Protein AF-A0A7X7BHS0-F1 (afdb_monomer_lite)

Secondary structure (DSSP, 8-state):
-HHHHHHHHTEEE-TBB-EEES--S-HHHHHHHHTTTGGGS-HHHHHHHHHHHHHH-HHHHHHHHHHHH-TTTS---HHHHHHHHHHHHHH-HHHHGGGTTHHHHHS-GGGGGGGTTSTTHHHHHHHHHHHHHHHHHTT---THHHHSPPTT-SSHHHHHHHHHHHHHTT--HHHHHHHHHHHHHHTT-HHHHHHTT-GGG--GGGS-HHHHHHHHHHHHHH-HHHHHHHHHHHHTTSS----TT--HHHHHHHHHTTTT---HHHHHHHHTS--SSTT----EEEEEE-SGGGGSEEETTEEEEHHHHHHHHHHHHHHH--STTTTEEEEESSS--EEE---SSHHHHHHHHHTS---SS--HHHHHHHHHHHHHHHT--GGGS-SEEEEEE-S-PBP-SSSS-HHHHHHHHHHHTT-PPPEEEEEES---SS-BSS-TT-TTEEEEESS-GGGGGGTTTS----HHHHHHHHHSSHHHHHHHHHHH-

Sequence (489 aa):
MLKGLKEKLNLTKTANDALSYKSTTSYVLDLFALGASSRRMSRDALAELISKALTEDFNLALRVIFYLADIRGGLGERDFFKLALLLISKLYPNITEKLFPLIPEYGRWDYLYIFVDTPHEEKMFKFLREEHEQCMKNNQTSLMYKWLKSVNASNPETNRLGKRTAKAFNLSEKEYRKLLSQKRKELKLVERYMSQNEWEKINYEHVPSKASILYRRAFLRHDEERYAAYIRSLRNHEVKMNTSTLYPHDIIARYIDNGLEYDETLELAWQNLPDYTEEKNDNVLSIIDVSGSMFQEVSPNSSTKAIDVAIGLGIYFAERINGPYKNHFLTFSEEPELVEIKGETLAQKIFNVSNANWGLNTNIGRVFDVILETVLEKKLTQAELPNKLLIISDMQFDHVEGGYTPYTTFKLRYEKHGYQLPQVIFWQVNAQRVQVPVTLLDNGTALISGYSPITLKSILGNVIPNPYEIMLSTVMTPRYDYAIEQINK

Radius of gyration: 24.37 Å; chains: 1; bounding box: 58×54×71 Å

Structure (mmCIF, N/CA/C/O backbone):
data_AF-A0A7X7BHS0-F1
#
_entry.id   AF-A0A7X7BHS0-F1
#
loop_
_atom_site.group_PDB
_atom_site.id
_atom_site.type_symbol
_atom_site.label_atom_id
_atom_site.label_alt_id
_atom_site.label_comp_id
_atom_site.label_asym_id
_atom_site.label_entity_id
_atom_site.label_seq_id
_atom_site.pdbx_PDB_ins_code
_atom_site.Cartn_x
_atom_site.Cartn_y
_atom_site.Cartn_z
_atom_site.occupancy
_atom_site.B_iso_or_equiv
_atom_site.auth_seq_id
_atom_site.auth_comp_id
_atom_site.auth_asym_id
_atom_site.auth_atom_id
_atom_site.pdbx_PDB_model_num
ATOM 1 N N . MET A 1 1 ? 27.292 23.721 -14.682 1.00 83.56 1 MET A N 1
ATOM 2 C CA . MET A 1 1 ? 28.080 23.250 -13.520 1.00 83.56 1 MET A CA 1
ATOM 3 C C . MET A 1 1 ? 27.198 22.768 -12.370 1.00 83.56 1 MET A C 1
ATOM 5 O O . MET A 1 1 ? 27.218 21.581 -12.094 1.00 83.56 1 MET A O 1
ATOM 9 N N . LEU A 1 2 ? 26.379 23.626 -11.740 1.00 83.81 2 LEU A N 1
ATOM 10 C CA . LEU A 1 2 ? 25.569 23.242 -10.568 1.00 83.81 2 LEU A CA 1
ATOM 11 C C . LEU A 1 2 ? 24.638 22.035 -10.806 1.00 83.81 2 LEU A C 1
ATOM 13 O O . LEU A 1 2 ? 24.632 21.117 -9.995 1.00 83.81 2 LEU A O 1
ATOM 17 N N . LYS A 1 3 ? 23.893 22.009 -11.922 1.00 82.00 3 LYS A N 1
ATOM 18 C CA . LYS A 1 3 ? 23.028 20.872 -12.293 1.00 82.00 3 LYS A CA 1
ATOM 19 C C . LYS A 1 3 ? 23.823 19.562 -12.418 1.00 82.00 3 LYS A C 1
ATOM 21 O O . LYS A 1 3 ? 23.506 18.602 -11.732 1.00 82.00 3 LYS A O 1
ATOM 26 N N . GLY A 1 4 ? 24.920 19.577 -13.178 1.00 81.44 4 GLY A N 1
ATOM 27 C CA . GLY A 1 4 ? 25.793 18.407 -13.331 1.00 81.44 4 GLY A CA 1
ATOM 28 C C . GLY A 1 4 ? 26.461 17.950 -12.027 1.00 81.44 4 GLY A C 1
ATOM 29 O O . GLY A 1 4 ? 26.643 16.755 -11.821 1.00 81.44 4 GLY A O 1
ATOM 30 N N . LEU A 1 5 ? 26.783 18.868 -11.104 1.00 86.31 5 LEU A N 1
ATOM 31 C CA . LEU A 1 5 ? 27.262 18.503 -9.764 1.00 86.31 5 LEU A CA 1
ATOM 32 C C . LEU A 1 5 ? 26.170 17.808 -8.948 1.00 86.31 5 LEU A C 1
ATOM 34 O O . LEU A 1 5 ? 26.448 16.791 -8.322 1.00 86.31 5 LEU A O 1
ATOM 38 N N . LYS A 1 6 ? 24.936 18.326 -8.974 1.00 85.62 6 LYS A N 1
ATOM 39 C CA . LYS A 1 6 ? 23.796 17.689 -8.301 1.00 85.62 6 LYS A CA 1
ATOM 40 C C . LYS A 1 6 ? 23.548 16.285 -8.851 1.00 85.62 6 LYS A C 1
ATOM 42 O O . LYS A 1 6 ? 23.462 15.354 -8.064 1.00 85.62 6 LYS A O 1
ATOM 47 N N . GLU A 1 7 ? 23.521 16.121 -10.172 1.00 84.56 7 GLU A N 1
ATOM 48 C CA . GLU A 1 7 ? 23.351 14.818 -10.833 1.00 84.56 7 GLU A CA 1
ATOM 49 C C . GLU A 1 7 ? 24.467 13.837 -10.450 1.00 84.56 7 GLU A C 1
ATOM 51 O O . GLU A 1 7 ? 24.189 12.726 -10.003 1.00 84.56 7 GLU A O 1
ATOM 56 N N . LYS A 1 8 ? 25.735 14.266 -10.527 1.00 84.19 8 LYS A N 1
ATOM 57 C CA . LYS A 1 8 ? 26.888 13.420 -10.189 1.00 84.19 8 LYS A CA 1
ATOM 58 C C . LYS A 1 8 ? 26.910 13.010 -8.712 1.00 84.19 8 LYS A C 1
ATOM 60 O O . LYS A 1 8 ? 27.280 11.884 -8.396 1.00 84.19 8 LYS A O 1
ATOM 65 N N . LEU A 1 9 ? 26.523 13.907 -7.803 1.00 90.00 9 LEU A N 1
ATOM 66 C CA . LEU A 1 9 ? 26.488 13.640 -6.359 1.00 90.00 9 LEU A CA 1
ATOM 67 C C . LEU A 1 9 ? 25.236 12.869 -5.913 1.00 90.00 9 LEU A C 1
ATOM 69 O O . LEU A 1 9 ? 25.224 12.330 -4.800 1.00 90.00 9 LEU A O 1
ATOM 73 N N . ASN A 1 10 ? 24.216 12.782 -6.771 1.00 92.19 10 ASN A N 1
ATOM 74 C CA . ASN A 1 10 ? 22.992 12.020 -6.534 1.00 92.19 10 ASN A CA 1
ATOM 75 C C . ASN A 1 10 ? 23.163 10.510 -6.777 1.00 92.19 10 ASN A C 1
ATOM 77 O O . ASN A 1 10 ? 22.240 9.748 -6.519 1.00 92.19 10 ASN A O 1
ATOM 81 N N . LEU A 1 11 ? 24.328 10.050 -7.239 1.00 90.44 11 LEU A N 1
ATOM 82 C CA . LEU A 1 11 ? 24.595 8.625 -7.432 1.00 90.44 11 LEU A CA 1
ATOM 83 C C . LEU A 1 11 ? 24.912 7.911 -6.109 1.00 90.44 11 LEU A C 1
ATOM 85 O O . LEU A 1 11 ? 25.589 8.449 -5.227 1.00 90.44 11 LEU A O 1
ATOM 89 N N . THR A 1 12 ? 24.431 6.678 -5.995 1.00 90.50 12 THR A N 1
ATOM 90 C CA . THR A 1 12 ? 24.705 5.714 -4.921 1.00 90.50 12 THR A CA 1
ATOM 91 C C . THR A 1 12 ? 24.784 4.301 -5.499 1.00 90.50 12 THR A C 1
ATOM 93 O O . THR A 1 12 ? 24.654 4.120 -6.712 1.00 90.50 12 THR A O 1
ATOM 96 N N . LYS A 1 13 ? 24.986 3.303 -4.636 1.00 87.88 13 LYS A N 1
ATOM 97 C CA . LYS A 1 13 ? 24.898 1.890 -4.996 1.00 87.88 13 LYS A CA 1
ATOM 98 C C . LYS A 1 13 ? 23.824 1.139 -4.202 1.00 87.88 13 LYS A C 1
ATOM 100 O O . LYS A 1 13 ? 23.550 1.509 -3.058 1.00 87.88 13 LYS A O 1
ATOM 105 N N . THR A 1 14 ? 23.225 0.114 -4.816 1.00 84.00 14 THR A N 1
ATOM 106 C CA . THR A 1 14 ? 22.386 -0.896 -4.136 1.00 84.00 14 THR A CA 1
ATOM 107 C C . THR A 1 14 ? 23.240 -1.760 -3.203 1.00 84.00 14 THR A C 1
ATOM 109 O O . THR A 1 14 ? 24.472 -1.690 -3.221 1.00 84.00 14 THR A O 1
ATOM 112 N N . ALA A 1 15 ? 22.599 -2.613 -2.402 1.00 80.06 15 ALA A N 1
ATOM 113 C CA . ALA A 1 15 ? 23.289 -3.662 -1.652 1.00 80.06 15 ALA A CA 1
ATOM 114 C C . ALA A 1 15 ? 24.046 -4.647 -2.569 1.00 80.06 15 ALA A C 1
ATOM 116 O O . ALA A 1 15 ? 25.053 -5.205 -2.145 1.00 80.06 15 ALA A O 1
ATOM 117 N N . ASN A 1 16 ? 23.605 -4.785 -3.824 1.00 82.12 16 ASN A N 1
ATOM 118 C CA . ASN A 1 16 ? 24.187 -5.652 -4.851 1.00 82.12 16 ASN A CA 1
ATOM 119 C C . ASN A 1 16 ? 25.115 -4.886 -5.830 1.00 82.12 16 ASN A C 1
ATOM 121 O O . ASN A 1 16 ? 25.320 -5.302 -6.966 1.00 82.12 16 ASN A O 1
ATOM 125 N N . ASP A 1 17 ? 25.677 -3.750 -5.396 1.00 85.12 17 ASP A N 1
ATOM 126 C CA . ASP A 1 17 ? 26.685 -2.934 -6.105 1.00 85.12 17 ASP A CA 1
ATOM 127 C C . ASP A 1 17 ? 26.242 -2.280 -7.440 1.00 85.12 17 ASP A C 1
ATOM 129 O O . ASP A 1 17 ? 27.064 -1.744 -8.194 1.00 85.12 17 ASP A O 1
ATOM 133 N N . ALA A 1 18 ? 24.936 -2.219 -7.718 1.00 85.81 18 ALA A N 1
ATOM 134 C CA . ALA A 1 18 ? 24.396 -1.504 -8.876 1.00 85.81 18 ALA A CA 1
ATOM 135 C C . ALA A 1 18 ? 24.351 0.001 -8.669 1.00 85.81 18 ALA A C 1
ATOM 137 O O . ALA A 1 18 ? 23.904 0.470 -7.622 1.00 85.81 18 ALA A O 1
ATOM 138 N N . LEU A 1 19 ? 24.716 0.770 -9.697 1.00 89.56 19 LEU A N 1
ATOM 139 C CA . LEU A 1 19 ? 24.516 2.217 -9.688 1.00 89.56 19 LEU A CA 1
ATOM 140 C C . LEU A 1 19 ? 23.029 2.573 -9.642 1.00 89.56 19 LEU A C 1
ATOM 142 O O . LEU A 1 19 ? 22.197 2.001 -10.341 1.00 89.56 19 LEU A O 1
ATOM 146 N N . SER A 1 20 ? 22.704 3.570 -8.831 1.00 90.50 20 SER A N 1
ATOM 147 C CA . SER A 1 20 ? 21.337 4.016 -8.581 1.00 90.50 20 SER A CA 1
ATOM 148 C C . SER A 1 20 ? 21.345 5.445 -8.031 1.00 90.50 20 SER A C 1
ATOM 150 O O . SER A 1 20 ? 22.414 6.042 -7.878 1.00 90.50 20 SER A O 1
ATOM 152 N N . TYR A 1 21 ? 20.178 6.011 -7.726 1.00 92.31 21 TYR A N 1
ATOM 153 C CA . TYR A 1 21 ? 20.057 7.378 -7.234 1.00 92.31 21 TYR A CA 1
ATOM 154 C C . TYR A 1 21 ? 19.692 7.429 -5.748 1.00 92.31 21 TYR A C 1
ATOM 156 O O . TYR A 1 21 ? 18.892 6.633 -5.258 1.00 92.31 21 TYR A O 1
ATOM 164 N N . LYS A 1 22 ? 20.263 8.406 -5.033 1.00 92.88 22 LYS A N 1
ATOM 165 C CA . LYS A 1 22 ? 19.931 8.733 -3.633 1.00 92.88 22 LYS A CA 1
ATOM 166 C C . LYS A 1 22 ? 18.547 9.364 -3.495 1.00 92.88 22 LYS A C 1
ATOM 168 O O . LYS A 1 22 ? 17.998 9.386 -2.402 1.00 92.88 22 LYS A O 1
ATOM 173 N N . SER A 1 23 ? 18.042 9.941 -4.580 1.00 93.19 23 SER A N 1
ATOM 174 C CA . SER A 1 23 ? 16.769 10.645 -4.663 1.00 93.19 23 SER A CA 1
ATOM 175 C C . SER A 1 23 ? 16.343 10.736 -6.124 1.00 93.19 23 SER A C 1
ATOM 177 O O . SER A 1 23 ? 17.180 10.810 -7.027 1.00 93.19 23 SER A O 1
ATOM 179 N N . THR A 1 24 ? 15.043 10.827 -6.364 1.00 93.31 24 THR A N 1
ATOM 180 C CA . THR A 1 24 ? 14.469 11.186 -7.664 1.00 93.31 24 THR A CA 1
ATOM 181 C C . THR A 1 24 ? 14.742 12.643 -8.045 1.00 93.31 24 THR A C 1
ATOM 183 O O . THR A 1 24 ? 14.425 13.059 -9.159 1.00 93.31 24 THR A O 1
ATOM 186 N N . THR A 1 25 ? 15.359 13.409 -7.138 1.00 94.06 25 THR A N 1
ATOM 187 C CA . THR A 1 25 ? 15.541 14.868 -7.133 1.00 94.06 25 THR A CA 1
ATOM 188 C C . THR A 1 25 ? 14.270 15.672 -6.827 1.00 94.06 25 THR A C 1
ATOM 190 O O . THR A 1 25 ? 14.310 16.900 -6.877 1.00 94.06 25 THR A O 1
ATOM 193 N N . SER A 1 26 ? 13.196 14.986 -6.416 1.00 96.19 26 SER A N 1
ATOM 194 C CA . SER A 1 26 ? 12.064 15.536 -5.660 1.00 96.19 26 SER A CA 1
ATOM 195 C C . SER A 1 26 ? 11.831 14.677 -4.417 1.00 96.19 26 SER A C 1
ATOM 197 O O . SER A 1 26 ? 11.546 13.483 -4.508 1.00 96.19 26 SER A O 1
ATOM 199 N N . TYR A 1 27 ? 11.926 15.273 -3.234 1.00 97.56 27 TYR A N 1
ATOM 200 C CA . TYR A 1 27 ? 11.696 14.566 -1.979 1.00 97.56 27 TYR A CA 1
ATOM 201 C C . TYR A 1 27 ? 10.236 14.147 -1.802 1.00 97.56 27 TYR A C 1
ATOM 203 O O . TYR A 1 27 ? 9.965 13.146 -1.138 1.00 97.56 27 TYR A O 1
ATOM 211 N N . VAL A 1 28 ? 9.288 14.871 -2.406 1.00 98.12 28 VAL A N 1
ATOM 212 C CA . VAL A 1 28 ? 7.879 14.458 -2.390 1.00 98.12 28 VAL A CA 1
ATOM 213 C C . VAL A 1 28 ? 7.664 13.207 -3.241 1.00 98.12 28 VAL A C 1
ATOM 215 O O . VAL A 1 28 ? 6.965 12.286 -2.813 1.00 98.12 28 VAL A O 1
ATOM 218 N N . LEU A 1 29 ? 8.334 13.122 -4.392 1.00 97.50 29 LEU A N 1
ATOM 219 C CA . LEU A 1 29 ? 8.323 11.913 -5.208 1.00 97.50 29 LEU A CA 1
ATOM 220 C C . LEU A 1 29 ? 9.049 10.746 -4.523 1.00 97.50 29 LEU A C 1
ATOM 222 O O . LEU A 1 29 ? 8.563 9.620 -4.596 1.00 97.50 29 LEU A O 1
ATOM 226 N N . ASP A 1 30 ? 10.139 10.992 -3.792 1.00 97.06 30 ASP A N 1
ATOM 227 C CA . ASP A 1 30 ? 10.789 9.954 -2.975 1.00 97.06 30 ASP A CA 1
ATOM 228 C C . ASP A 1 30 ? 9.826 9.390 -1.919 1.00 97.06 30 ASP A C 1
ATOM 230 O O . ASP A 1 30 ? 9.750 8.176 -1.715 1.00 97.06 30 ASP A O 1
ATOM 234 N N . LEU A 1 31 ? 9.049 10.263 -1.265 1.00 97.50 31 LEU A N 1
ATOM 235 C CA . LEU A 1 31 ? 8.034 9.858 -0.295 1.00 97.50 31 LEU A CA 1
ATOM 236 C C . LEU A 1 31 ? 6.937 9.003 -0.942 1.00 97.50 31 LEU A C 1
ATOM 238 O O . LEU A 1 31 ? 6.556 7.975 -0.381 1.00 97.50 31 LEU A O 1
ATOM 242 N N . PHE A 1 32 ? 6.454 9.394 -2.121 1.00 96.44 32 PHE A N 1
ATOM 243 C CA . PHE A 1 32 ? 5.462 8.633 -2.884 1.00 96.44 32 PHE A CA 1
ATOM 244 C C . PHE A 1 32 ? 5.994 7.258 -3.322 1.00 96.44 32 PHE A C 1
ATOM 246 O O . PHE A 1 32 ? 5.330 6.233 -3.148 1.00 96.44 32 PHE A O 1
ATOM 253 N N . ALA A 1 33 ? 7.221 7.229 -3.840 1.00 94.62 33 ALA A N 1
ATOM 254 C CA . ALA A 1 33 ? 7.861 6.039 -4.386 1.00 94.62 33 ALA A CA 1
ATOM 255 C C . ALA A 1 33 ? 8.281 5.015 -3.324 1.00 94.62 33 ALA A C 1
ATOM 257 O O . ALA A 1 33 ? 8.501 3.858 -3.666 1.00 94.62 33 ALA A O 1
ATOM 258 N N . LEU A 1 34 ? 8.424 5.414 -2.055 1.00 94.25 34 LEU A N 1
ATOM 259 C CA . LEU A 1 34 ? 8.957 4.539 -1.004 1.00 94.25 34 LEU A CA 1
ATOM 260 C C . LEU A 1 34 ? 7.998 4.333 0.172 1.00 94.25 34 LEU A C 1
ATOM 262 O O . LEU A 1 34 ? 8.048 3.278 0.810 1.00 94.25 34 LEU A O 1
ATOM 266 N N . GLY A 1 35 ? 7.113 5.290 0.461 1.00 92.88 35 GLY A N 1
ATOM 267 C CA . GLY A 1 35 ? 6.374 5.366 1.724 1.00 92.88 35 GLY A CA 1
ATOM 268 C C . GLY A 1 35 ? 5.507 4.150 2.065 1.00 92.88 35 GLY A C 1
ATOM 269 O O . GLY A 1 35 ? 5.345 3.836 3.243 1.00 92.88 35 GLY A O 1
ATOM 270 N N . ALA A 1 36 ? 4.993 3.416 1.072 1.00 90.88 36 ALA A N 1
ATOM 271 C CA . ALA A 1 36 ? 4.209 2.199 1.323 1.00 90.88 36 ALA A CA 1
ATOM 272 C C . ALA A 1 36 ? 5.014 0.899 1.356 1.00 90.88 36 ALA A C 1
ATOM 274 O O . ALA A 1 36 ? 4.491 -0.167 1.670 1.00 90.88 36 ALA A O 1
ATOM 275 N N . SER A 1 37 ? 6.308 0.978 1.084 1.00 89.56 37 SER A N 1
ATOM 276 C CA . SER A 1 37 ? 7.237 -0.155 1.136 1.00 89.56 37 SER A CA 1
ATOM 277 C C . SER A 1 37 ? 8.244 -0.043 2.280 1.00 89.56 37 SER A C 1
ATOM 279 O O . SER A 1 37 ? 9.016 -0.962 2.529 1.00 89.56 37 SER A O 1
ATOM 281 N N . SER A 1 38 ? 8.224 1.066 3.015 1.00 88.94 38 SER A N 1
ATOM 282 C CA . SER A 1 38 ? 9.254 1.460 3.971 1.00 88.94 38 SER A CA 1
ATOM 283 C C . SER A 1 38 ? 9.089 0.852 5.370 1.00 88.94 38 SER A C 1
ATOM 285 O O . SER A 1 38 ? 9.586 1.400 6.354 1.00 88.94 38 SER A O 1
ATOM 287 N N . ARG A 1 39 ? 8.379 -0.276 5.499 1.00 86.44 39 ARG A N 1
ATOM 288 C CA . ARG A 1 39 ? 8.075 -0.927 6.793 1.00 86.44 39 ARG A CA 1
ATOM 289 C C . ARG A 1 39 ? 9.323 -1.379 7.558 1.00 86.44 39 ARG A C 1
ATOM 291 O O . ARG A 1 39 ? 9.268 -1.507 8.779 1.00 86.44 39 ARG A O 1
ATOM 298 N N . ARG A 1 40 ? 10.430 -1.616 6.848 1.00 85.00 40 ARG A N 1
ATOM 299 C CA . ARG A 1 40 ? 11.728 -2.023 7.411 1.00 85.00 40 ARG A CA 1
ATOM 300 C C . ARG A 1 40 ? 12.729 -0.875 7.552 1.00 85.00 40 ARG A C 1
ATOM 302 O O . ARG A 1 40 ? 13.809 -1.086 8.100 1.00 85.00 40 ARG A O 1
ATOM 309 N N . MET A 1 41 ? 12.399 0.327 7.076 1.00 89.06 41 MET A N 1
ATOM 310 C CA . MET A 1 41 ? 13.262 1.491 7.265 1.00 89.06 41 MET A CA 1
ATOM 311 C C . MET A 1 41 ? 13.325 1.875 8.747 1.00 89.06 41 MET A C 1
ATOM 313 O O . MET A 1 41 ? 12.353 1.728 9.493 1.00 89.06 41 MET A O 1
ATOM 317 N N . SER A 1 42 ? 14.472 2.403 9.181 1.00 89.62 42 SER A N 1
ATOM 318 C CA . SER A 1 42 ? 14.591 2.943 10.535 1.00 89.62 42 SER A CA 1
ATOM 319 C C . SER A 1 42 ? 13.636 4.124 10.727 1.00 89.62 42 SER A C 1
ATOM 321 O O . SER A 1 42 ? 13.308 4.848 9.782 1.00 89.62 42 SER A O 1
ATOM 323 N N . ARG A 1 43 ? 13.198 4.350 11.973 1.00 89.44 43 ARG A N 1
ATOM 324 C CA . ARG A 1 43 ? 12.307 5.478 12.293 1.00 89.44 43 ARG A CA 1
ATOM 325 C C . ARG A 1 43 ? 12.939 6.822 11.931 1.00 89.44 43 ARG A C 1
ATOM 327 O O . ARG A 1 43 ? 12.215 7.705 11.487 1.00 89.44 43 ARG A O 1
ATOM 334 N N . ASP A 1 44 ? 14.258 6.943 12.065 1.00 91.31 44 ASP A N 1
ATOM 335 C CA . ASP A 1 44 ? 15.000 8.154 11.706 1.00 91.31 44 ASP A CA 1
ATOM 336 C C . ASP A 1 44 ? 15.028 8.372 10.190 1.00 91.31 44 ASP A C 1
ATOM 338 O O . ASP A 1 44 ? 14.734 9.472 9.731 1.00 91.31 44 ASP A O 1
ATOM 342 N N . ALA A 1 45 ? 15.278 7.321 9.399 1.00 91.56 45 ALA A N 1
ATOM 343 C CA . ALA A 1 45 ? 15.258 7.419 7.939 1.00 91.56 45 ALA A CA 1
ATOM 344 C C . ALA A 1 45 ? 13.855 7.760 7.409 1.00 91.56 45 ALA A C 1
ATOM 346 O O . ALA A 1 45 ? 13.709 8.579 6.505 1.00 91.56 45 ALA A O 1
ATOM 347 N N . LEU A 1 46 ? 12.810 7.169 7.999 1.00 92.62 46 LEU A N 1
ATOM 348 C CA . LEU A 1 46 ? 11.420 7.524 7.705 1.00 92.62 46 LEU A CA 1
ATOM 349 C C . LEU A 1 46 ? 11.109 8.974 8.074 1.00 92.62 46 LEU A C 1
ATOM 351 O O . LEU A 1 46 ? 10.457 9.681 7.307 1.00 92.62 46 LEU A O 1
ATOM 355 N N . ALA A 1 47 ? 11.569 9.422 9.243 1.00 94.31 47 ALA A N 1
ATOM 356 C CA . ALA A 1 47 ? 11.360 10.790 9.684 1.00 94.31 47 ALA A CA 1
ATOM 357 C C . ALA A 1 47 ? 12.062 11.796 8.774 1.00 94.31 47 ALA A C 1
ATOM 359 O O . ALA A 1 47 ? 11.474 12.827 8.450 1.00 94.31 47 ALA A O 1
ATOM 360 N N . GLU A 1 48 ? 13.273 11.485 8.315 1.00 94.88 48 GLU A N 1
ATOM 361 C CA . GLU A 1 48 ? 14.001 12.294 7.344 1.00 94.88 48 GLU A CA 1
ATOM 362 C C . GLU A 1 48 ? 13.267 12.353 5.997 1.00 94.88 48 GLU A C 1
ATOM 364 O O . GLU A 1 48 ? 13.058 13.449 5.477 1.00 94.88 48 GLU A O 1
ATOM 369 N N . LEU A 1 49 ? 12.813 11.208 5.470 1.00 95.56 49 LEU A N 1
ATOM 370 C CA . LEU A 1 49 ? 12.047 11.124 4.221 1.00 95.56 49 LEU A CA 1
ATOM 371 C C . LEU A 1 49 ? 10.787 12.007 4.270 1.00 95.56 49 LEU A C 1
ATOM 373 O O . LEU A 1 49 ? 10.562 12.827 3.381 1.00 95.56 49 LEU A O 1
ATOM 377 N N . ILE A 1 50 ? 10.000 11.888 5.345 1.00 97.19 50 ILE A N 1
ATOM 378 C CA . ILE A 1 50 ? 8.775 12.675 5.551 1.00 97.19 50 ILE A CA 1
ATOM 379 C C . ILE A 1 50 ? 9.101 14.166 5.715 1.00 97.19 50 ILE A C 1
ATOM 381 O O . ILE A 1 50 ? 8.458 15.013 5.097 1.00 97.19 50 ILE A O 1
ATOM 385 N N . SER A 1 51 ? 10.104 14.506 6.530 1.00 96.56 51 SER A N 1
ATOM 386 C CA . SER A 1 51 ? 10.444 15.905 6.832 1.00 96.56 51 SER A CA 1
ATOM 387 C C . SER A 1 51 ? 10.972 16.644 5.604 1.00 96.56 51 SER A C 1
ATOM 389 O O . SER A 1 51 ? 10.614 17.802 5.388 1.00 96.56 51 SER A O 1
ATOM 391 N N . LYS A 1 52 ? 11.785 15.980 4.771 1.00 97.00 52 LYS A N 1
ATOM 392 C CA . LYS A 1 52 ? 12.269 16.552 3.508 1.00 97.00 52 LYS A CA 1
ATOM 393 C C . LYS A 1 52 ? 11.123 16.829 2.540 1.00 97.00 52 LYS A C 1
ATOM 395 O O . LYS A 1 52 ? 11.064 17.930 2.004 1.00 97.00 52 LYS A O 1
ATOM 400 N N . ALA A 1 53 ? 10.193 15.886 2.379 1.00 98.06 53 ALA A N 1
ATOM 401 C CA . ALA A 1 53 ? 9.019 16.074 1.529 1.00 98.06 53 ALA A CA 1
ATOM 402 C C . ALA A 1 53 ? 8.146 17.249 2.004 1.00 98.06 53 ALA A C 1
ATOM 404 O O . ALA A 1 53 ? 7.824 18.131 1.215 1.00 98.06 53 ALA A O 1
ATOM 405 N N . LEU A 1 54 ? 7.830 17.308 3.304 1.00 97.00 54 LEU A N 1
ATOM 406 C CA . LEU A 1 54 ? 7.045 18.405 3.891 1.00 97.00 54 LEU A CA 1
ATOM 407 C C . LEU A 1 54 ? 7.729 19.774 3.746 1.00 97.00 54 LEU A C 1
ATOM 409 O O . LEU A 1 54 ? 7.045 20.788 3.628 1.00 97.00 54 LEU A O 1
ATOM 413 N N . THR A 1 55 ? 9.065 19.803 3.766 1.00 96.88 55 THR A N 1
ATOM 414 C CA . THR A 1 55 ? 9.852 21.033 3.581 1.00 96.88 55 THR A CA 1
ATOM 415 C C . THR A 1 55 ? 9.900 21.470 2.116 1.00 96.88 55 THR A C 1
ATOM 417 O O . THR A 1 55 ? 9.904 22.667 1.847 1.00 96.88 55 THR A O 1
ATOM 420 N N . GLU A 1 56 ? 9.956 20.519 1.178 1.00 97.38 56 GLU A N 1
ATOM 421 C CA . GLU A 1 56 ? 9.977 20.787 -0.265 1.00 97.38 56 GLU A CA 1
ATOM 422 C C . GLU A 1 56 ? 8.648 21.369 -0.755 1.00 97.38 56 GLU A C 1
ATOM 424 O O . GLU A 1 56 ? 8.632 22.448 -1.342 1.00 97.38 56 GLU A O 1
ATOM 429 N N . ASP A 1 57 ? 7.542 20.676 -0.483 1.00 97.50 57 ASP A N 1
ATOM 430 C CA . ASP A 1 57 ? 6.192 21.140 -0.792 1.00 97.50 57 ASP A CA 1
ATOM 431 C C . ASP A 1 57 ? 5.220 20.556 0.232 1.00 97.50 57 ASP A C 1
ATOM 433 O O . ASP A 1 57 ? 4.826 19.389 0.169 1.00 97.50 57 ASP A O 1
ATOM 437 N N . PHE A 1 58 ? 4.825 21.394 1.188 1.00 95.44 58 PHE A N 1
ATOM 438 C CA . PHE A 1 58 ? 3.963 20.991 2.291 1.00 95.44 58 PHE A CA 1
ATOM 439 C C . PHE A 1 58 ? 2.618 20.418 1.813 1.00 95.44 58 PHE A C 1
ATOM 441 O O . PHE A 1 58 ? 2.172 19.384 2.312 1.00 95.44 58 PHE A O 1
ATOM 448 N N . ASN A 1 59 ? 1.973 21.064 0.836 1.00 96.12 59 ASN A N 1
ATOM 449 C CA . ASN A 1 59 ? 0.642 20.665 0.383 1.00 96.12 59 ASN A CA 1
ATOM 450 C C . ASN A 1 59 ? 0.708 19.371 -0.423 1.00 96.12 59 ASN A C 1
ATOM 452 O O . ASN A 1 59 ? -0.098 18.465 -0.200 1.00 96.12 59 ASN A O 1
ATOM 456 N N . LEU A 1 60 ? 1.671 19.258 -1.337 1.00 97.88 60 LEU A N 1
ATOM 457 C CA . LEU A 1 60 ? 1.827 18.052 -2.140 1.00 97.88 60 LEU A CA 1
ATOM 458 C C . LEU A 1 60 ? 2.259 16.859 -1.282 1.00 97.88 60 LEU A C 1
ATOM 460 O O . LEU A 1 60 ? 1.669 15.783 -1.390 1.00 97.88 60 LEU A O 1
ATOM 464 N N . ALA A 1 61 ? 3.208 17.055 -0.363 1.00 97.94 61 ALA A N 1
ATOM 465 C CA . ALA A 1 61 ? 3.620 16.019 0.580 1.00 97.94 61 ALA A CA 1
ATOM 466 C C . ALA A 1 61 ? 2.453 15.544 1.445 1.00 97.94 61 ALA A C 1
ATOM 468 O O . ALA A 1 61 ? 2.308 14.346 1.689 1.00 97.94 61 ALA A O 1
ATOM 469 N N . LEU A 1 62 ? 1.581 16.453 1.879 1.00 96.88 62 LEU A N 1
ATOM 470 C CA . LEU A 1 62 ? 0.438 16.074 2.690 1.00 96.88 62 LEU A CA 1
ATOM 471 C C . LEU A 1 62 ? -0.605 15.270 1.906 1.00 96.88 62 LEU A C 1
ATOM 473 O O . LEU A 1 62 ? -1.142 14.298 2.441 1.00 96.88 62 LEU A O 1
ATOM 477 N N . ARG A 1 63 ? -0.834 15.600 0.628 1.00 97.56 63 ARG A N 1
ATOM 478 C CA . ARG A 1 63 ? -1.648 14.764 -0.274 1.00 97.56 63 ARG A CA 1
ATOM 479 C C . ARG A 1 63 ? -1.071 13.358 -0.386 1.00 97.56 63 ARG A C 1
ATOM 481 O O . ARG A 1 63 ? -1.815 12.392 -0.237 1.00 97.56 63 ARG A O 1
ATOM 488 N N . VAL A 1 64 ? 0.248 13.238 -0.566 1.00 97.62 64 VAL A N 1
ATOM 489 C CA . VAL A 1 64 ? 0.937 11.939 -0.583 1.00 97.62 64 VAL A CA 1
ATOM 490 C C . VAL A 1 64 ? 0.742 11.204 0.745 1.00 97.62 64 VAL A C 1
ATOM 492 O O . VAL A 1 64 ? 0.351 10.044 0.733 1.00 97.62 64 VAL A O 1
ATOM 495 N N . ILE A 1 65 ? 0.919 11.854 1.898 1.00 97.31 65 ILE A N 1
ATOM 496 C CA . ILE A 1 65 ? 0.728 11.225 3.219 1.00 97.31 65 ILE A CA 1
ATOM 497 C C . ILE A 1 65 ? -0.699 10.682 3.387 1.00 97.31 65 ILE A C 1
ATOM 499 O O . ILE A 1 65 ? -0.869 9.559 3.868 1.00 97.31 65 ILE A O 1
ATOM 503 N N . PHE A 1 66 ? -1.722 11.439 2.981 1.00 96.75 66 PHE A N 1
ATOM 504 C CA . PHE A 1 66 ? -3.110 10.975 3.046 1.00 96.75 66 PHE A CA 1
ATOM 505 C C . PHE A 1 66 ? -3.413 9.872 2.029 1.00 96.75 66 PHE A C 1
ATOM 507 O O . PHE A 1 66 ? -4.128 8.935 2.372 1.00 96.75 66 PHE A O 1
ATOM 514 N N . TYR A 1 67 ? -2.827 9.917 0.832 1.00 96.06 67 TYR A N 1
ATOM 515 C CA . TYR A 1 67 ? -2.888 8.817 -0.131 1.00 96.06 67 TYR A CA 1
ATOM 516 C C . TYR A 1 67 ? -2.273 7.528 0.428 1.00 96.06 67 TYR A C 1
ATOM 518 O O . TYR A 1 67 ? -2.891 6.463 0.379 1.00 96.06 67 TYR A O 1
ATOM 526 N N . LEU A 1 68 ? -1.094 7.621 1.047 1.00 95.31 68 LEU A N 1
ATOM 527 C CA . LEU A 1 68 ? -0.458 6.483 1.705 1.00 95.31 68 LEU A CA 1
ATOM 528 C C . LEU A 1 68 ? -1.352 5.929 2.827 1.00 95.31 68 LEU A C 1
ATOM 530 O O . LEU A 1 68 ? -1.427 4.718 2.997 1.00 95.31 68 LEU A O 1
ATOM 534 N N . ALA A 1 69 ? -2.071 6.784 3.558 1.00 94.19 69 ALA A N 1
ATOM 535 C CA . ALA A 1 69 ? -2.941 6.389 4.665 1.00 94.19 69 ALA A CA 1
ATOM 536 C C . ALA A 1 69 ? -4.302 5.802 4.250 1.00 94.19 69 ALA A C 1
ATOM 538 O O . ALA A 1 69 ? -4.850 4.980 4.989 1.00 94.19 69 ALA A O 1
ATOM 539 N N . ASP A 1 70 ? -4.854 6.238 3.114 1.00 93.44 70 ASP A N 1
ATOM 540 C CA . ASP A 1 70 ? -6.240 5.989 2.714 1.00 93.44 70 ASP A CA 1
ATOM 541 C C . ASP A 1 70 ? -6.513 4.501 2.469 1.00 93.44 70 ASP A C 1
ATOM 543 O O . ASP A 1 70 ? -6.028 3.913 1.507 1.00 93.44 70 ASP A O 1
ATOM 547 N N . ILE A 1 71 ? -7.328 3.886 3.328 1.00 85.50 71 ILE A N 1
ATOM 548 C CA . ILE A 1 71 ? -7.688 2.462 3.218 1.00 85.50 71 ILE A CA 1
ATOM 549 C C . ILE A 1 71 ? -8.698 2.159 2.101 1.00 85.50 71 ILE A C 1
ATOM 551 O O . ILE A 1 71 ? -8.963 0.987 1.847 1.00 85.50 71 ILE A O 1
ATOM 555 N N . ARG A 1 72 ? -9.332 3.183 1.512 1.00 84.75 72 ARG A N 1
ATOM 556 C CA . ARG A 1 72 ? -10.373 3.034 0.479 1.00 84.75 72 ARG A CA 1
ATOM 557 C C . ARG A 1 72 ? -9.873 3.458 -0.895 1.00 84.75 72 ARG A C 1
ATOM 559 O O . ARG A 1 72 ? -10.178 2.798 -1.880 1.00 84.75 72 ARG A O 1
ATOM 566 N N . GLY A 1 73 ? -9.165 4.583 -0.950 1.00 84.94 73 GLY A N 1
ATOM 567 C CA . GLY A 1 73 ? -8.685 5.193 -2.193 1.00 84.94 73 GLY A CA 1
ATOM 568 C C . GLY A 1 73 ? -7.177 5.100 -2.417 1.00 84.94 73 GLY A C 1
ATOM 569 O O . GLY A 1 73 ? -6.715 5.482 -3.486 1.00 84.94 73 GLY A O 1
ATOM 570 N N . GLY A 1 74 ? -6.416 4.612 -1.434 1.00 90.69 74 GLY A N 1
ATOM 571 C CA . GLY A 1 74 ? -4.957 4.618 -1.462 1.00 90.69 74 GLY A CA 1
ATOM 572 C C . GLY A 1 74 ? -4.341 3.320 -0.948 1.00 90.69 74 GLY A C 1
ATOM 573 O O . GLY A 1 74 ? -4.776 2.226 -1.317 1.00 90.69 74 GLY A O 1
ATOM 574 N N . LEU A 1 75 ? -3.279 3.431 -0.142 1.00 90.81 75 LEU A N 1
ATOM 575 C CA . LEU A 1 75 ? -2.420 2.283 0.196 1.00 90.81 75 LEU A CA 1
ATOM 576 C C . LEU A 1 75 ? -2.679 1.693 1.591 1.00 90.81 75 LEU A C 1
ATOM 578 O O . LEU A 1 75 ? -2.370 0.527 1.841 1.00 90.81 75 LEU A O 1
ATOM 582 N N . GLY A 1 76 ? -3.328 2.438 2.489 1.00 90.31 76 GLY A N 1
ATOM 583 C CA . GLY A 1 76 ? -3.718 1.948 3.814 1.00 90.31 76 GLY A CA 1
ATOM 584 C C . GLY A 1 76 ? -2.563 1.761 4.813 1.00 90.31 76 GLY A C 1
ATOM 585 O O . GLY A 1 76 ? -2.656 0.918 5.715 1.00 90.31 76 GLY A O 1
ATOM 586 N N . GLU A 1 77 ? -1.484 2.532 4.681 1.00 91.44 77 GLU A N 1
ATOM 587 C CA . GLU A 1 77 ? -0.241 2.439 5.454 1.00 91.44 77 GLU A CA 1
ATOM 588 C C . GLU A 1 77 ? -0.357 3.017 6.867 1.00 91.44 77 GLU A C 1
ATOM 590 O O . GLU A 1 77 ? -0.147 4.201 7.140 1.00 91.44 77 GLU A O 1
ATOM 595 N N . ARG A 1 78 ? -0.680 2.135 7.812 1.00 90.69 78 ARG A N 1
ATOM 596 C CA . ARG A 1 78 ? -1.098 2.508 9.170 1.00 90.69 78 ARG A CA 1
ATOM 597 C C . ARG A 1 78 ? 0.011 3.118 10.018 1.00 90.69 78 ARG A C 1
ATOM 599 O O . ARG A 1 78 ? -0.181 4.171 10.621 1.00 90.69 78 ARG A O 1
ATOM 606 N N . ASP A 1 79 ? 1.137 2.422 10.137 1.00 89.75 79 ASP A N 1
ATOM 607 C CA . ASP A 1 79 ? 2.201 2.829 11.061 1.00 89.75 79 ASP A CA 1
ATOM 608 C C . ASP A 1 79 ? 3.032 3.977 10.488 1.00 89.75 79 ASP A C 1
ATOM 610 O O . ASP A 1 79 ? 3.413 4.880 11.236 1.00 89.75 79 ASP A O 1
ATOM 614 N N . PHE A 1 80 ? 3.194 4.006 9.161 1.00 92.94 80 PHE A N 1
ATOM 615 C CA . PHE A 1 80 ? 3.702 5.169 8.440 1.00 92.94 80 PHE A CA 1
ATOM 616 C C . PHE A 1 80 ? 2.848 6.408 8.739 1.00 92.94 80 PHE A C 1
ATOM 618 O O . PHE A 1 80 ? 3.381 7.426 9.176 1.00 92.94 80 PHE A O 1
ATOM 625 N N . PHE A 1 81 ? 1.520 6.317 8.594 1.00 95.62 81 PHE A N 1
ATOM 626 C CA . PHE A 1 81 ? 0.642 7.467 8.806 1.00 95.62 81 PHE A CA 1
ATOM 627 C C . PHE A 1 81 ? 0.700 7.995 10.244 1.00 95.62 81 PHE A C 1
ATOM 629 O O . PHE A 1 81 ? 0.811 9.201 10.453 1.00 95.62 81 PHE A O 1
ATOM 636 N N . LYS A 1 82 ? 0.716 7.112 11.253 1.00 95.00 82 LYS A N 1
ATOM 637 C CA . LYS A 1 82 ? 0.902 7.519 12.659 1.00 95.00 82 LYS A CA 1
ATOM 638 C C . LYS A 1 82 ? 2.222 8.263 12.875 1.00 95.00 82 LYS A C 1
ATOM 640 O O . LYS A 1 82 ? 2.248 9.258 13.595 1.00 95.00 82 LYS A O 1
ATOM 645 N N . LEU A 1 83 ? 3.316 7.785 12.278 1.00 94.56 83 LEU A N 1
ATOM 646 C CA . LEU A 1 83 ? 4.611 8.458 12.361 1.00 94.56 83 LEU A CA 1
ATOM 647 C C . LEU A 1 83 ? 4.565 9.830 11.679 1.00 94.56 83 LEU A C 1
ATOM 649 O O . LEU A 1 83 ? 5.009 10.809 12.274 1.00 94.56 83 LEU A O 1
ATOM 653 N N . ALA A 1 84 ? 3.983 9.912 10.480 1.00 96.69 84 ALA A N 1
ATOM 654 C CA . ALA A 1 84 ? 3.825 11.160 9.742 1.00 96.69 84 ALA A CA 1
ATOM 655 C C . ALA A 1 84 ? 3.017 12.194 10.539 1.00 96.69 84 ALA A C 1
ATOM 657 O O . ALA A 1 84 ? 3.464 13.325 10.697 1.00 96.69 84 ALA A O 1
ATOM 658 N N . LEU A 1 85 ? 1.887 11.796 11.133 1.00 96.62 85 LEU A N 1
ATOM 659 C CA . LEU A 1 85 ? 1.080 12.665 11.994 1.00 96.62 85 LEU A CA 1
ATOM 660 C C . LEU A 1 85 ? 1.856 13.165 13.219 1.00 96.62 85 LEU A C 1
ATOM 662 O O . LEU A 1 85 ? 1.782 14.346 13.553 1.00 96.62 85 LEU A O 1
ATOM 666 N N . LEU A 1 86 ? 2.633 12.297 13.876 1.00 95.44 86 LEU A N 1
ATOM 667 C CA . LEU A 1 86 ? 3.480 12.703 15.000 1.00 95.44 86 LEU A CA 1
ATOM 668 C C . LEU A 1 86 ? 4.556 13.709 14.574 1.00 95.44 86 LEU A C 1
ATOM 670 O O . LEU A 1 86 ? 4.817 14.663 15.305 1.00 95.44 86 LEU A O 1
ATOM 674 N N . LEU A 1 87 ? 5.168 13.529 13.403 1.00 95.69 87 LEU A N 1
ATOM 675 C CA . LEU A 1 87 ? 6.152 14.472 12.864 1.00 95.69 87 LEU A CA 1
ATOM 676 C C . LEU A 1 87 ? 5.508 15.809 12.506 1.00 95.69 87 LEU A C 1
ATOM 678 O O . LEU A 1 87 ? 6.006 16.846 12.937 1.00 95.69 87 LEU A O 1
ATOM 682 N N . ILE A 1 88 ? 4.362 15.792 11.820 1.00 95.69 88 ILE A N 1
ATOM 683 C CA . ILE A 1 88 ? 3.598 17.006 11.519 1.00 95.69 88 ILE A CA 1
ATOM 684 C C . ILE A 1 88 ? 3.238 17.732 12.816 1.00 95.69 88 ILE A C 1
ATOM 686 O O . ILE A 1 88 ? 3.403 18.943 12.892 1.00 95.69 88 ILE A O 1
ATOM 690 N N . SER A 1 89 ? 2.862 17.005 13.873 1.00 95.62 89 SER A N 1
ATOM 691 C CA . SER A 1 89 ? 2.500 17.634 15.147 1.00 95.62 89 SER A CA 1
ATOM 692 C C . SER A 1 89 ? 3.636 18.372 15.849 1.00 95.62 89 SER A C 1
ATOM 694 O O . SER A 1 89 ? 3.385 19.297 16.625 1.00 95.62 89 SER A O 1
ATOM 696 N N . LYS A 1 90 ? 4.879 17.964 15.563 1.00 94.31 90 LYS A N 1
ATOM 697 C CA . LYS A 1 90 ? 6.102 18.592 16.065 1.00 94.31 90 LYS A CA 1
ATOM 698 C C . LYS A 1 90 ? 6.561 19.747 15.177 1.00 94.31 90 LYS A C 1
ATOM 700 O O . LYS A 1 90 ? 6.960 20.778 15.701 1.00 94.31 90 LYS A O 1
ATOM 705 N N . LEU A 1 91 ? 6.521 19.566 13.857 1.00 93.56 91 LEU A N 1
ATOM 706 C CA . LEU A 1 91 ? 7.028 20.538 12.880 1.00 93.56 91 LEU A CA 1
ATOM 707 C C . LEU A 1 91 ? 6.038 21.680 12.616 1.00 93.56 91 LEU A C 1
ATOM 709 O O . LEU A 1 91 ? 6.442 22.825 12.435 1.00 93.56 91 LEU A O 1
ATOM 713 N N . TYR A 1 92 ? 4.740 21.376 12.630 1.00 93.19 92 TYR A N 1
ATOM 714 C CA . TYR A 1 92 ? 3.655 22.295 12.293 1.00 93.19 92 TYR A CA 1
ATOM 715 C C . TYR A 1 92 ? 2.538 22.222 13.353 1.00 93.19 92 TYR A C 1
ATOM 717 O O . TYR A 1 92 ? 1.404 21.827 13.060 1.00 93.19 92 TYR A O 1
ATOM 725 N N . PRO A 1 93 ? 2.811 22.612 14.614 1.00 93.19 93 PRO A N 1
ATOM 726 C CA . PRO A 1 93 ? 1.833 22.493 15.696 1.00 93.19 93 PRO A CA 1
ATOM 727 C C . PRO A 1 93 ? 0.515 23.222 15.382 1.00 93.19 93 PRO A C 1
ATOM 729 O O . PRO A 1 93 ? -0.555 22.681 15.642 1.00 93.19 93 PRO A O 1
ATOM 732 N N . ASN A 1 94 ? 0.575 24.380 14.718 1.00 91.00 94 ASN A N 1
ATOM 733 C CA . ASN A 1 94 ? -0.587 25.236 14.441 1.00 91.00 94 ASN A CA 1
ATOM 734 C C . ASN A 1 94 ? -1.661 24.607 13.534 1.00 91.00 94 ASN A C 1
ATOM 736 O O . ASN A 1 94 ? -2.800 25.066 13.538 1.00 91.00 94 ASN A O 1
ATOM 740 N N . ILE A 1 95 ? -1.320 23.581 12.751 1.00 91.00 95 ILE A N 1
ATOM 741 C CA . ILE A 1 95 ? -2.270 22.911 11.844 1.00 91.00 95 ILE A CA 1
ATOM 742 C C . ILE A 1 95 ? -2.722 21.543 12.357 1.00 91.00 95 ILE A C 1
ATOM 744 O O . ILE A 1 95 ? -3.610 20.936 11.768 1.00 91.00 95 ILE A O 1
ATOM 748 N N . THR A 1 96 ? -2.121 21.039 13.438 1.00 93.38 96 THR A N 1
ATOM 749 C CA . THR A 1 96 ? -2.305 19.645 13.882 1.00 93.38 96 THR A CA 1
ATOM 750 C C . THR A 1 96 ? -3.761 19.344 14.211 1.00 93.38 96 THR A C 1
ATOM 752 O O . THR A 1 96 ? -4.288 18.305 13.825 1.00 93.38 96 THR A O 1
ATOM 755 N N . GLU A 1 97 ? -4.437 20.282 14.867 1.00 93.25 97 GLU A N 1
ATOM 756 C CA . GLU A 1 97 ? -5.846 20.149 15.245 1.00 93.25 97 GLU A CA 1
ATOM 757 C C . GLU A 1 97 ? -6.775 20.076 14.034 1.00 93.25 97 GLU A C 1
ATOM 759 O O . GLU A 1 97 ? -7.761 19.340 14.057 1.00 93.25 97 GLU A O 1
ATOM 764 N N . LYS A 1 98 ? -6.427 20.767 12.941 1.00 94.56 98 LYS A N 1
ATOM 765 C CA . LYS A 1 98 ? -7.188 20.719 11.685 1.00 94.56 98 LYS A CA 1
ATOM 766 C C . LYS A 1 98 ? -7.129 19.337 11.030 1.00 94.56 98 LYS A C 1
ATOM 768 O O . LYS A 1 98 ? -7.985 19.002 10.218 1.00 94.56 98 LYS A O 1
ATOM 773 N N . LEU A 1 99 ? -6.151 18.507 11.403 1.00 95.19 99 LEU A N 1
ATOM 774 C CA . LEU A 1 99 ? -6.037 17.133 10.918 1.00 95.19 99 LEU A CA 1
ATOM 775 C C . LEU A 1 99 ? -6.989 16.172 11.636 1.00 95.19 99 LEU A C 1
ATOM 777 O O . LEU A 1 99 ? -7.256 15.100 11.098 1.00 95.19 99 LEU A O 1
ATOM 781 N N . PHE A 1 100 ? -7.504 16.502 12.827 1.00 96.25 100 PHE A N 1
ATOM 782 C CA . PHE A 1 100 ? -8.286 15.545 13.621 1.00 96.25 100 PHE A CA 1
ATOM 783 C C . PHE A 1 100 ? -9.516 14.988 12.894 1.00 96.25 100 PHE A C 1
ATOM 785 O O . PHE A 1 100 ? -9.679 13.767 12.931 1.00 96.25 100 PHE A O 1
ATOM 792 N N . PRO A 1 101 ? -10.321 15.796 12.172 1.00 95.44 101 PRO A N 1
ATOM 793 C CA . PRO A 1 101 ? -11.439 15.274 11.385 1.00 95.44 101 PRO A CA 1
ATOM 794 C C . PRO A 1 101 ? -10.991 14.419 10.190 1.00 95.44 101 PRO A C 1
ATOM 796 O O . PRO A 1 101 ? -11.704 13.509 9.776 1.00 95.44 101 PRO A O 1
ATOM 799 N N . LEU A 1 102 ? -9.791 14.669 9.653 1.00 95.94 102 LEU A N 1
ATOM 800 C CA . LEU A 1 102 ? -9.245 13.943 8.502 1.00 95.94 102 LEU A CA 1
ATOM 801 C C . LEU A 1 102 ? -8.726 12.550 8.892 1.00 95.94 102 LEU A C 1
ATOM 803 O O . LEU A 1 102 ? -8.826 11.599 8.121 1.00 95.94 102 LEU A O 1
ATOM 807 N N . ILE A 1 103 ? -8.185 12.392 10.100 1.00 96.19 103 ILE A N 1
ATOM 808 C CA . ILE A 1 103 ? -7.605 11.122 10.566 1.00 96.19 103 ILE A CA 1
ATOM 809 C C . ILE A 1 103 ? -8.575 9.927 10.469 1.00 96.19 103 ILE A C 1
ATOM 811 O O . ILE A 1 103 ? -8.172 8.896 9.920 1.00 96.19 103 ILE A O 1
ATOM 815 N N . PRO A 1 104 ? -9.823 9.993 10.972 1.00 94.88 104 PRO A N 1
ATOM 816 C CA . PRO A 1 104 ? -10.779 8.899 10.819 1.00 94.88 104 PRO A CA 1
ATOM 817 C C . PRO A 1 104 ? -11.353 8.775 9.401 1.00 94.88 104 PRO A C 1
ATOM 819 O O . PRO A 1 104 ? -11.841 7.699 9.063 1.00 94.88 104 PRO A O 1
ATOM 822 N N . GLU A 1 105 ? -11.286 9.829 8.583 1.00 94.25 105 GLU A N 1
ATOM 823 C CA . GLU A 1 105 ? -11.780 9.829 7.200 1.00 94.25 105 GLU A CA 1
ATOM 824 C C . GLU A 1 105 ? -10.862 9.044 6.247 1.00 94.25 105 GLU A C 1
ATOM 826 O O . GLU A 1 105 ? -11.343 8.309 5.382 1.00 94.25 105 GLU A O 1
ATOM 831 N N . TYR A 1 106 ? -9.541 9.146 6.423 1.00 93.88 106 TYR A N 1
ATOM 832 C CA . TYR A 1 106 ? -8.565 8.367 5.642 1.00 93.88 106 TYR A CA 1
ATOM 833 C C . TYR A 1 106 ? -8.077 7.110 6.375 1.00 93.88 106 TYR A C 1
ATOM 835 O O . TYR A 1 106 ? -7.593 6.171 5.751 1.00 93.88 106 TYR A O 1
ATOM 843 N N . GLY A 1 107 ? -8.212 7.059 7.700 1.00 92.62 107 GLY A N 1
ATOM 844 C CA . GLY A 1 107 ? -7.666 5.988 8.524 1.00 92.62 107 GLY A CA 1
ATOM 845 C C . GLY A 1 107 ? -8.660 5.447 9.544 1.00 92.62 107 GLY A C 1
ATOM 846 O O . GLY A 1 107 ? -9.672 4.829 9.215 1.00 92.62 107 GLY A O 1
ATOM 847 N N . ARG A 1 108 ? -8.303 5.575 10.824 1.00 93.25 108 ARG A N 1
ATOM 848 C CA . ARG A 1 108 ? -9.065 5.025 11.947 1.00 93.25 108 ARG A CA 1
ATOM 849 C C . ARG A 1 108 ? -9.099 6.005 13.102 1.00 93.25 108 ARG A C 1
ATOM 851 O O . ARG A 1 108 ? -8.109 6.658 13.412 1.00 93.25 108 ARG A O 1
ATOM 858 N N . TRP A 1 109 ? -10.216 5.996 13.818 1.00 95.81 109 TRP A N 1
ATOM 859 C CA . TRP A 1 109 ? -10.417 6.811 15.015 1.00 95.81 109 TRP A CA 1
ATOM 860 C C . TRP A 1 109 ? -9.369 6.576 16.106 1.00 95.81 109 TRP A C 1
ATOM 862 O O . TRP A 1 109 ? -9.003 7.514 16.804 1.00 95.81 109 TRP A O 1
ATOM 872 N N . ASP A 1 110 ? -8.839 5.357 16.261 1.00 95.94 110 ASP A N 1
ATOM 873 C CA . ASP A 1 110 ? -7.837 5.116 17.300 1.00 95.94 110 ASP A CA 1
ATOM 874 C C . ASP A 1 110 ? -6.454 5.692 16.988 1.00 95.94 110 ASP A C 1
ATOM 876 O O . ASP A 1 110 ? -5.598 5.693 17.870 1.00 95.94 110 ASP A O 1
ATOM 880 N N . TYR A 1 111 ? -6.224 6.210 15.781 1.00 96.69 111 TYR A N 1
ATOM 881 C CA . TYR A 1 111 ? -4.979 6.910 15.471 1.00 96.69 111 TYR A CA 1
ATOM 882 C C . TYR A 1 111 ? -4.886 8.253 16.195 1.00 96.69 111 TYR A C 1
ATOM 884 O O . TYR A 1 111 ? -3.781 8.696 16.464 1.00 96.69 111 TYR A O 1
ATOM 892 N N . LEU A 1 112 ? -6.004 8.856 16.612 1.00 97.56 112 LEU A N 1
ATOM 893 C CA . LEU A 1 112 ? -5.999 10.083 17.420 1.00 97.56 112 LEU A CA 1
ATOM 894 C C . LEU A 1 112 ? -5.267 9.907 18.761 1.00 97.56 112 LEU A C 1
ATOM 896 O O . LEU A 1 112 ? -4.679 10.854 19.275 1.00 97.56 112 LEU A O 1
ATOM 900 N N . TYR A 1 113 ? -5.218 8.686 19.304 1.00 97.81 113 TYR A N 1
ATOM 901 C CA . TYR A 1 113 ? -4.504 8.419 20.553 1.00 97.81 113 TYR A CA 1
ATOM 902 C C . TYR A 1 113 ? -2.984 8.601 20.454 1.00 97.81 113 TYR A C 1
ATOM 904 O O . TYR A 1 113 ? -2.333 8.638 21.493 1.00 97.81 113 TYR A O 1
ATOM 912 N N . ILE A 1 114 ? -2.403 8.750 19.256 1.00 96.75 114 ILE A N 1
ATOM 913 C CA . ILE A 1 114 ? -0.978 9.097 19.128 1.00 96.75 114 ILE A CA 1
ATOM 914 C C . ILE A 1 114 ? -0.665 10.478 19.718 1.00 96.75 114 ILE A C 1
ATOM 916 O O . ILE A 1 114 ? 0.477 10.727 20.078 1.00 96.75 114 ILE A O 1
ATOM 920 N N . PHE A 1 115 ? -1.662 11.364 19.835 1.00 97.62 115 PHE A N 1
ATOM 921 C CA . PHE A 1 115 ? -1.492 12.696 20.421 1.00 97.62 115 PHE A CA 1
ATOM 922 C C . PHE A 1 115 ? -1.570 12.702 21.950 1.00 97.62 115 PHE A C 1
ATOM 924 O O . PHE A 1 115 ? -1.420 13.758 22.563 1.00 97.62 115 PHE A O 1
ATOM 931 N N . VAL A 1 116 ? -1.798 11.549 22.580 1.00 97.06 116 VAL A N 1
ATOM 932 C CA . VAL A 1 116 ? -1.705 11.418 24.034 1.00 97.06 116 VAL A CA 1
ATOM 933 C C . VAL A 1 116 ? -0.258 11.633 24.473 1.00 97.06 116 VAL A C 1
ATOM 935 O O . VAL A 1 116 ? 0.669 11.169 23.817 1.00 97.06 116 VAL A O 1
ATOM 938 N N . ASP A 1 117 ? -0.076 12.348 25.579 1.00 95.62 117 ASP A N 1
ATOM 939 C CA . ASP A 1 117 ? 1.216 12.796 26.100 1.00 95.62 117 ASP A CA 1
ATOM 940 C C . ASP A 1 117 ? 1.957 13.765 25.146 1.00 95.62 117 ASP A C 1
ATOM 942 O O . ASP A 1 117 ? 3.173 13.939 25.227 1.00 95.62 117 ASP A O 1
ATOM 946 N N . THR A 1 118 ? 1.217 14.441 24.256 1.00 95.81 118 THR A N 1
ATOM 947 C CA . THR A 1 118 ? 1.713 15.540 23.407 1.00 95.81 118 THR A CA 1
ATOM 948 C C . THR A 1 118 ? 0.998 16.858 23.745 1.00 95.81 118 THR A C 1
ATOM 950 O O . THR A 1 118 ? -0.075 16.825 24.353 1.00 95.81 118 THR A O 1
ATOM 953 N N . PRO A 1 119 ? 1.508 18.027 23.305 1.00 96.50 119 PRO A N 1
ATOM 954 C CA . PRO A 1 119 ? 0.820 19.313 23.490 1.00 96.50 119 PRO A CA 1
ATOM 955 C C . PRO A 1 119 ? -0.599 19.382 22.898 1.00 96.50 119 PRO A C 1
ATOM 957 O O . PRO A 1 119 ? -1.374 20.265 23.251 1.00 96.50 119 PRO A O 1
ATOM 960 N N . HIS A 1 120 ? -0.949 18.448 22.010 1.00 96.94 120 HIS A N 1
ATOM 961 C CA . HIS A 1 120 ? -2.237 18.395 21.317 1.00 96.94 120 HIS A CA 1
ATOM 962 C C . HIS A 1 120 ? -3.279 17.524 22.027 1.00 96.94 120 HIS A C 1
ATOM 964 O O . HIS A 1 120 ? -4.412 17.415 21.558 1.00 96.94 120 HIS A O 1
ATOM 970 N N . GLU A 1 121 ? -2.920 16.897 23.150 1.00 97.00 121 GLU A N 1
ATOM 971 C CA . GLU A 1 121 ? -3.767 15.916 23.825 1.00 97.00 121 GLU A CA 1
ATOM 972 C C . GLU A 1 121 ? -5.128 16.486 24.244 1.00 97.00 121 GLU A C 1
ATOM 974 O O . GLU A 1 121 ? -6.167 15.895 23.942 1.00 97.00 121 GLU A O 1
ATOM 979 N N . GLU A 1 122 ? -5.133 17.612 24.961 1.00 96.81 122 GLU A N 1
ATOM 980 C CA . GLU A 1 122 ? -6.364 18.192 25.509 1.00 96.81 122 GLU A CA 1
ATOM 981 C C . GLU A 1 122 ? -7.365 18.497 24.390 1.00 96.81 122 GLU A C 1
ATOM 983 O O . GLU A 1 122 ? -8.556 18.194 24.488 1.00 96.81 122 GLU A O 1
ATOM 988 N N . LYS A 1 123 ? -6.854 19.036 23.283 1.00 97.38 123 LYS A N 1
ATOM 989 C CA . LYS A 1 123 ? -7.649 19.404 22.116 1.00 97.38 123 LYS A CA 1
ATOM 990 C C . LYS A 1 123 ? -8.132 18.182 21.340 1.00 97.38 123 LYS A C 1
ATOM 992 O O . LYS A 1 123 ? -9.277 18.166 20.898 1.00 97.38 123 LYS A O 1
ATOM 997 N N . MET A 1 124 ? -7.318 17.132 21.243 1.00 97.94 124 MET A N 1
ATOM 998 C CA . MET A 1 124 ? -7.737 15.849 20.672 1.00 97.94 124 MET A CA 1
ATOM 999 C C . MET A 1 124 ? -8.886 15.229 21.479 1.00 97.94 124 MET A C 1
ATOM 1001 O O . MET A 1 124 ? -9.892 14.805 20.909 1.00 97.94 124 MET A O 1
ATOM 1005 N N . PHE A 1 125 ? -8.791 15.228 22.811 1.00 98.38 125 PHE A N 1
ATOM 1006 C CA . PHE A 1 125 ? -9.872 14.732 23.664 1.00 98.38 125 PHE A CA 1
ATOM 1007 C C . PHE A 1 125 ? -11.122 15.612 23.606 1.00 98.38 125 PHE A C 1
ATOM 1009 O O . PHE A 1 125 ? -12.236 15.085 23.650 1.00 98.38 125 PHE A O 1
ATOM 1016 N N . LYS A 1 126 ? -10.958 16.934 23.472 1.00 97.94 126 LYS A N 1
ATOM 1017 C CA . LYS A 1 126 ? -12.071 17.853 23.215 1.00 97.94 126 LYS A CA 1
ATOM 1018 C C . LYS A 1 126 ? -12.797 17.484 21.919 1.00 97.94 126 LYS A C 1
ATOM 1020 O O . LYS A 1 126 ? -14.008 17.310 21.975 1.00 97.94 126 LYS A O 1
ATOM 1025 N N . PHE A 1 127 ? -12.068 17.260 20.826 1.00 97.69 127 PHE A N 1
ATOM 1026 C CA . PHE A 1 127 ? -12.637 16.815 19.552 1.00 97.69 127 PHE A CA 1
ATOM 1027 C C . PHE A 1 127 ? -13.420 15.496 19.689 1.00 97.69 127 PHE A C 1
ATOM 1029 O O . PHE A 1 127 ? -14.582 15.426 19.303 1.00 97.69 127 PHE A O 1
ATOM 1036 N N . LEU A 1 128 ? -12.846 14.464 20.326 1.00 97.94 128 LEU A N 1
ATOM 1037 C CA . LEU A 1 128 ? -13.553 13.189 20.550 1.00 97.94 128 LEU A CA 1
ATOM 1038 C C . LEU A 1 128 ? -14.852 13.354 21.358 1.00 97.94 128 LEU A C 1
ATOM 1040 O O . LEU A 1 128 ? -15.830 12.643 21.118 1.00 97.94 128 LEU A O 1
ATOM 1044 N N . ARG A 1 129 ? -14.854 14.259 22.342 1.00 97.50 129 ARG A N 1
ATOM 1045 C CA . ARG A 1 129 ? -16.040 14.565 23.148 1.00 97.50 129 ARG A CA 1
ATOM 1046 C C . ARG A 1 129 ? -17.100 15.291 22.324 1.00 97.50 129 ARG A C 1
ATOM 1048 O O . ARG A 1 129 ? -18.260 14.912 22.412 1.00 97.50 129 ARG A O 1
ATOM 1055 N N . GLU A 1 130 ? -16.724 16.278 21.517 1.00 96.69 130 GLU A N 1
ATOM 1056 C CA . GLU A 1 130 ? -17.661 16.999 20.643 1.00 96.69 130 GLU A CA 1
ATOM 1057 C C . GLU A 1 130 ? -18.329 16.042 19.643 1.00 96.69 130 GLU A C 1
ATOM 1059 O O . GLU A 1 130 ? -19.550 16.052 19.494 1.00 96.69 130 GLU A O 1
ATOM 1064 N N . GLU A 1 131 ? -17.560 15.127 19.046 1.00 96.50 131 GLU A N 1
ATOM 1065 C CA . GLU A 1 131 ? -18.081 14.058 18.183 1.00 96.50 131 GLU A CA 1
ATOM 1066 C C . GLU A 1 131 ? -19.051 13.126 18.930 1.00 96.50 131 GLU A C 1
ATOM 1068 O O . GLU A 1 131 ? -20.104 12.739 18.410 1.00 96.50 131 GLU A O 1
ATOM 1073 N N . HIS A 1 132 ? -18.730 12.775 20.180 1.00 95.62 132 HIS A N 1
ATOM 1074 C CA . HIS A 1 132 ? -19.624 12.001 21.040 1.00 95.62 132 HIS A CA 1
ATOM 1075 C C . HIS A 1 132 ? -20.936 12.749 21.321 1.00 95.62 132 HIS A C 1
ATOM 1077 O O . HIS A 1 132 ? -22.011 12.175 21.137 1.00 95.62 132 HIS A O 1
ATOM 1083 N N . GLU A 1 133 ? -20.866 14.015 21.728 1.00 95.94 133 GLU A N 1
ATOM 1084 C CA . GLU A 1 133 ? -22.025 14.856 22.042 1.00 95.94 133 GLU A CA 1
ATOM 1085 C C . GLU A 1 133 ? -22.938 15.037 20.822 1.00 95.94 133 GLU A C 1
ATOM 1087 O O . GLU A 1 133 ? -24.157 14.894 20.939 1.00 95.94 133 GLU A O 1
ATOM 1092 N N . GLN A 1 134 ? -22.365 15.250 19.634 1.00 95.62 134 GLN A N 1
ATOM 1093 C CA . GLN A 1 134 ? -23.119 15.309 18.380 1.00 95.62 134 GLN A CA 1
ATOM 1094 C C 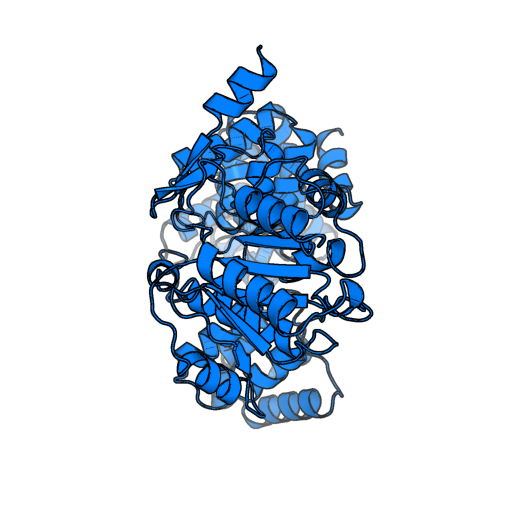. GLN A 1 134 ? -23.816 13.980 18.061 1.00 95.62 134 GLN A C 1
ATOM 1096 O O . GLN A 1 134 ? -25.007 13.973 17.743 1.00 95.62 134 GLN A O 1
ATOM 1101 N N . CYS A 1 135 ? -23.119 12.847 18.210 1.00 93.81 135 CYS A N 1
ATOM 1102 C CA . CYS A 1 135 ? -23.727 11.524 18.037 1.00 93.81 135 CYS A CA 1
ATOM 1103 C C . CYS A 1 135 ? -24.913 11.317 18.989 1.00 93.81 135 CYS A C 1
ATOM 1105 O O . CYS A 1 135 ? -25.946 10.783 18.583 1.00 93.81 135 CYS A O 1
ATOM 1107 N N . MET A 1 136 ? -24.778 11.735 20.251 1.00 92.56 136 MET A N 1
ATOM 1108 C CA . MET A 1 136 ? -25.851 11.621 21.240 1.00 92.56 136 MET A CA 1
ATOM 1109 C C . MET A 1 136 ? -27.033 12.530 20.895 1.00 92.56 136 MET A C 1
ATOM 1111 O O . MET A 1 136 ? -28.172 12.068 20.927 1.00 92.56 136 MET A O 1
ATOM 1115 N N . LYS A 1 137 ? -26.774 13.783 20.495 1.00 94.12 137 LYS A N 1
ATOM 1116 C CA . LYS A 1 137 ? -27.806 14.749 20.089 1.00 94.12 137 LYS A CA 1
ATOM 1117 C C . LYS A 1 137 ? -28.611 14.271 18.879 1.00 94.12 137 LYS A C 1
ATOM 1119 O O . LYS A 1 137 ? -29.827 14.424 18.860 1.00 94.12 137 LYS A O 1
ATOM 1124 N N . ASN A 1 138 ? -27.945 13.664 17.899 1.00 92.94 138 ASN A N 1
ATOM 1125 C CA . ASN A 1 138 ? -28.575 13.197 16.661 1.00 92.94 138 ASN A CA 1
ATOM 1126 C C . ASN A 1 138 ? -29.113 11.759 16.753 1.00 92.94 138 ASN A C 1
ATOM 1128 O O . ASN A 1 138 ? -29.604 11.231 15.758 1.00 92.94 138 ASN A O 1
ATOM 1132 N N . ASN A 1 139 ? -29.001 11.105 17.915 1.00 88.81 139 ASN A N 1
ATOM 1133 C CA . ASN A 1 139 ? -29.309 9.685 18.104 1.00 88.81 139 ASN A CA 1
ATOM 1134 C C . ASN A 1 139 ? -28.622 8.770 17.062 1.00 88.81 139 ASN A C 1
ATOM 1136 O O . ASN A 1 139 ? -29.214 7.834 16.527 1.00 88.81 139 ASN A O 1
ATOM 1140 N N . GLN A 1 140 ? -27.355 9.065 16.765 1.00 89.75 140 GLN A N 1
ATOM 1141 C CA . GLN A 1 140 ? -26.521 8.346 15.805 1.00 89.75 140 GLN A CA 1
ATOM 1142 C C . GLN A 1 140 ? -25.430 7.530 16.508 1.00 89.75 140 GLN A C 1
ATOM 1144 O O . GLN A 1 140 ? -25.013 7.807 17.641 1.00 89.75 140 GLN A O 1
ATOM 1149 N N . THR A 1 141 ? -24.932 6.511 15.809 1.00 88.81 141 THR A N 1
ATOM 1150 C CA . THR A 1 141 ? -23.875 5.626 16.313 1.00 88.81 141 THR A CA 1
ATOM 1151 C C . THR A 1 141 ? -22.696 5.646 15.356 1.00 88.81 141 THR A C 1
ATOM 1153 O O . THR A 1 141 ? -22.701 4.990 14.321 1.00 88.81 141 THR A O 1
ATOM 1156 N N . SER A 1 142 ? -21.672 6.420 15.724 1.00 93.25 142 SER A N 1
ATOM 1157 C CA . SER A 1 142 ? -20.426 6.550 14.966 1.00 93.25 142 SER A CA 1
ATOM 1158 C C . SER A 1 142 ? -19.531 5.311 15.087 1.00 93.25 142 SER A C 1
ATOM 1160 O O . SER A 1 142 ? -19.466 4.649 16.128 1.00 93.25 142 SER A O 1
ATOM 1162 N N . LEU A 1 143 ? -18.741 5.045 14.041 1.00 91.75 143 LEU A N 1
ATOM 1163 C CA . LEU A 1 143 ? -17.660 4.055 14.078 1.00 91.75 143 LEU A CA 1
ATOM 1164 C C . LEU A 1 143 ? -16.568 4.395 15.105 1.00 91.75 143 LEU A C 1
ATOM 1166 O O . LEU A 1 143 ? -15.791 3.508 15.461 1.00 91.75 143 LEU A O 1
ATOM 1170 N N . MET A 1 144 ? -16.525 5.621 15.637 1.00 95.62 144 MET A N 1
ATOM 1171 C CA . MET A 1 144 ? -15.627 6.005 16.730 1.00 95.62 144 MET A CA 1
ATOM 1172 C C . MET A 1 144 ? -15.707 5.020 17.904 1.00 95.62 144 MET A C 1
ATOM 1174 O O . MET A 1 144 ? -14.676 4.559 18.395 1.00 95.62 144 MET A O 1
ATOM 1178 N N . TYR A 1 145 ? -16.913 4.594 18.300 1.00 95.31 145 TYR A N 1
ATOM 1179 C CA . TYR A 1 145 ? -17.108 3.690 19.442 1.00 95.31 145 TYR A CA 1
ATOM 1180 C C . TYR A 1 145 ? -16.480 2.299 19.247 1.00 95.31 145 TYR A C 1
ATOM 1182 O O . TYR A 1 145 ? -16.149 1.627 20.232 1.00 95.31 145 TYR A O 1
ATOM 1190 N N . LYS A 1 146 ? -16.267 1.858 17.995 1.00 91.75 146 LYS A N 1
ATOM 1191 C CA . LYS A 1 146 ? -15.494 0.639 17.697 1.00 91.75 146 LYS A CA 1
ATOM 1192 C C . LYS A 1 146 ? -14.057 0.773 18.205 1.00 91.75 146 LYS A C 1
ATOM 1194 O O . LYS A 1 146 ? -13.507 -0.176 18.754 1.00 91.75 146 LYS A O 1
ATOM 1199 N N . TRP A 1 147 ? -13.478 1.957 18.054 1.00 94.81 147 TRP A N 1
ATOM 1200 C CA . TRP A 1 147 ? -12.051 2.213 18.215 1.00 94.81 147 TRP A CA 1
ATOM 1201 C C . TRP A 1 147 ? -11.658 2.843 19.553 1.00 94.81 147 TRP A C 1
ATOM 1203 O O . TRP A 1 147 ? -10.510 2.676 19.976 1.00 94.81 147 TRP A O 1
ATOM 1213 N N . LEU A 1 148 ? -12.592 3.511 20.242 1.00 96.62 148 LEU A N 1
ATOM 1214 C CA . LEU A 1 148 ? -12.361 4.041 21.588 1.00 96.62 148 LEU A CA 1
ATOM 1215 C C . LEU A 1 148 ? -11.861 2.949 22.544 1.00 96.62 148 LEU A C 1
ATOM 1217 O O . LEU A 1 148 ? -12.349 1.813 22.544 1.00 96.62 148 LEU A O 1
ATOM 1221 N N . LYS A 1 149 ? -10.862 3.276 23.367 1.00 97.06 149 LYS A N 1
ATOM 1222 C CA . LYS A 1 149 ? -10.212 2.287 24.237 1.00 97.06 149 LYS A CA 1
ATOM 1223 C C . LYS A 1 149 ? -11.077 1.976 25.460 1.00 97.06 149 LYS A C 1
ATOM 1225 O O . LYS A 1 149 ? -11.811 2.827 25.960 1.00 97.06 149 LYS A O 1
ATOM 1230 N N . SER A 1 150 ? -11.026 0.724 25.912 1.00 94.56 150 SER A N 1
ATOM 1231 C CA . SER A 1 150 ? -11.858 0.218 27.011 1.00 94.56 150 SER A CA 1
ATOM 1232 C C . SER A 1 150 ? -11.151 0.361 28.355 1.00 94.56 150 SER A C 1
ATOM 1234 O O . SER A 1 150 ? -9.993 -0.026 28.481 1.00 94.56 150 SER A O 1
ATOM 1236 N N . VAL A 1 151 ? -11.883 0.801 29.381 1.00 95.94 151 VAL A N 1
ATOM 1237 C CA . VAL A 1 151 ? -11.424 0.848 30.786 1.00 95.94 151 VAL A CA 1
ATOM 1238 C C . VAL A 1 151 ? -11.255 -0.534 31.431 1.00 95.94 151 VAL A C 1
ATOM 1240 O O . VAL A 1 151 ? -10.712 -0.634 32.523 1.00 95.94 151 VAL A O 1
ATOM 1243 N N . ASN A 1 152 ? -11.696 -1.604 30.759 1.00 93.00 152 ASN A N 1
ATOM 1244 C CA . ASN A 1 152 ? -11.588 -2.992 31.226 1.00 93.00 152 ASN A CA 1
ATOM 1245 C C . ASN A 1 152 ? -10.641 -3.837 30.357 1.00 93.00 152 ASN A C 1
ATOM 1247 O O . ASN A 1 152 ? -10.671 -5.063 30.426 1.00 93.00 152 ASN A O 1
ATOM 1251 N N . ALA A 1 153 ? -9.850 -3.214 29.481 1.00 91.56 153 ALA A N 1
ATOM 1252 C CA . ALA A 1 153 ? -8.879 -3.962 28.693 1.00 91.56 153 ALA A CA 1
ATOM 1253 C C . ALA A 1 153 ? -7.789 -4.554 29.599 1.00 91.56 153 ALA A C 1
ATOM 1255 O O . ALA A 1 153 ? -7.324 -3.881 30.519 1.00 91.56 153 ALA A O 1
ATOM 1256 N N . SER A 1 154 ? -7.373 -5.788 29.302 1.00 92.44 154 SER A N 1
ATOM 1257 C CA . SER A 1 154 ? -6.253 -6.462 29.974 1.00 92.44 154 SER A CA 1
ATOM 1258 C C . SER A 1 154 ? -4.906 -5.810 29.654 1.00 92.44 154 SER A C 1
ATOM 1260 O O . SER A 1 154 ? -4.004 -5.816 30.483 1.00 92.44 154 SER A O 1
ATOM 1262 N N . ASN A 1 155 ? -4.773 -5.216 28.465 1.00 95.50 155 ASN A N 1
ATOM 1263 C CA . ASN A 1 155 ? -3.594 -4.452 28.077 1.00 95.50 155 ASN A CA 1
ATOM 1264 C C . ASN A 1 155 ? -3.533 -3.118 28.866 1.00 95.50 155 ASN A C 1
ATOM 1266 O O . ASN A 1 155 ? -4.459 -2.309 28.720 1.00 95.50 155 ASN A O 1
ATOM 1270 N N . PRO A 1 156 ? -2.463 -2.854 29.649 1.00 95.81 156 PRO A N 1
ATOM 1271 C CA . PRO A 1 156 ? -2.371 -1.673 30.513 1.00 95.81 156 PRO A CA 1
ATOM 1272 C C . PRO A 1 156 ? -2.477 -0.338 29.772 1.00 95.81 156 PRO A C 1
ATOM 1274 O O . PRO A 1 156 ? -3.186 0.555 30.229 1.00 95.81 156 PRO A O 1
ATOM 1277 N N . GLU A 1 157 ? -1.857 -0.209 28.596 1.00 95.94 157 GLU A N 1
ATOM 1278 C CA . GLU A 1 157 ? -1.953 1.021 27.801 1.00 95.94 157 GLU A CA 1
ATOM 1279 C C . GLU A 1 157 ? -3.371 1.239 27.271 1.00 95.94 157 GLU A C 1
ATOM 1281 O O . GLU A 1 157 ? -3.919 2.334 27.367 1.00 95.94 157 GLU A O 1
ATOM 1286 N N . THR A 1 158 ? -4.034 0.187 26.790 1.00 96.31 158 THR A N 1
ATOM 1287 C CA . THR A 1 158 ? -5.442 0.283 26.372 1.00 96.31 158 THR A CA 1
ATOM 1288 C C . THR A 1 158 ? -6.339 0.689 27.544 1.00 96.31 158 THR A C 1
ATOM 1290 O O . THR A 1 158 ? -7.228 1.523 27.371 1.00 96.31 158 THR A O 1
ATOM 1293 N N . ASN A 1 159 ? -6.085 0.145 28.738 1.00 97.19 159 ASN A N 1
ATOM 1294 C CA . ASN A 1 159 ? -6.783 0.518 29.965 1.00 97.19 159 ASN A CA 1
ATOM 1295 C C . ASN A 1 159 ? -6.575 2.005 30.303 1.00 97.19 159 ASN A C 1
ATOM 1297 O O . ASN A 1 159 ? -7.550 2.740 30.479 1.00 97.19 159 ASN A O 1
ATOM 1301 N N . ARG A 1 160 ? -5.311 2.458 30.309 1.00 97.44 160 ARG A N 1
ATOM 1302 C CA . ARG A 1 160 ? -4.898 3.849 30.557 1.00 97.44 160 ARG A CA 1
ATOM 1303 C C . ARG A 1 160 ? -5.608 4.811 29.609 1.00 97.44 160 ARG A C 1
ATOM 1305 O O . ARG A 1 160 ? -6.252 5.759 30.058 1.00 97.44 160 ARG A O 1
ATOM 1312 N N . LEU A 1 161 ? -5.557 4.536 28.307 1.00 97.81 161 LEU A N 1
ATOM 1313 C CA . LEU A 1 161 ? -6.216 5.344 27.279 1.00 97.81 161 LEU A CA 1
ATOM 1314 C C . LEU A 1 161 ? -7.742 5.358 27.443 1.00 97.81 161 LEU A C 1
ATOM 1316 O O . LEU A 1 161 ? -8.374 6.403 27.274 1.00 97.81 161 LEU A O 1
ATOM 1320 N N . GLY A 1 162 ? -8.344 4.227 27.823 1.00 97.62 162 GLY A N 1
ATOM 1321 C CA . GLY A 1 162 ? -9.776 4.143 28.108 1.00 97.62 162 GLY A CA 1
ATOM 1322 C C . GLY A 1 162 ? -10.190 5.032 29.280 1.00 97.62 162 GLY A C 1
ATOM 1323 O O . GLY A 1 162 ? -11.173 5.763 29.174 1.00 97.62 162 GLY A O 1
ATOM 1324 N N . LYS A 1 163 ? -9.407 5.039 30.364 1.00 97.75 163 LYS A N 1
ATOM 1325 C CA . LYS A 1 163 ? -9.656 5.888 31.542 1.00 97.75 163 LYS A CA 1
ATOM 1326 C C . LYS A 1 163 ? -9.521 7.373 31.222 1.00 97.75 163 LYS A C 1
ATOM 1328 O O . LYS A 1 163 ? -10.369 8.163 31.629 1.00 97.75 163 LYS A O 1
ATOM 1333 N N . ARG A 1 164 ? -8.511 7.755 30.430 1.00 97.81 164 ARG A N 1
ATOM 1334 C CA . ARG A 1 164 ? -8.372 9.140 29.941 1.00 97.81 164 ARG A CA 1
ATOM 1335 C C . ARG A 1 164 ? -9.563 9.565 29.088 1.00 97.81 164 ARG A C 1
ATOM 1337 O O . ARG A 1 164 ? -10.069 10.664 29.270 1.00 97.81 164 ARG A O 1
ATOM 1344 N N . THR A 1 165 ? -10.050 8.673 28.225 1.00 98.00 165 THR A N 1
ATOM 1345 C CA . THR A 1 165 ? -11.234 8.936 27.390 1.00 98.00 165 THR A CA 1
ATOM 1346 C C . THR A 1 165 ? -12.490 9.126 28.243 1.00 98.00 165 THR A C 1
ATOM 1348 O O . THR A 1 165 ? -13.223 10.085 28.036 1.00 98.00 165 THR A O 1
ATOM 1351 N N . ALA A 1 166 ? -12.713 8.265 29.244 1.00 97.88 166 ALA A N 1
ATOM 1352 C CA . ALA A 1 166 ? -13.834 8.404 30.176 1.00 97.88 166 ALA A CA 1
ATOM 1353 C C . ALA A 1 166 ? -13.803 9.759 30.902 1.00 97.88 166 ALA A C 1
ATOM 1355 O O . ALA A 1 166 ? -14.803 10.475 30.917 1.00 97.88 166 ALA A O 1
ATOM 1356 N N . LYS A 1 167 ? -12.625 10.147 31.415 1.00 97.38 167 LYS A N 1
ATOM 1357 C CA . LYS A 1 167 ? -12.412 11.452 32.054 1.00 97.38 167 LYS A CA 1
ATOM 1358 C C . LYS A 1 167 ? -12.692 12.608 31.091 1.00 97.38 167 LYS A C 1
ATOM 1360 O O . LYS A 1 167 ? -13.380 13.546 31.470 1.00 97.38 167 LYS A O 1
ATOM 1365 N N . ALA A 1 168 ? -12.197 12.532 29.855 1.00 96.81 168 ALA A N 1
ATOM 1366 C CA . ALA A 1 168 ? -12.434 13.550 28.832 1.00 96.81 168 ALA A CA 1
ATOM 1367 C C . ALA A 1 168 ? -13.922 13.726 28.497 1.00 96.81 168 ALA A C 1
ATOM 1369 O O . ALA A 1 168 ? -14.355 14.837 28.205 1.00 96.81 168 ALA A O 1
ATOM 1370 N N . PHE A 1 169 ? -14.702 12.646 28.562 1.00 96.69 169 PHE A N 1
ATOM 1371 C CA . PHE A 1 169 ? -16.146 12.662 28.314 1.00 96.69 169 PHE A CA 1
ATOM 1372 C C . PHE A 1 169 ? -16.952 13.073 29.556 1.00 96.69 169 PHE A C 1
ATOM 1374 O O . PHE A 1 169 ? -18.177 13.087 29.499 1.00 96.69 169 PHE A O 1
ATOM 1381 N N . ASN A 1 170 ? -16.292 13.407 30.672 1.00 96.19 170 ASN A N 1
ATOM 1382 C CA . ASN A 1 170 ? -16.923 13.677 31.966 1.00 96.19 170 ASN A CA 1
ATOM 1383 C C . ASN A 1 170 ? -17.799 12.513 32.469 1.00 96.19 170 ASN A C 1
ATOM 1385 O O . ASN A 1 170 ? -18.834 12.728 33.094 1.00 96.19 170 ASN A O 1
ATOM 1389 N N . LEU A 1 171 ? -17.382 11.272 32.202 1.00 96.75 171 LEU A N 1
ATOM 1390 C CA . LEU A 1 171 ? -18.078 10.060 32.631 1.00 96.75 171 LEU A CA 1
ATOM 1391 C C . LEU A 1 171 ? -17.252 9.308 33.673 1.00 96.75 171 LEU A C 1
ATOM 1393 O O . LEU A 1 171 ? -16.028 9.195 33.560 1.00 96.75 171 LEU A O 1
ATOM 1397 N N . SER A 1 172 ? -17.922 8.697 34.649 1.00 97.50 172 SER A N 1
ATOM 1398 C CA . SER A 1 172 ? -17.277 7.673 35.471 1.00 97.50 172 SER A CA 1
ATOM 1399 C C . SER A 1 172 ? -16.874 6.470 34.609 1.00 97.50 172 SER A C 1
ATOM 1401 O O . SER A 1 172 ? -17.498 6.167 33.587 1.00 97.50 172 SER A O 1
ATOM 1403 N N . GLU A 1 173 ? -15.871 5.703 35.047 1.00 97.38 173 GLU A N 1
ATOM 1404 C CA . GLU A 1 173 ? -15.455 4.479 34.342 1.00 97.38 173 GLU A CA 1
ATOM 1405 C C . GLU A 1 173 ? -16.631 3.504 34.138 1.00 97.38 173 GLU A C 1
ATOM 1407 O O . GLU A 1 173 ? -16.749 2.845 33.100 1.00 97.38 173 GLU A O 1
ATOM 1412 N N . LYS A 1 174 ? -17.558 3.450 35.106 1.00 97.06 174 LYS A N 1
ATOM 1413 C CA . LYS A 1 174 ? -18.766 2.619 35.042 1.00 97.06 174 LYS A CA 1
ATOM 1414 C C . LYS A 1 174 ? -19.724 3.082 33.944 1.00 97.06 174 LYS A C 1
ATOM 1416 O O . LYS A 1 174 ? -20.238 2.231 33.214 1.00 97.06 174 LYS A O 1
ATOM 1421 N N . GLU A 1 175 ? -19.982 4.384 33.842 1.00 97.50 175 GLU A N 1
ATOM 1422 C CA . GLU A 1 175 ? -20.861 4.971 32.822 1.00 97.50 175 GLU A CA 1
ATOM 1423 C C . GLU A 1 175 ? -20.259 4.824 31.431 1.00 97.50 175 GLU A C 1
ATOM 1425 O O . GLU A 1 175 ? -20.919 4.305 30.534 1.00 97.50 175 GLU A O 1
ATOM 1430 N N . TYR A 1 176 ? -18.978 5.157 31.276 1.00 97.69 176 TYR A N 1
ATOM 1431 C CA . TYR A 1 176 ? -18.264 5.013 30.012 1.00 97.69 176 TYR A CA 1
ATOM 1432 C C . TYR A 1 176 ? -18.256 3.561 29.514 1.00 97.69 176 TYR A C 1
ATOM 1434 O O . TYR A 1 176 ? -18.526 3.291 28.342 1.00 97.69 176 TYR A O 1
ATOM 1442 N N . ARG A 1 177 ? -18.037 2.586 30.407 1.00 96.19 177 ARG A N 1
ATOM 1443 C CA . ARG A 1 177 ? -18.128 1.160 30.057 1.00 96.19 177 ARG A CA 1
ATOM 1444 C C . ARG A 1 177 ? -19.524 0.776 29.557 1.00 96.19 177 ARG A C 1
ATOM 1446 O O . ARG A 1 177 ? -19.635 0.017 28.592 1.00 96.19 177 ARG A O 1
ATOM 1453 N N . LYS A 1 178 ? -20.584 1.265 30.211 1.00 95.94 178 LYS A N 1
ATOM 1454 C CA . LYS A 1 178 ? -21.971 1.013 29.785 1.00 95.94 178 LYS A CA 1
ATOM 1455 C C . LYS A 1 178 ? -22.253 1.652 28.426 1.00 95.94 178 LYS A C 1
ATOM 1457 O O . LYS A 1 178 ? -22.766 0.958 27.552 1.00 95.94 178 LYS A O 1
ATOM 1462 N N . LEU A 1 179 ? -21.838 2.905 28.233 1.00 94.94 179 LEU A N 1
ATOM 1463 C CA . LEU A 1 179 ? -21.938 3.628 26.966 1.00 94.94 179 LEU A CA 1
ATOM 1464 C C . LEU A 1 179 ? -21.257 2.852 25.833 1.00 94.94 179 LEU A C 1
ATOM 1466 O O . LEU A 1 179 ? -21.897 2.551 24.829 1.00 94.94 179 LEU A O 1
ATOM 1470 N N . LEU A 1 180 ? -19.986 2.467 26.003 1.00 93.75 180 LEU A N 1
ATOM 1471 C CA . LEU A 1 180 ? -19.263 1.696 24.989 1.00 93.75 180 LEU A CA 1
ATOM 1472 C C . LEU A 1 180 ? -19.948 0.363 24.686 1.00 93.75 180 LEU A C 1
ATOM 1474 O O . LEU A 1 180 ? -20.058 -0.014 23.521 1.00 93.75 180 LEU A O 1
ATOM 1478 N N . SER A 1 181 ? -20.414 -0.357 25.711 1.00 91.62 181 SER A N 1
ATOM 1479 C CA . SER A 1 181 ? -21.122 -1.626 25.516 1.00 91.62 181 SER A CA 1
ATOM 1480 C C . SER A 1 181 ? -22.416 -1.436 24.726 1.00 91.62 181 SER A C 1
ATOM 1482 O O . SER A 1 181 ? -22.683 -2.212 23.806 1.00 91.62 181 SER A O 1
ATOM 1484 N N . GLN A 1 182 ? -23.190 -0.394 25.036 1.00 92.19 182 GLN A N 1
ATOM 1485 C CA . GLN A 1 182 ? -24.413 -0.055 24.318 1.00 92.19 182 GLN A CA 1
ATOM 1486 C C . GLN A 1 182 ? -24.113 0.337 22.866 1.00 92.19 182 GLN A C 1
ATOM 1488 O O . GLN A 1 182 ? -24.614 -0.303 21.944 1.00 92.19 182 GLN A O 1
ATOM 1493 N N . LYS A 1 183 ? -23.225 1.309 22.640 1.00 92.44 183 LYS A N 1
ATOM 1494 C CA . LYS A 1 183 ? -22.896 1.793 21.292 1.00 92.44 183 LYS A CA 1
ATOM 1495 C C . LYS A 1 183 ? -22.271 0.711 20.412 1.00 92.44 183 LYS A C 1
ATOM 1497 O O . LYS A 1 183 ? -22.627 0.577 19.247 1.00 92.44 183 LYS A O 1
ATOM 1502 N N . ARG A 1 184 ? -21.420 -0.161 20.961 1.00 89.88 184 ARG A N 1
ATOM 1503 C CA . ARG A 1 184 ? -20.901 -1.328 20.219 1.00 89.88 184 ARG A CA 1
ATOM 1504 C C . ARG A 1 184 ? -21.962 -2.390 19.930 1.00 89.88 184 ARG A C 1
ATOM 1506 O O . ARG A 1 184 ? -21.759 -3.185 19.019 1.00 89.88 184 ARG A O 1
ATOM 1513 N N . LYS A 1 185 ? -23.055 -2.449 20.702 1.00 86.56 185 LYS A N 1
ATOM 1514 C CA . LYS A 1 185 ? -24.200 -3.332 20.411 1.00 86.56 185 LYS A CA 1
ATOM 1515 C C . LYS A 1 185 ? -24.958 -2.813 19.191 1.00 86.56 185 LYS A C 1
ATOM 1517 O O . LYS A 1 185 ? -25.293 -3.590 18.308 1.00 86.56 185 LYS A O 1
ATOM 1522 N N . GLU A 1 186 ? -25.160 -1.500 19.130 1.00 89.12 186 GLU A N 1
ATOM 1523 C CA . GLU A 1 186 ? -25.800 -0.813 18.004 1.00 89.12 186 GLU A CA 1
ATOM 1524 C C . GLU A 1 186 ? -24.984 -0.948 16.703 1.00 89.12 186 GLU A C 1
ATOM 1526 O O . GLU A 1 186 ? -25.571 -1.084 15.635 1.00 89.12 186 GLU A O 1
ATOM 1531 N N . LEU A 1 187 ? -23.646 -1.011 16.791 1.00 85.88 187 LEU A N 1
ATOM 1532 C CA . LEU A 1 187 ? -22.751 -1.228 15.640 1.00 85.88 187 LEU A CA 1
ATOM 1533 C C . LEU A 1 187 ? -22.776 -2.650 15.046 1.00 85.88 187 LEU A C 1
ATOM 1535 O O . LEU A 1 187 ? -22.136 -2.861 14.019 1.00 85.88 187 LEU A O 1
ATOM 1539 N N . LYS A 1 188 ? -23.455 -3.622 15.677 1.00 84.00 188 LYS A N 1
ATOM 1540 C CA . LYS A 1 188 ? -23.586 -5.010 15.180 1.00 84.00 188 LYS A CA 1
ATOM 1541 C C . LYS A 1 188 ? -22.249 -5.655 14.754 1.00 84.00 188 LYS A C 1
ATOM 1543 O O . LYS A 1 188 ? -22.150 -6.280 13.702 1.00 84.00 188 LYS A O 1
ATOM 1548 N N . LEU A 1 189 ? -21.199 -5.468 15.559 1.00 83.06 189 LEU A N 1
ATOM 1549 C CA . LEU A 1 189 ? -19.848 -5.965 15.256 1.00 83.06 189 LEU A CA 1
ATOM 1550 C C . LEU A 1 189 ? -19.805 -7.502 15.238 1.00 83.06 189 LEU A C 1
ATOM 1552 O O . LEU A 1 189 ? -20.257 -8.135 16.193 1.00 83.06 189 LEU A O 1
ATOM 1556 N N . VAL A 1 190 ? -19.200 -8.094 14.203 1.00 88.00 190 VAL A N 1
ATOM 1557 C CA . VAL A 1 190 ? -19.127 -9.557 14.036 1.00 88.00 190 VAL A CA 1
ATOM 1558 C C . VAL A 1 190 ? -18.405 -10.233 15.201 1.00 88.00 190 VAL A C 1
ATOM 1560 O O . VAL A 1 190 ? -18.904 -11.205 15.759 1.00 88.00 190 VAL A O 1
ATOM 1563 N N . GLU A 1 191 ? -17.298 -9.650 15.664 1.00 88.25 191 GLU A N 1
ATOM 1564 C CA . GLU A 1 191 ? -16.483 -10.191 16.753 1.00 88.25 191 GLU A CA 1
ATOM 1565 C C . GLU A 1 191 ? -17.273 -10.265 18.065 1.00 88.25 191 GLU A C 1
ATOM 1567 O O . GLU A 1 191 ? -17.028 -11.131 18.906 1.00 88.25 191 GLU A O 1
ATOM 1572 N N . ARG A 1 192 ? -18.257 -9.371 18.237 1.00 86.81 192 ARG A N 1
ATOM 1573 C CA . ARG A 1 192 ? -19.145 -9.392 19.396 1.00 86.81 192 ARG A CA 1
ATOM 1574 C C . ARG A 1 192 ? -20.076 -10.595 19.335 1.00 86.81 192 ARG A C 1
ATOM 1576 O O . ARG A 1 192 ? -20.127 -11.327 20.319 1.00 86.81 192 ARG A O 1
ATOM 1583 N N . TYR A 1 193 ? -20.776 -10.798 18.219 1.00 90.62 193 TYR A N 1
ATOM 1584 C CA . TYR A 1 193 ? -21.680 -11.939 18.057 1.00 90.62 193 TYR A CA 1
ATOM 1585 C C . TYR A 1 193 ? -20.936 -13.262 18.251 1.00 90.62 193 TYR A C 1
ATOM 1587 O O . TYR A 1 193 ? -21.382 -14.097 19.033 1.00 90.62 193 TYR A O 1
ATOM 1595 N N . MET A 1 194 ? -19.733 -13.381 17.680 1.00 91.50 194 MET A N 1
ATOM 1596 C CA . MET A 1 194 ? -18.855 -14.536 17.891 1.00 91.50 194 MET A CA 1
ATOM 1597 C C . MET A 1 194 ? -18.518 -14.746 19.377 1.00 91.50 194 MET A C 1
ATOM 1599 O O . MET A 1 194 ? -18.670 -15.845 19.899 1.00 91.50 194 MET A O 1
ATOM 1603 N N . SER A 1 195 ? -18.109 -13.689 20.093 1.00 87.56 195 SER A N 1
ATOM 1604 C CA . SER A 1 195 ? -17.748 -13.784 21.520 1.00 87.56 195 SER A CA 1
ATOM 1605 C C . SER A 1 195 ? -18.922 -14.119 22.448 1.00 87.56 195 SER A C 1
ATOM 1607 O O . SER A 1 195 ? -18.708 -14.617 23.550 1.00 87.56 195 SER A O 1
ATOM 1609 N N . GLN A 1 196 ? -20.152 -13.821 22.021 1.00 89.44 196 GLN A N 1
ATOM 1610 C CA . GLN A 1 196 ? -21.381 -14.090 22.771 1.00 89.44 196 GLN A CA 1
ATOM 1611 C C . GLN A 1 196 ? -22.051 -15.402 22.336 1.00 89.44 196 GLN A C 1
ATOM 1613 O O . GLN A 1 196 ? -23.103 -15.737 22.870 1.00 89.44 196 GLN A O 1
ATOM 1618 N N . ASN A 1 197 ? -21.435 -16.139 21.404 1.00 90.44 197 ASN A N 1
ATOM 1619 C CA . ASN A 1 197 ? -21.989 -17.343 20.789 1.00 90.44 197 ASN A CA 1
ATOM 1620 C C . ASN A 1 197 ? -23.356 -17.108 20.104 1.00 90.44 197 ASN A C 1
ATOM 1622 O O . ASN A 1 197 ? -24.171 -18.020 20.030 1.00 90.44 197 ASN A O 1
ATOM 1626 N N . GLU A 1 198 ? -23.596 -15.884 19.617 1.00 93.00 198 GLU A N 1
ATOM 1627 C CA . GLU A 1 198 ? -24.826 -15.448 18.932 1.00 93.00 198 GLU A CA 1
ATOM 1628 C C . GLU A 1 198 ? -24.645 -15.493 17.399 1.00 93.00 198 GLU A C 1
ATOM 1630 O O . GLU A 1 198 ? -24.814 -14.487 16.698 1.00 93.00 198 GLU A O 1
ATOM 1635 N N . TRP A 1 199 ? -24.207 -16.637 16.865 1.00 93.06 199 TRP A N 1
ATOM 1636 C CA . TRP A 1 199 ? -23.876 -16.813 15.441 1.00 93.06 199 TRP A CA 1
ATOM 1637 C C . TRP A 1 199 ? -25.076 -16.562 14.518 1.00 93.06 199 TRP A C 1
ATOM 1639 O O . TRP A 1 199 ? -24.930 -15.987 13.436 1.00 93.06 199 TRP A O 1
ATOM 1649 N N . GLU A 1 200 ? -26.285 -16.868 14.992 1.00 93.69 200 GLU A N 1
ATOM 1650 C CA . GLU A 1 200 ? -27.557 -16.663 14.297 1.00 93.69 200 GLU A CA 1
ATOM 1651 C C . GLU A 1 200 ? -27.814 -15.194 13.915 1.00 93.69 200 GLU A C 1
ATOM 1653 O O . GLU A 1 200 ? -28.544 -14.910 12.966 1.00 93.69 200 GLU A O 1
ATOM 1658 N N . LYS A 1 201 ? -27.185 -14.240 14.618 1.00 91.94 201 LYS A N 1
ATOM 1659 C CA . LYS A 1 201 ? -27.333 -12.795 14.364 1.00 91.94 201 LYS A CA 1
ATOM 1660 C C . LYS A 1 201 ? -26.342 -12.247 13.342 1.00 91.94 201 LYS A C 1
ATOM 1662 O O . LYS A 1 201 ? -26.480 -11.094 12.925 1.00 91.94 201 LYS A O 1
ATOM 1667 N N . ILE A 1 202 ? -25.339 -13.031 12.946 1.00 92.88 202 ILE A N 1
ATOM 1668 C CA . ILE A 1 202 ? -24.346 -12.612 11.956 1.00 92.88 202 ILE A CA 1
ATOM 1669 C C . ILE A 1 202 ? -25.014 -12.574 10.581 1.00 92.88 202 ILE A C 1
ATOM 1671 O O . ILE A 1 202 ? -25.551 -13.575 10.116 1.00 92.88 202 ILE A O 1
ATOM 1675 N N . ASN A 1 203 ? -24.973 -11.419 9.920 1.00 91.50 203 ASN A N 1
ATOM 1676 C CA . ASN A 1 203 ? -25.346 -11.288 8.515 1.00 91.50 203 ASN A CA 1
ATOM 1677 C C . ASN A 1 203 ? -24.067 -11.342 7.667 1.00 91.50 203 ASN A C 1
ATOM 1679 O O . ASN A 1 203 ? -23.336 -10.352 7.612 1.00 91.50 203 ASN A O 1
ATOM 1683 N N . TYR A 1 204 ? -23.799 -12.492 7.040 1.00 91.75 204 TYR A N 1
ATOM 1684 C CA . TYR A 1 204 ? -22.552 -12.748 6.311 1.00 91.75 204 TYR A CA 1
ATOM 1685 C C . TYR A 1 204 ? -22.309 -11.799 5.132 1.00 91.75 204 TYR A C 1
ATOM 1687 O O . TYR A 1 204 ? -21.164 -11.412 4.919 1.00 91.75 204 TYR A O 1
ATOM 1695 N N . GLU A 1 205 ? -23.355 -11.338 4.441 1.00 89.94 205 GLU A N 1
ATOM 1696 C CA . GLU A 1 205 ? -23.231 -10.364 3.342 1.00 89.94 205 GLU A CA 1
ATOM 1697 C C . GLU A 1 205 ? -22.689 -9.008 3.815 1.00 89.94 205 GLU A C 1
ATOM 1699 O O . GLU A 1 205 ? -22.022 -8.291 3.071 1.00 89.94 205 GLU A O 1
ATOM 1704 N N . HIS A 1 206 ? -22.949 -8.655 5.076 1.00 88.44 206 HIS A N 1
ATOM 1705 C CA . HIS A 1 206 ? -22.489 -7.403 5.678 1.00 88.44 206 HIS A CA 1
ATOM 1706 C C . HIS A 1 206 ? -21.143 -7.551 6.399 1.00 88.44 206 HIS A C 1
ATOM 1708 O O . HIS A 1 206 ? -20.593 -6.556 6.882 1.00 88.44 206 HIS A O 1
ATOM 1714 N N . VAL A 1 207 ? -20.596 -8.769 6.497 1.00 88.50 207 VAL A N 1
ATOM 1715 C CA . VAL A 1 207 ? -19.278 -8.995 7.094 1.00 88.50 207 VAL A CA 1
ATOM 1716 C C . VAL A 1 207 ? -18.204 -8.500 6.115 1.00 88.50 207 VAL A C 1
ATOM 1718 O O . VAL A 1 207 ? -18.132 -8.982 4.985 1.00 88.50 207 VAL A O 1
ATOM 1721 N N . PRO A 1 208 ? -17.318 -7.570 6.523 1.00 87.31 208 PRO A N 1
ATOM 1722 C CA . PRO A 1 208 ? -16.216 -7.128 5.669 1.00 87.31 208 PRO A CA 1
ATOM 1723 C C . PRO A 1 208 ? -15.330 -8.304 5.231 1.00 87.31 208 PRO A C 1
ATOM 1725 O O . PRO A 1 208 ? -15.019 -9.164 6.054 1.00 87.31 208 PRO A O 1
ATOM 1728 N N . SER A 1 209 ? -14.844 -8.315 3.985 1.00 87.50 209 SER A N 1
ATOM 1729 C CA . SER A 1 209 ? -14.034 -9.422 3.428 1.00 87.50 209 SER A CA 1
ATOM 1730 C C . SER A 1 209 ? -12.853 -9.843 4.304 1.00 87.50 209 SER A C 1
ATOM 1732 O O . SER A 1 209 ? -12.671 -11.033 4.544 1.00 87.50 209 SER A O 1
ATOM 1734 N N . LYS A 1 210 ? -12.091 -8.893 4.866 1.00 87.50 210 LYS A N 1
ATOM 1735 C CA . LYS A 1 210 ? -10.985 -9.216 5.789 1.00 87.50 210 LYS A CA 1
ATOM 1736 C C . LYS A 1 210 ? -11.447 -9.996 7.018 1.00 87.50 210 LYS A C 1
ATOM 1738 O O . LYS A 1 210 ? -10.757 -10.917 7.443 1.00 87.50 210 LYS A O 1
ATOM 1743 N N . ALA A 1 211 ? -12.599 -9.638 7.587 1.00 89.00 211 ALA A N 1
ATOM 1744 C CA . ALA A 1 211 ? -13.186 -10.376 8.701 1.00 89.00 211 ALA A CA 1
ATOM 1745 C C . ALA A 1 211 ? -13.748 -11.725 8.230 1.00 89.00 211 ALA A C 1
ATOM 1747 O O . ALA A 1 211 ? -13.568 -12.720 8.924 1.00 89.00 211 ALA A O 1
ATOM 1748 N N . SER A 1 212 ? -14.350 -11.770 7.036 1.00 90.12 212 SER A N 1
ATOM 1749 C CA . SER A 1 212 ? -14.837 -13.007 6.419 1.00 90.12 212 SER A CA 1
ATOM 1750 C C . SER A 1 212 ? -13.716 -14.037 6.296 1.00 90.12 212 SER A C 1
ATOM 1752 O O . SER A 1 212 ? -13.809 -15.128 6.847 1.00 90.12 212 SER A O 1
ATOM 1754 N N . ILE A 1 213 ? -12.587 -13.637 5.711 1.00 90.69 213 ILE A N 1
ATOM 1755 C CA . ILE A 1 213 ? -11.400 -14.478 5.550 1.00 90.69 213 ILE A CA 1
ATOM 1756 C C . ILE A 1 213 ? -10.778 -14.848 6.899 1.00 90.69 213 ILE A C 1
ATOM 1758 O O . ILE A 1 213 ? -10.398 -15.999 7.105 1.00 90.69 213 ILE A O 1
ATOM 1762 N N . LEU A 1 214 ? -10.655 -13.895 7.827 1.00 90.44 214 LEU A N 1
ATOM 1763 C CA . LEU A 1 214 ? -10.030 -14.143 9.128 1.00 90.44 214 LEU A CA 1
ATOM 1764 C C . LEU A 1 214 ? -10.819 -15.160 9.964 1.00 90.44 214 LEU A C 1
ATOM 1766 O O . LEU A 1 214 ? -10.222 -16.017 10.613 1.00 90.44 214 LEU A O 1
ATOM 1770 N N . TYR A 1 215 ? -12.148 -15.068 9.945 1.00 93.00 215 TYR A N 1
ATOM 1771 C CA . TYR A 1 215 ? -13.032 -15.841 10.815 1.00 93.00 215 TYR A CA 1
ATOM 1772 C C . TYR A 1 215 ? -13.732 -17.014 10.116 1.00 93.00 215 TYR A C 1
ATOM 1774 O O . TYR A 1 215 ? -14.451 -17.752 10.784 1.00 93.00 215 TYR A O 1
ATOM 1782 N N . ARG A 1 216 ? -13.483 -17.258 8.821 1.00 93.00 216 ARG A N 1
ATOM 1783 C CA . ARG A 1 216 ? -14.118 -18.329 8.021 1.00 93.00 216 ARG A CA 1
ATOM 1784 C C . ARG A 1 216 ? -14.155 -19.701 8.695 1.00 93.00 216 ARG A C 1
ATOM 1786 O O . ARG A 1 216 ? -15.200 -20.338 8.739 1.00 93.00 216 ARG A O 1
ATOM 1793 N N . ARG A 1 217 ? -13.048 -20.134 9.314 1.00 91.88 217 ARG A N 1
ATOM 1794 C CA . ARG A 1 217 ? -12.975 -21.423 10.029 1.00 91.88 217 ARG A CA 1
ATOM 1795 C C . ARG A 1 217 ? -13.865 -21.457 11.275 1.00 91.88 217 ARG A C 1
ATOM 1797 O O . ARG A 1 217 ? -14.298 -22.527 11.687 1.00 91.88 217 ARG A O 1
ATOM 1804 N N . ALA A 1 218 ? -14.099 -20.306 11.903 1.00 94.50 218 ALA A N 1
ATOM 1805 C CA . ALA A 1 218 ? -15.015 -20.190 13.029 1.00 94.50 218 ALA A CA 1
ATOM 1806 C C . ALA A 1 218 ? -16.473 -20.195 12.548 1.00 94.50 218 ALA A C 1
ATOM 1808 O O . ALA A 1 218 ? -17.286 -20.892 13.143 1.00 94.50 218 ALA A O 1
ATOM 1809 N N . PHE A 1 219 ? -16.781 -19.511 11.439 1.00 95.44 219 PHE A N 1
ATOM 1810 C CA . PHE A 1 219 ? -18.112 -19.559 10.822 1.00 95.44 219 PHE A CA 1
ATOM 1811 C C . PHE A 1 219 ? -18.490 -20.980 10.402 1.00 95.44 219 PHE A C 1
ATOM 1813 O O . PHE A 1 219 ? -19.535 -21.464 10.813 1.00 95.44 219 PHE A O 1
ATOM 1820 N N . LEU A 1 220 ? -17.599 -21.692 9.703 1.00 92.94 220 LEU A N 1
ATOM 1821 C CA . LEU A 1 220 ? -17.819 -23.093 9.325 1.00 92.94 220 LEU A CA 1
ATOM 1822 C C . LEU A 1 220 ? -18.046 -24.007 10.535 1.00 92.94 220 LEU A C 1
ATOM 1824 O O . LEU A 1 220 ? -18.889 -24.887 10.486 1.00 92.94 220 LEU A O 1
ATOM 1828 N N . ARG A 1 221 ? -17.313 -23.799 11.633 1.00 95.38 221 ARG A N 1
ATOM 1829 C CA . ARG A 1 221 ? -17.411 -24.651 12.828 1.00 95.38 221 ARG A CA 1
ATOM 1830 C C . ARG A 1 221 ? -18.699 -24.440 13.623 1.00 95.38 221 ARG A C 1
ATOM 1832 O O . ARG A 1 221 ? -19.153 -25.368 14.282 1.00 95.38 221 ARG A O 1
ATOM 1839 N N . HIS A 1 222 ? -19.217 -23.215 13.644 1.00 95.38 222 HIS A N 1
ATOM 1840 C CA . HIS A 1 222 ? -20.300 -22.828 14.549 1.00 95.38 222 HIS A CA 1
ATOM 1841 C C . HIS A 1 222 ? -21.631 -22.531 13.850 1.00 95.38 222 HIS A C 1
ATOM 1843 O O . HIS A 1 222 ? -22.656 -22.497 14.523 1.00 95.38 222 HIS A O 1
ATOM 1849 N N . ASP A 1 223 ? -21.627 -22.316 12.535 1.00 95.44 223 ASP A N 1
ATOM 1850 C CA . ASP A 1 223 ? -22.807 -21.958 11.742 1.00 95.44 223 ASP A CA 1
ATOM 1851 C C . ASP A 1 223 ? -22.654 -22.437 10.283 1.00 95.44 223 ASP A C 1
ATOM 1853 O O . ASP A 1 223 ? -22.769 -21.674 9.318 1.00 95.44 223 ASP A O 1
ATOM 1857 N N . GLU A 1 224 ? -22.324 -23.726 10.145 1.00 95.31 224 GLU A N 1
ATOM 1858 C CA . GLU A 1 224 ? -21.975 -24.388 8.883 1.00 95.31 224 GLU A CA 1
ATOM 1859 C C . GLU A 1 224 ? -23.030 -24.175 7.793 1.00 95.31 224 GLU A C 1
ATOM 1861 O O . GLU A 1 224 ? -22.701 -23.717 6.701 1.00 95.31 224 GLU A O 1
ATOM 1866 N N . GLU A 1 225 ? -24.303 -24.453 8.089 1.00 95.94 225 GLU A N 1
ATOM 1867 C CA . GLU A 1 225 ? -25.380 -24.424 7.094 1.00 95.94 225 GLU A CA 1
ATOM 1868 C C . GLU A 1 225 ? -25.589 -23.026 6.495 1.00 95.94 225 GLU A C 1
ATOM 1870 O O . GLU A 1 225 ? -25.657 -22.874 5.270 1.00 95.94 225 GLU A O 1
ATOM 1875 N N . ARG A 1 226 ? -25.665 -21.985 7.340 1.00 96.19 226 ARG A N 1
ATOM 1876 C CA . ARG A 1 226 ? -25.885 -20.602 6.885 1.00 96.19 226 ARG A CA 1
ATOM 1877 C C . ARG A 1 226 ? -24.657 -20.050 6.181 1.00 96.19 226 ARG A C 1
ATOM 1879 O O . ARG A 1 226 ? -24.800 -19.346 5.181 1.00 96.19 226 ARG A O 1
ATOM 1886 N N . TYR A 1 227 ? -23.460 -20.374 6.671 1.00 95.12 227 TYR A N 1
ATOM 1887 C CA . TYR A 1 227 ? -22.234 -19.943 6.016 1.00 95.12 227 TYR A CA 1
ATOM 1888 C C . TYR A 1 227 ? -22.053 -20.635 4.658 1.00 95.12 227 TYR A C 1
ATOM 1890 O O . TYR A 1 227 ? -21.788 -19.963 3.665 1.00 95.12 227 TYR A O 1
ATOM 1898 N N . ALA A 1 228 ? -22.305 -21.943 4.559 1.00 94.00 228 ALA A N 1
ATOM 1899 C CA . ALA A 1 228 ? -22.281 -22.675 3.293 1.00 94.00 228 ALA A CA 1
ATOM 1900 C C . ALA A 1 228 ? -23.353 -22.178 2.307 1.00 94.00 228 ALA A C 1
ATOM 1902 O O . ALA A 1 228 ? -23.117 -22.143 1.099 1.00 94.00 228 ALA A O 1
ATOM 1903 N N . ALA A 1 229 ? -24.532 -21.767 2.787 1.00 94.94 229 ALA A N 1
ATOM 1904 C CA . ALA A 1 229 ? -25.535 -21.102 1.953 1.00 94.94 229 ALA A CA 1
ATOM 1905 C C . ALA A 1 229 ? -25.022 -19.765 1.394 1.00 94.94 229 ALA A C 1
ATOM 1907 O O . ALA A 1 229 ? -25.094 -19.553 0.187 1.00 94.94 229 ALA A O 1
ATOM 1908 N N . TYR A 1 230 ? -24.423 -18.917 2.234 1.00 94.56 230 TYR A N 1
ATOM 1909 C CA . TYR A 1 230 ? -23.808 -17.659 1.796 1.00 94.56 230 TYR A CA 1
ATOM 1910 C C . TYR A 1 230 ? -22.707 -17.876 0.744 1.00 94.56 230 TYR A C 1
ATOM 1912 O O . TYR A 1 230 ? -22.682 -17.201 -0.283 1.00 94.56 230 TYR A O 1
ATOM 1920 N N . ILE A 1 231 ? -21.826 -18.853 0.967 1.00 94.69 231 ILE A N 1
ATOM 1921 C CA . ILE A 1 231 ? -20.765 -19.221 0.024 1.00 94.69 231 ILE A CA 1
ATOM 1922 C C . ILE A 1 231 ? -21.343 -19.704 -1.319 1.00 94.69 231 ILE A C 1
ATOM 1924 O O . ILE A 1 231 ? -20.849 -19.308 -2.374 1.00 94.69 231 ILE A O 1
ATOM 1928 N N . ARG A 1 232 ? -22.430 -20.490 -1.312 1.00 94.62 232 ARG A N 1
ATOM 1929 C CA . ARG A 1 232 ? -23.138 -20.880 -2.546 1.00 94.62 232 ARG A CA 1
ATOM 1930 C C . ARG A 1 232 ? -23.723 -19.676 -3.285 1.00 94.62 232 ARG A C 1
ATOM 1932 O O . ARG A 1 232 ? -23.541 -19.581 -4.494 1.00 94.62 232 ARG A O 1
ATOM 1939 N N . SER A 1 233 ? -24.356 -18.741 -2.578 1.00 93.88 233 SER A N 1
ATOM 1940 C CA . SER A 1 233 ? -24.884 -17.515 -3.193 1.00 93.88 233 SER A CA 1
ATOM 1941 C C . SER A 1 233 ? -23.780 -16.634 -3.786 1.00 93.88 233 SER A C 1
ATOM 1943 O O . SER A 1 233 ? -23.969 -16.056 -4.855 1.00 93.88 233 SER A O 1
ATOM 1945 N N . LEU A 1 234 ? -22.600 -16.565 -3.156 1.00 92.50 234 LEU A N 1
ATOM 1946 C CA . LEU A 1 234 ? -21.428 -15.899 -3.739 1.00 92.50 234 LEU A CA 1
ATOM 1947 C C . LEU A 1 234 ? -20.972 -16.577 -5.036 1.00 92.50 234 LEU A C 1
ATOM 1949 O O . LEU A 1 234 ? -20.717 -15.895 -6.027 1.00 92.50 234 LEU A O 1
ATOM 1953 N N . ARG A 1 235 ? -20.885 -17.913 -5.035 1.00 92.19 235 ARG A N 1
ATOM 1954 C CA . ARG A 1 235 ? -20.484 -18.704 -6.208 1.00 92.19 235 ARG A CA 1
ATOM 1955 C C . ARG A 1 235 ? -21.453 -18.527 -7.378 1.00 92.19 235 ARG A C 1
ATOM 1957 O O . ARG A 1 235 ? -21.020 -18.423 -8.518 1.00 92.19 235 ARG A O 1
ATOM 1964 N N . ASN A 1 236 ? -22.750 -18.448 -7.095 1.00 91.94 236 ASN A N 1
ATOM 1965 C CA . ASN A 1 236 ? -23.795 -18.223 -8.096 1.00 91.94 236 ASN A CA 1
ATOM 1966 C C . ASN A 1 236 ? -23.909 -16.756 -8.554 1.00 91.94 236 ASN A C 1
ATOM 1968 O O . ASN A 1 236 ? -24.802 -16.435 -9.336 1.00 91.94 236 ASN A O 1
ATOM 1972 N N . HIS A 1 237 ? -23.045 -15.857 -8.065 1.00 89.19 237 HIS A N 1
ATOM 1973 C CA . HIS A 1 237 ? -23.100 -14.413 -8.321 1.00 89.19 237 HIS A CA 1
ATOM 1974 C C . HIS A 1 237 ? -24.407 -13.728 -7.867 1.00 89.19 237 HIS A C 1
ATOM 1976 O O . HIS A 1 237 ? -24.734 -12.640 -8.342 1.00 89.19 237 HIS A O 1
ATOM 1982 N N . GLU A 1 238 ? -25.140 -14.330 -6.924 1.00 90.69 238 GLU A N 1
ATOM 1983 C CA . GLU A 1 238 ? -26.364 -13.763 -6.333 1.00 90.69 238 GLU A CA 1
ATOM 1984 C C . GLU A 1 238 ? -26.035 -12.617 -5.366 1.00 90.69 238 GLU A C 1
ATOM 1986 O O . GLU A 1 238 ? -26.776 -11.641 -5.254 1.00 90.69 238 GLU A O 1
ATOM 1991 N N . VAL A 1 239 ? -24.892 -12.726 -4.684 1.00 90.25 239 VAL A N 1
ATOM 1992 C CA . VAL A 1 239 ? -24.347 -11.707 -3.780 1.00 90.25 239 VAL A CA 1
ATOM 1993 C C . VAL A 1 239 ? -22.885 -11.429 -4.132 1.00 90.25 239 VAL A C 1
ATOM 1995 O O . VAL A 1 239 ? -22.220 -12.246 -4.767 1.00 90.25 239 VAL A O 1
ATOM 1998 N N . LYS A 1 240 ? -22.364 -10.268 -3.718 1.00 86.12 240 LYS A N 1
ATOM 1999 C CA . LYS A 1 240 ? -20.955 -9.888 -3.918 1.00 86.12 240 LYS A CA 1
ATOM 2000 C C . LYS A 1 240 ? -20.234 -9.756 -2.586 1.00 86.12 240 LYS A C 1
ATOM 2002 O O . LYS A 1 240 ? -20.749 -9.145 -1.651 1.00 86.12 240 LYS A O 1
ATOM 2007 N N . MET A 1 241 ? -19.007 -10.266 -2.518 1.00 86.50 241 MET A N 1
ATOM 2008 C CA . MET A 1 241 ? -18.156 -10.065 -1.348 1.00 86.50 241 MET A CA 1
ATOM 2009 C C . MET A 1 241 ? -17.582 -8.642 -1.366 1.00 86.50 241 MET A C 1
ATOM 2011 O O . MET A 1 241 ? -17.039 -8.198 -2.373 1.00 86.50 241 MET A O 1
ATOM 2015 N N . ASN A 1 242 ? -17.642 -7.921 -0.241 1.00 85.00 242 ASN A N 1
ATOM 2016 C CA . ASN A 1 242 ? -17.042 -6.586 -0.143 1.00 85.00 242 ASN A CA 1
ATOM 2017 C C . ASN A 1 242 ? -15.513 -6.666 0.008 1.00 85.00 242 ASN A C 1
ATOM 2019 O O . ASN A 1 242 ? -14.975 -6.626 1.118 1.00 85.00 242 ASN A O 1
ATOM 2023 N N . THR A 1 243 ? -14.817 -6.772 -1.119 1.00 84.12 243 THR A N 1
ATOM 2024 C CA . THR A 1 243 ? -13.355 -6.894 -1.271 1.00 84.12 243 THR A CA 1
ATOM 2025 C C . THR A 1 243 ? -12.644 -5.556 -1.486 1.00 84.12 243 THR A C 1
ATOM 2027 O O . THR A 1 243 ? -11.435 -5.540 -1.672 1.00 84.12 243 THR A O 1
ATOM 2030 N N . SER A 1 244 ? -13.349 -4.423 -1.400 1.00 78.81 244 SER A N 1
ATOM 2031 C CA . SER A 1 244 ? -12.801 -3.083 -1.701 1.00 78.81 244 SER A CA 1
ATOM 2032 C C . SER A 1 244 ? -11.541 -2.699 -0.913 1.00 78.81 244 SER A C 1
ATOM 2034 O O . SER A 1 244 ? -10.763 -1.869 -1.363 1.00 78.81 244 SER A O 1
ATOM 2036 N N . THR A 1 245 ? -11.333 -3.301 0.260 1.00 80.31 245 THR A N 1
ATOM 2037 C CA . THR A 1 245 ? -10.160 -3.061 1.122 1.00 80.31 245 THR A CA 1
ATOM 2038 C C . THR A 1 245 ? -9.225 -4.269 1.212 1.00 80.31 245 THR A C 1
ATOM 2040 O O . THR A 1 245 ? -8.278 -4.253 1.999 1.00 80.31 245 THR A O 1
ATOM 2043 N N . LEU A 1 246 ? -9.516 -5.342 0.471 1.00 86.44 246 LEU A N 1
ATOM 2044 C CA . LEU A 1 246 ? -8.748 -6.581 0.445 1.00 86.44 246 LEU A CA 1
ATOM 2045 C C . LEU A 1 246 ? -7.690 -6.510 -0.654 1.00 86.44 246 LEU A C 1
ATOM 2047 O O . LEU A 1 246 ? -7.979 -6.105 -1.777 1.00 86.44 246 LEU A O 1
ATOM 2051 N N . TYR A 1 247 ? -6.473 -6.930 -0.332 1.00 86.69 247 TYR A N 1
ATOM 2052 C CA . TYR A 1 247 ? -5.363 -6.955 -1.275 1.00 86.69 247 TYR A CA 1
ATOM 2053 C C . TYR A 1 247 ? -4.993 -8.397 -1.650 1.00 86.69 247 TYR A C 1
ATOM 2055 O O . TYR A 1 247 ? -5.208 -9.297 -0.836 1.00 86.69 247 TYR A O 1
ATOM 2063 N N . PRO A 1 248 ? -4.380 -8.640 -2.827 1.00 89.94 248 PRO A N 1
ATOM 2064 C CA . PRO A 1 248 ? -3.995 -9.987 -3.258 1.00 89.94 248 PRO A CA 1
ATOM 2065 C C . PRO A 1 248 ? -3.196 -10.756 -2.196 1.00 89.94 248 PRO A C 1
ATOM 2067 O O . PRO A 1 248 ? -3.540 -11.882 -1.842 1.00 89.94 248 PRO A O 1
ATOM 2070 N N . HIS A 1 249 ? -2.193 -10.112 -1.594 1.00 83.88 249 HIS A N 1
ATOM 2071 C CA . HIS A 1 249 ? -1.355 -10.724 -0.561 1.00 83.88 249 HIS A CA 1
ATOM 2072 C C . HIS A 1 249 ? -2.121 -11.103 0.722 1.00 83.88 249 HIS A C 1
ATOM 2074 O O . HIS A 1 249 ? -1.716 -12.049 1.394 1.00 83.88 249 HIS A O 1
ATOM 2080 N N . ASP A 1 250 ? -3.229 -10.420 1.062 1.00 85.56 250 ASP A N 1
ATOM 2081 C CA . ASP A 1 250 ? -4.068 -10.797 2.212 1.00 85.56 250 ASP A CA 1
ATOM 2082 C C . ASP A 1 250 ? -4.686 -12.198 2.004 1.00 85.56 250 ASP A C 1
ATOM 2084 O O . ASP A 1 250 ? -4.969 -12.888 2.982 1.00 85.56 250 ASP A O 1
ATOM 2088 N N . ILE A 1 251 ? -4.911 -12.612 0.748 1.00 91.06 251 ILE A N 1
ATOM 2089 C CA . ILE A 1 251 ? -5.463 -13.924 0.375 1.00 91.06 251 ILE A CA 1
ATOM 2090 C C . ILE A 1 251 ? -4.340 -14.956 0.259 1.00 91.06 251 ILE A C 1
ATOM 2092 O O . ILE A 1 251 ? -4.428 -16.021 0.868 1.00 91.06 251 ILE A O 1
ATOM 2096 N N . ILE A 1 252 ? -3.261 -14.623 -0.460 1.00 88.88 252 ILE A N 1
ATOM 2097 C CA . ILE A 1 252 ? -2.104 -15.514 -0.651 1.00 88.88 252 ILE A CA 1
ATOM 2098 C C . ILE A 1 252 ? -1.517 -15.950 0.691 1.00 88.88 252 ILE A C 1
ATOM 2100 O O . ILE A 1 252 ? -1.348 -17.144 0.922 1.00 88.88 252 ILE A O 1
ATOM 2104 N N . ALA A 1 253 ? -1.289 -15.008 1.614 1.00 84.25 253 ALA A N 1
ATOM 2105 C CA . ALA A 1 253 ? -0.752 -15.326 2.935 1.00 84.25 253 ALA A CA 1
ATOM 2106 C C . ALA A 1 253 ? -1.636 -16.340 3.684 1.00 84.25 253 ALA A C 1
ATOM 2108 O O . ALA A 1 253 ? -1.133 -17.227 4.364 1.00 84.25 253 ALA A O 1
ATOM 2109 N N . ARG A 1 254 ? -2.963 -16.269 3.512 1.00 87.12 254 ARG A N 1
ATOM 2110 C CA . ARG A 1 254 ? -3.908 -17.205 4.142 1.00 87.12 254 ARG A CA 1
ATOM 2111 C C . ARG A 1 254 ? -3.901 -18.583 3.509 1.00 87.12 254 ARG A C 1
ATOM 2113 O O . ARG A 1 254 ? -4.196 -19.541 4.218 1.00 87.12 254 ARG A O 1
ATOM 2120 N N . TYR A 1 255 ? -3.586 -18.673 2.222 1.00 89.06 255 TYR A N 1
ATOM 2121 C CA . TYR A 1 255 ? -3.368 -19.942 1.544 1.00 89.06 255 TYR A CA 1
ATOM 2122 C C . TYR A 1 255 ? -2.060 -20.595 1.982 1.00 89.06 255 TYR A C 1
ATOM 2124 O O . TYR A 1 255 ? -2.056 -21.783 2.298 1.00 89.06 255 TYR A O 1
ATOM 2132 N N . ILE A 1 256 ? -0.981 -19.815 2.079 1.00 83.69 256 ILE A N 1
ATOM 2133 C CA . ILE A 1 256 ? 0.318 -20.289 2.573 1.00 83.69 256 ILE A CA 1
ATOM 2134 C C . ILE A 1 256 ? 0.184 -20.796 4.018 1.00 83.69 256 ILE A C 1
ATOM 2136 O O . ILE A 1 256 ? 0.569 -21.927 4.305 1.00 83.69 256 ILE A O 1
ATOM 2140 N N . ASP A 1 257 ? -0.466 -20.026 4.901 1.00 82.44 257 ASP A N 1
ATOM 2141 C CA . ASP A 1 257 ? -0.768 -20.438 6.283 1.00 82.44 257 ASP A CA 1
ATOM 2142 C C . ASP A 1 257 ? -1.636 -21.717 6.355 1.00 82.44 257 ASP A C 1
ATOM 2144 O O . ASP A 1 257 ? -1.631 -22.423 7.365 1.00 82.44 257 ASP A O 1
ATOM 2148 N N . ASN A 1 258 ? -2.427 -22.002 5.312 1.00 83.62 258 ASN A N 1
ATOM 2149 C CA . ASN A 1 258 ? -3.291 -23.184 5.203 1.00 83.62 258 ASN A CA 1
ATOM 2150 C C . ASN A 1 258 ? -2.601 -24.382 4.527 1.00 83.62 258 ASN A C 1
ATOM 2152 O O . ASN A 1 258 ? -3.270 -25.353 4.197 1.00 83.62 258 ASN A O 1
ATOM 2156 N N . GLY A 1 259 ? -1.295 -24.316 4.251 1.00 86.50 259 GLY A N 1
ATOM 2157 C CA . GLY A 1 259 ? -0.592 -25.394 3.549 1.00 86.50 259 GLY A CA 1
ATOM 2158 C C . GLY A 1 259 ? -1.056 -25.596 2.102 1.00 86.50 259 GLY A C 1
ATOM 2159 O O . GLY A 1 259 ? -0.927 -26.695 1.575 1.00 86.50 259 GLY A O 1
ATOM 2160 N N . LEU A 1 260 ? -1.601 -24.549 1.466 1.00 87.69 260 LEU A N 1
ATOM 2161 C CA . LEU A 1 260 ? -2.146 -24.572 0.101 1.00 87.69 260 LEU A CA 1
ATOM 2162 C C . LEU A 1 260 ? -3.322 -25.546 -0.105 1.00 87.69 260 LEU A C 1
ATOM 2164 O O . LEU A 1 260 ? -3.639 -25.905 -1.238 1.00 87.69 260 LEU A O 1
ATOM 2168 N N . GLU A 1 261 ? -4.016 -25.939 0.967 1.00 91.44 261 GLU A N 1
ATOM 2169 C CA . GLU A 1 261 ? -5.283 -26.663 0.852 1.00 91.44 261 GLU A CA 1
ATOM 2170 C C . GLU A 1 261 ? -6.381 -25.748 0.304 1.00 91.44 261 GLU A C 1
ATOM 2172 O O . GLU A 1 261 ? -6.514 -24.606 0.754 1.00 91.44 261 GLU A O 1
ATOM 2177 N N . TYR A 1 262 ? -7.178 -26.272 -0.633 1.00 93.56 262 TYR A N 1
ATOM 2178 C CA . TYR A 1 262 ? -8.296 -25.567 -1.263 1.00 93.56 262 TYR A CA 1
ATOM 2179 C C . TYR A 1 262 ? -9.245 -24.945 -0.232 1.00 93.56 262 TYR A C 1
ATOM 2181 O O . TYR A 1 262 ? -9.710 -25.619 0.688 1.00 93.56 262 TYR A O 1
ATOM 2189 N N . ASP A 1 263 ? -9.577 -23.668 -0.421 1.00 93.44 263 ASP A N 1
ATOM 2190 C CA . ASP A 1 263 ? -10.485 -22.932 0.449 1.00 93.44 263 ASP A CA 1
ATOM 2191 C C . ASP A 1 263 ? -11.434 -22.071 -0.389 1.00 93.44 263 ASP A C 1
ATOM 2193 O O . ASP A 1 263 ? -11.067 -21.022 -0.920 1.00 93.44 263 ASP A O 1
ATOM 2197 N N . GLU A 1 264 ? -12.690 -22.505 -0.473 1.00 92.69 264 GLU A N 1
ATOM 2198 C CA . GLU A 1 264 ? -13.730 -21.844 -1.267 1.00 92.69 264 GLU A CA 1
ATOM 2199 C C . GLU A 1 264 ? -13.880 -20.351 -0.936 1.00 92.69 264 GLU A C 1
ATOM 2201 O O . GLU A 1 264 ? -14.111 -19.527 -1.819 1.00 92.69 264 GLU A O 1
ATOM 2206 N N . THR A 1 265 ? -13.724 -19.970 0.338 1.00 93.06 265 THR A N 1
ATOM 2207 C CA . THR A 1 265 ? -13.856 -18.563 0.740 1.00 93.06 265 THR A CA 1
ATOM 2208 C C . THR A 1 265 ? -12.713 -17.731 0.170 1.00 93.06 265 THR A C 1
ATOM 2210 O O . THR A 1 265 ? -12.933 -16.588 -0.233 1.00 93.06 265 THR A O 1
ATOM 2213 N N . LEU A 1 266 ? -11.497 -18.286 0.138 1.00 94.50 266 LEU A N 1
ATOM 2214 C CA . LEU A 1 266 ? -10.327 -17.618 -0.429 1.00 94.50 266 LEU A CA 1
ATOM 2215 C C . LEU A 1 266 ? -10.411 -17.529 -1.959 1.00 94.50 266 LEU A C 1
ATOM 2217 O O . LEU A 1 266 ? -10.102 -16.470 -2.503 1.00 94.50 266 LEU A O 1
ATOM 2221 N N . GLU A 1 267 ? -10.880 -18.579 -2.641 1.00 95.00 267 GLU A N 1
ATOM 2222 C CA . GLU A 1 267 ? -11.121 -18.554 -4.095 1.00 95.00 267 GLU A CA 1
ATOM 2223 C C . GLU A 1 267 ? -12.136 -17.473 -4.478 1.00 95.00 267 GLU A C 1
ATOM 2225 O O . GLU A 1 267 ? -11.866 -16.621 -5.325 1.00 95.00 267 GLU A O 1
ATOM 2230 N N . LEU A 1 268 ? -13.292 -17.454 -3.808 1.00 93.75 268 LEU A N 1
ATOM 2231 C CA . LEU A 1 268 ? -14.333 -16.464 -4.076 1.00 93.75 268 LEU A CA 1
ATOM 2232 C C . LEU A 1 268 ? -13.860 -15.049 -3.734 1.00 93.75 268 LEU A C 1
ATOM 2234 O O . LEU A 1 268 ? -14.177 -14.105 -4.460 1.00 93.75 268 LEU A O 1
ATOM 2238 N N . ALA A 1 269 ? -13.075 -14.883 -2.666 1.00 93.75 269 ALA A N 1
ATOM 2239 C CA . ALA A 1 269 ? -12.467 -13.599 -2.342 1.00 93.75 269 ALA A CA 1
ATOM 2240 C C . ALA A 1 269 ? -11.512 -13.121 -3.446 1.00 93.75 269 ALA A C 1
ATOM 2242 O O . ALA A 1 269 ? -11.537 -11.939 -3.784 1.00 93.75 269 ALA A O 1
ATOM 2243 N N . TRP A 1 270 ? -10.712 -14.022 -4.028 1.00 94.06 270 TRP A N 1
ATOM 2244 C CA . TRP A 1 270 ? -9.791 -13.711 -5.124 1.00 94.06 270 TRP A CA 1
ATOM 2245 C C . TRP A 1 270 ? -10.527 -13.308 -6.398 1.00 94.06 270 TRP A C 1
ATOM 2247 O O . TRP A 1 270 ? -10.189 -12.302 -7.023 1.00 94.06 270 TRP A O 1
ATOM 2257 N N . GLN A 1 271 ? -11.569 -14.058 -6.755 1.00 91.81 271 GLN A N 1
ATOM 2258 C CA . GLN A 1 271 ? -12.416 -13.774 -7.915 1.00 91.81 271 GLN A CA 1
ATOM 2259 C C . GLN A 1 271 ? -13.158 -12.439 -7.777 1.00 91.81 271 GLN A C 1
ATOM 2261 O O . GLN A 1 271 ? -13.362 -11.745 -8.766 1.00 91.81 271 GLN A O 1
ATOM 2266 N N . ASN A 1 272 ? -13.531 -12.058 -6.552 1.00 91.31 272 ASN A N 1
ATOM 2267 C CA . ASN A 1 272 ? -14.203 -10.790 -6.274 1.00 91.31 272 ASN A CA 1
ATOM 2268 C C . ASN A 1 272 ? -13.231 -9.615 -6.069 1.00 91.31 272 ASN A C 1
ATOM 2270 O O . ASN A 1 272 ? -13.700 -8.511 -5.788 1.00 91.31 272 ASN A O 1
ATOM 2274 N N . LEU A 1 273 ? -11.904 -9.792 -6.154 1.00 91.50 273 LEU A N 1
ATOM 2275 C CA . LEU A 1 273 ? -10.982 -8.650 -6.091 1.00 91.50 273 LEU A CA 1
ATOM 2276 C C . LEU A 1 273 ? -11.289 -7.662 -7.232 1.00 91.50 273 LEU A C 1
ATOM 2278 O O . LEU A 1 273 ? -11.523 -8.114 -8.354 1.00 91.50 273 LEU A O 1
ATOM 2282 N N . PRO A 1 274 ? -11.254 -6.336 -6.982 1.00 88.31 274 PRO A N 1
ATOM 2283 C CA . PRO A 1 274 ? -11.407 -5.347 -8.046 1.00 88.31 274 PRO A CA 1
ATOM 2284 C C . PRO A 1 274 ? -10.408 -5.604 -9.175 1.00 88.31 274 PRO A C 1
ATOM 2286 O O . PRO A 1 274 ? -9.264 -5.955 -8.889 1.00 88.31 274 PRO A O 1
ATOM 2289 N N . ASP A 1 275 ? -10.815 -5.411 -10.427 1.00 88.19 275 ASP A N 1
ATOM 2290 C CA . ASP A 1 275 ? -9.932 -5.493 -11.589 1.00 88.19 275 ASP A CA 1
ATOM 2291 C C . ASP A 1 275 ? -9.493 -4.082 -12.007 1.00 88.19 275 ASP A C 1
ATOM 2293 O O . ASP A 1 275 ? -10.296 -3.274 -12.465 1.00 88.19 275 ASP A O 1
ATOM 2297 N N . TYR A 1 276 ? -8.212 -3.757 -11.808 1.00 84.75 276 TYR A N 1
ATOM 2298 C CA . TYR A 1 276 ? -7.644 -2.461 -12.215 1.00 84.75 276 TYR A CA 1
ATOM 2299 C C . TYR A 1 276 ? -7.031 -2.485 -13.623 1.00 84.75 276 TYR A C 1
ATOM 2301 O O . TYR A 1 276 ? -6.457 -1.487 -14.061 1.00 84.75 276 TYR A O 1
ATOM 2309 N N . THR A 1 277 ? -7.136 -3.619 -14.315 1.00 81.75 277 THR A N 1
ATOM 2310 C CA . THR A 1 277 ? -6.678 -3.827 -15.694 1.00 81.75 277 THR A CA 1
ATOM 2311 C C . THR A 1 277 ? -7.838 -3.840 -16.696 1.00 81.75 277 THR A C 1
ATOM 2313 O O . THR A 1 277 ? -7.606 -3.788 -17.903 1.00 81.75 277 THR A O 1
ATOM 2316 N N . GLU A 1 278 ? -9.081 -3.863 -16.206 1.00 73.75 278 GLU A N 1
ATOM 2317 C CA . GLU A 1 278 ? -10.292 -3.879 -17.025 1.00 73.75 278 GLU A CA 1
ATOM 2318 C C . GLU A 1 278 ? -10.331 -2.682 -17.993 1.00 73.75 278 GLU A C 1
ATOM 2320 O O . GLU A 1 278 ? -9.960 -1.558 -17.644 1.00 73.75 278 GLU A O 1
ATOM 2325 N N . GLU A 1 279 ? -10.745 -2.939 -19.237 1.00 69.81 279 GLU A N 1
ATOM 2326 C CA . GLU A 1 279 ? -10.796 -1.957 -20.337 1.00 69.81 279 GLU A CA 1
ATOM 2327 C C . GLU A 1 279 ? -9.432 -1.356 -20.739 1.00 69.81 279 GLU A C 1
ATOM 2329 O O . GLU A 1 279 ? -9.367 -0.414 -21.535 1.00 69.81 279 GLU A O 1
ATOM 2334 N N . LYS A 1 280 ? -8.316 -1.894 -20.226 1.00 78.19 280 LYS A N 1
ATOM 2335 C CA . LYS A 1 280 ? -6.960 -1.482 -20.605 1.00 78.19 280 LYS A CA 1
ATOM 2336 C C . LYS A 1 280 ? -6.395 -2.463 -21.633 1.00 78.19 280 LYS A C 1
ATOM 2338 O O . LYS A 1 280 ? -6.200 -3.639 -21.348 1.00 78.19 280 LYS A O 1
ATOM 2343 N N . ASN A 1 281 ? -6.071 -1.966 -22.826 1.00 72.94 281 ASN A N 1
ATOM 2344 C CA . ASN A 1 281 ? -5.461 -2.760 -23.905 1.00 72.94 281 ASN A CA 1
ATOM 2345 C C . ASN A 1 281 ? -3.923 -2.779 -23.833 1.00 72.94 281 ASN A C 1
ATOM 2347 O O . ASN A 1 281 ? -3.255 -2.880 -24.858 1.00 72.94 281 ASN A O 1
ATOM 2351 N N . ASP A 1 282 ? -3.353 -2.631 -22.636 1.00 83.69 282 ASP A N 1
ATOM 2352 C CA . ASP A 1 282 ? -1.902 -2.648 -22.474 1.00 83.69 282 ASP A CA 1
ATOM 2353 C C . ASP A 1 282 ? -1.349 -4.065 -22.613 1.00 83.69 282 ASP A C 1
ATOM 2355 O O . ASP A 1 282 ? -1.758 -4.974 -21.892 1.00 83.69 282 ASP A O 1
ATOM 2359 N N . ASN A 1 283 ? -0.346 -4.227 -23.475 1.00 88.50 283 ASN A N 1
ATOM 2360 C CA . ASN A 1 283 ? 0.470 -5.431 -23.518 1.00 88.50 283 ASN A CA 1
ATOM 2361 C C . ASN A 1 283 ? 1.565 -5.347 -22.437 1.00 88.50 283 ASN A C 1
ATOM 2363 O O . ASN A 1 283 ? 2.584 -4.678 -22.639 1.00 88.50 283 ASN A O 1
ATOM 2367 N N . VAL A 1 284 ? 1.340 -5.962 -21.272 1.00 91.25 284 VAL A N 1
ATOM 2368 C CA . VAL A 1 284 ? 2.239 -5.867 -20.106 1.00 91.25 284 VAL A CA 1
ATOM 2369 C C . VAL A 1 284 ? 2.979 -7.182 -19.884 1.00 91.25 284 VAL A C 1
ATOM 2371 O O . VAL A 1 284 ? 2.346 -8.221 -19.748 1.00 91.25 284 VAL A O 1
ATOM 2374 N N . LEU A 1 285 ? 4.306 -7.135 -19.771 1.00 92.81 285 LEU A N 1
ATOM 2375 C CA . LEU A 1 285 ? 5.098 -8.264 -19.276 1.00 92.81 285 LEU A CA 1
ATOM 2376 C C . LEU A 1 285 ? 5.480 -8.016 -17.813 1.00 92.81 285 LEU A C 1
ATOM 2378 O O . LEU A 1 285 ? 6.177 -7.048 -17.498 1.00 92.81 285 LEU A O 1
ATOM 2382 N N . SER A 1 286 ? 5.022 -8.889 -16.918 1.00 92.75 286 SER A N 1
ATOM 2383 C CA . SER A 1 286 ? 5.406 -8.858 -15.507 1.00 92.75 286 SER A CA 1
ATOM 2384 C C . SER A 1 286 ? 6.757 -9.533 -15.288 1.00 92.75 286 SER A C 1
ATOM 2386 O O . SER A 1 286 ? 7.007 -10.622 -15.797 1.00 92.75 286 SER A O 1
ATOM 2388 N N . ILE A 1 287 ? 7.611 -8.885 -14.502 1.00 92.94 287 ILE A N 1
ATOM 2389 C CA . ILE A 1 287 ? 8.922 -9.360 -14.069 1.00 92.94 287 ILE A CA 1
ATOM 2390 C C . ILE A 1 287 ? 8.886 -9.421 -12.542 1.00 92.94 287 ILE A C 1
ATOM 2392 O O . ILE A 1 287 ? 8.693 -8.393 -11.885 1.00 92.94 287 ILE A O 1
ATOM 2396 N N . ILE A 1 288 ? 9.035 -10.617 -11.978 1.00 90.94 288 ILE A N 1
ATOM 2397 C CA . ILE A 1 288 ? 8.889 -10.853 -10.537 1.00 90.94 288 ILE A CA 1
ATOM 2398 C C . ILE A 1 288 ? 10.247 -11.176 -9.930 1.00 90.94 288 ILE A C 1
ATOM 2400 O O . ILE A 1 288 ? 10.904 -12.138 -10.328 1.00 90.94 288 ILE A O 1
ATOM 2404 N N . ASP A 1 289 ? 10.634 -10.387 -8.933 1.00 87.56 289 ASP A N 1
ATOM 2405 C CA . ASP A 1 289 ? 11.799 -10.648 -8.098 1.00 87.56 289 ASP A CA 1
ATOM 2406 C C . ASP A 1 289 ? 11.574 -11.855 -7.193 1.00 87.56 289 ASP A C 1
ATOM 2408 O O . ASP A 1 289 ? 10.688 -11.869 -6.335 1.00 87.56 289 ASP A O 1
ATOM 2412 N N . VAL A 1 290 ? 12.394 -12.875 -7.423 1.00 83.69 290 VAL A N 1
ATOM 2413 C CA . VAL A 1 290 ? 12.404 -14.150 -6.700 1.00 83.69 290 VAL A CA 1
ATOM 2414 C C . VAL A 1 290 ? 13.730 -14.364 -5.958 1.00 83.69 290 VAL A C 1
ATOM 2416 O O . VAL A 1 290 ? 14.040 -15.470 -5.511 1.00 83.69 290 VAL A O 1
ATOM 2419 N N . SER A 1 291 ? 14.526 -13.302 -5.815 1.00 83.31 291 SER A N 1
ATOM 2420 C CA . SER A 1 291 ? 15.832 -13.351 -5.167 1.00 83.31 291 SER A CA 1
ATOM 2421 C C . SER A 1 291 ? 15.743 -13.570 -3.653 1.00 83.31 291 SER A C 1
ATOM 2423 O O . SER A 1 291 ? 14.712 -13.354 -3.007 1.00 83.31 291 SER A O 1
ATOM 2425 N N . GLY A 1 292 ? 16.861 -13.981 -3.044 1.00 79.94 292 GLY A N 1
ATOM 2426 C CA . GLY A 1 292 ? 16.933 -14.274 -1.609 1.00 79.94 292 GLY A CA 1
ATOM 2427 C C . GLY A 1 292 ? 16.474 -13.131 -0.684 1.00 79.94 292 GLY A C 1
ATOM 2428 O O . GLY A 1 292 ? 15.943 -13.402 0.396 1.00 79.94 292 GLY A O 1
ATOM 2429 N N . SER A 1 293 ? 16.611 -11.858 -1.080 1.00 82.50 293 SER A N 1
ATOM 2430 C CA . SER A 1 293 ? 16.153 -10.716 -0.267 1.00 82.50 293 SER A CA 1
ATOM 2431 C C . SER A 1 293 ? 14.626 -10.640 -0.147 1.00 82.50 293 SER A C 1
ATOM 2433 O O . SER A 1 293 ? 14.112 -10.135 0.857 1.00 82.50 293 SER A O 1
ATOM 2435 N N . MET A 1 294 ? 13.894 -11.230 -1.096 1.00 84.69 294 MET A N 1
ATOM 2436 C CA . MET A 1 294 ? 12.432 -11.275 -1.103 1.00 84.69 294 MET A CA 1
ATOM 2437 C C . MET A 1 294 ? 11.866 -12.242 -0.050 1.00 84.69 294 MET A C 1
ATOM 2439 O O . MET A 1 294 ? 10.706 -12.135 0.346 1.00 84.69 294 MET A O 1
ATOM 2443 N N . PHE A 1 295 ? 12.685 -13.140 0.503 1.00 85.06 295 PHE A N 1
ATOM 2444 C CA . PHE A 1 295 ? 12.278 -14.071 1.567 1.00 85.06 295 PHE A CA 1
ATOM 2445 C C . PHE A 1 295 ? 12.226 -13.443 2.963 1.00 85.06 295 PHE A C 1
ATOM 2447 O O . PHE A 1 295 ? 11.919 -14.126 3.945 1.00 85.06 295 PHE A O 1
ATOM 2454 N N . GLN A 1 296 ? 12.526 -12.152 3.070 1.00 83.62 296 GLN A N 1
ATOM 2455 C CA . GLN A 1 296 ? 12.441 -11.415 4.319 1.00 83.62 296 GLN A CA 1
ATOM 2456 C C . GLN A 1 296 ? 10.989 -11.081 4.670 1.00 83.62 296 GLN A C 1
ATOM 2458 O O . GLN A 1 296 ? 10.202 -10.682 3.811 1.00 83.62 296 GLN A O 1
ATOM 2463 N N . GLU A 1 297 ? 10.655 -11.178 5.957 1.00 85.00 297 GLU A N 1
ATOM 2464 C CA . GLU A 1 297 ? 9.370 -10.716 6.486 1.00 85.00 297 GLU A CA 1
ATOM 2465 C C . GLU A 1 297 ? 9.197 -9.209 6.252 1.00 85.00 297 GLU A C 1
ATOM 2467 O O . GLU A 1 297 ? 10.103 -8.409 6.523 1.00 85.00 297 GLU A O 1
ATOM 2472 N N . VAL A 1 298 ? 8.023 -8.809 5.761 1.00 79.62 298 VAL A N 1
ATOM 2473 C CA . VAL A 1 298 ? 7.734 -7.405 5.420 1.00 79.62 298 VAL A CA 1
ATOM 2474 C C . VAL A 1 298 ? 7.421 -6.535 6.634 1.00 79.62 298 VAL A C 1
ATOM 2476 O O . VAL A 1 298 ? 7.399 -5.307 6.546 1.00 79.62 298 VAL A O 1
ATOM 2479 N N . SER A 1 299 ? 7.139 -7.151 7.778 1.00 73.50 299 SER A N 1
ATOM 2480 C CA . SER A 1 299 ? 6.842 -6.458 9.025 1.00 73.50 299 SER A CA 1
ATOM 2481 C C . SER A 1 299 ? 7.286 -7.311 10.209 1.00 73.50 299 SER A C 1
ATOM 2483 O O . SER A 1 299 ? 7.048 -8.513 10.176 1.00 73.50 299 SER A O 1
ATOM 2485 N N . PRO A 1 300 ? 7.806 -6.714 11.298 1.00 67.50 300 PRO A N 1
ATOM 2486 C CA . PRO A 1 300 ? 8.164 -7.454 12.514 1.00 67.50 300 PRO A CA 1
ATOM 2487 C C . PRO A 1 300 ? 7.011 -8.240 13.160 1.00 67.50 300 PRO A C 1
ATOM 2489 O O . PRO A 1 300 ? 7.246 -9.066 14.032 1.00 67.50 300 PRO A O 1
ATOM 2492 N N . ASN A 1 301 ? 5.761 -7.938 12.788 1.00 66.81 301 ASN A N 1
ATOM 2493 C CA . ASN A 1 301 ? 4.554 -8.543 13.355 1.00 66.81 301 ASN A CA 1
ATOM 2494 C C . ASN A 1 301 ? 3.788 -9.412 12.342 1.00 66.81 301 ASN A C 1
ATOM 2496 O O . ASN A 1 301 ? 2.606 -9.684 12.557 1.00 66.81 301 ASN A O 1
ATOM 2500 N N . SER A 1 302 ? 4.406 -9.780 11.215 1.00 71.56 302 SER A N 1
ATOM 2501 C CA . SER A 1 302 ? 3.772 -10.598 10.180 1.00 71.56 302 SER A CA 1
ATOM 2502 C C . SER A 1 302 ? 4.718 -11.683 9.686 1.00 71.56 302 SER A C 1
ATOM 2504 O O . SER A 1 302 ? 5.869 -11.393 9.389 1.00 71.56 302 SER A O 1
ATOM 2506 N N . SER A 1 303 ? 4.201 -12.898 9.505 1.00 75.81 303 SER A N 1
ATOM 2507 C CA . SER A 1 303 ? 4.895 -13.982 8.798 1.00 75.81 303 SER A CA 1
ATOM 2508 C C . SER A 1 303 ? 4.949 -13.766 7.280 1.00 75.81 303 SER A C 1
ATOM 2510 O O . SER A 1 303 ? 5.636 -14.507 6.584 1.00 75.81 303 SER A O 1
ATOM 2512 N N . THR A 1 304 ? 4.228 -12.766 6.756 1.00 79.81 304 THR A N 1
ATOM 2513 C CA . THR A 1 304 ? 4.227 -12.429 5.327 1.00 79.81 304 THR A CA 1
ATOM 2514 C C . THR A 1 304 ? 5.612 -11.979 4.878 1.00 79.81 304 THR A C 1
ATOM 2516 O O . THR A 1 304 ? 6.189 -11.044 5.442 1.00 79.81 304 THR A O 1
ATOM 2519 N N . LYS A 1 305 ? 6.117 -12.599 3.819 1.00 86.38 305 LYS A N 1
ATOM 2520 C CA . LYS A 1 305 ? 7.384 -12.270 3.170 1.00 86.38 305 LYS A CA 1
ATOM 2521 C C . LYS A 1 305 ? 7.159 -11.373 1.957 1.00 86.38 305 LYS A C 1
ATOM 2523 O O . LYS A 1 305 ? 6.058 -11.313 1.409 1.00 86.38 305 LYS A O 1
ATOM 2528 N N . ALA A 1 306 ? 8.199 -10.665 1.520 1.00 87.38 306 ALA A N 1
ATOM 2529 C CA . ALA A 1 306 ? 8.102 -9.819 0.328 1.00 87.38 306 ALA A CA 1
ATOM 2530 C C . ALA A 1 306 ? 7.804 -10.649 -0.935 1.00 87.38 306 ALA A C 1
ATOM 2532 O O . ALA A 1 306 ? 7.077 -10.189 -1.812 1.00 87.38 306 ALA A O 1
ATOM 2533 N N . ILE A 1 307 ? 8.279 -11.895 -0.982 1.00 86.44 307 ILE A N 1
ATOM 2534 C CA . ILE A 1 307 ? 7.998 -12.847 -2.056 1.00 86.44 307 ILE A CA 1
ATOM 2535 C C . ILE A 1 307 ? 6.509 -13.212 -2.133 1.00 86.44 307 ILE A C 1
ATOM 2537 O O . ILE A 1 307 ? 5.961 -13.272 -3.228 1.00 86.44 307 ILE A O 1
ATOM 2541 N N . ASP A 1 308 ? 5.813 -13.346 -0.998 1.00 85.94 308 ASP A N 1
ATOM 2542 C CA . ASP A 1 308 ? 4.371 -13.642 -0.978 1.00 85.94 308 ASP A CA 1
ATOM 2543 C C . ASP A 1 308 ? 3.569 -12.493 -1.604 1.00 85.94 308 ASP A C 1
ATOM 2545 O O . ASP A 1 308 ? 2.592 -12.702 -2.326 1.00 85.94 308 ASP A O 1
ATOM 2549 N N . VAL A 1 309 ? 4.008 -11.256 -1.345 1.00 88.06 309 VAL A N 1
ATOM 2550 C CA . VAL A 1 309 ? 3.450 -10.051 -1.966 1.00 88.06 309 VAL A CA 1
ATOM 2551 C C . VAL A 1 309 ? 3.743 -10.040 -3.462 1.00 88.06 309 VAL A C 1
ATOM 2553 O O . VAL A 1 309 ? 2.831 -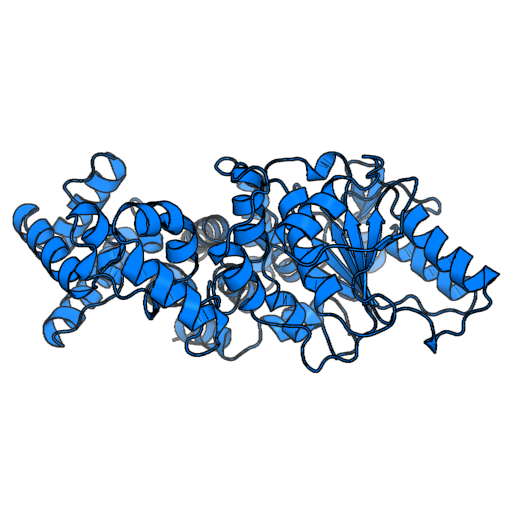9.789 -4.248 1.00 88.06 309 VAL A O 1
ATOM 2556 N N . ALA A 1 310 ? 4.990 -10.303 -3.857 1.00 89.25 310 ALA A N 1
ATOM 2557 C CA . ALA A 1 310 ? 5.413 -10.254 -5.251 1.00 89.25 310 ALA A CA 1
ATOM 2558 C C . ALA A 1 310 ? 4.692 -11.305 -6.106 1.00 89.25 310 ALA A C 1
ATOM 2560 O O . ALA A 1 310 ? 4.152 -10.964 -7.156 1.00 89.25 310 ALA A O 1
ATOM 2561 N N . ILE A 1 311 ? 4.579 -12.541 -5.610 1.00 87.38 311 ILE A N 1
ATOM 2562 C CA . ILE A 1 311 ? 3.794 -13.615 -6.232 1.00 87.38 311 ILE A CA 1
ATOM 2563 C C . ILE A 1 311 ? 2.314 -13.240 -6.275 1.00 87.38 311 ILE A C 1
ATOM 2565 O O . ILE A 1 311 ? 1.678 -13.381 -7.315 1.00 87.38 311 ILE A O 1
ATOM 2569 N N . GLY A 1 312 ? 1.753 -12.725 -5.176 1.00 90.25 312 GLY A N 1
ATOM 2570 C CA . GLY A 1 312 ? 0.347 -12.332 -5.137 1.00 90.25 312 GLY A CA 1
ATOM 2571 C C . GLY A 1 312 ? -0.003 -11.240 -6.138 1.00 90.25 312 GLY A C 1
ATOM 2572 O O . GLY A 1 312 ? -1.022 -11.335 -6.815 1.00 90.25 312 GLY A O 1
ATOM 2573 N N . LEU A 1 313 ? 0.845 -10.221 -6.269 1.00 90.38 313 LEU A N 1
ATOM 2574 C CA . LEU A 1 313 ? 0.681 -9.196 -7.297 1.00 90.38 313 LEU A CA 1
ATOM 2575 C C . LEU A 1 313 ? 0.903 -9.785 -8.695 1.00 90.38 313 LEU A C 1
ATOM 2577 O O . LEU A 1 313 ? 0.098 -9.543 -9.585 1.00 90.38 313 LEU A O 1
ATOM 2581 N N . GLY A 1 314 ? 1.940 -10.600 -8.875 1.00 90.06 314 GLY A N 1
ATOM 2582 C CA . GLY A 1 314 ? 2.269 -11.246 -10.141 1.00 90.06 314 GLY A CA 1
ATOM 2583 C C . GLY A 1 314 ? 1.149 -12.110 -10.710 1.00 90.06 314 GLY A C 1
ATOM 2584 O O . GLY A 1 314 ? 0.740 -11.896 -11.848 1.00 90.06 314 GLY A O 1
ATOM 2585 N N . ILE A 1 315 ? 0.603 -13.030 -9.906 1.00 91.94 315 ILE A N 1
ATOM 2586 C CA . ILE A 1 315 ? -0.549 -13.858 -10.293 1.00 91.94 315 ILE A CA 1
ATOM 2587 C C . ILE A 1 315 ? -1.757 -12.960 -10.572 1.00 91.94 315 ILE A C 1
ATOM 2589 O O . ILE A 1 315 ? -2.400 -13.109 -11.608 1.00 91.94 315 ILE A O 1
ATOM 2593 N N . TYR A 1 316 ? -2.037 -11.991 -9.690 1.00 92.25 316 TYR A N 1
ATOM 2594 C CA . TYR A 1 316 ? -3.157 -11.064 -9.868 1.00 92.25 316 TYR A CA 1
ATOM 2595 C C . TYR A 1 316 ? -3.101 -10.348 -11.224 1.00 92.25 316 TYR A C 1
ATOM 2597 O O . TYR A 1 316 ? -4.133 -10.261 -11.893 1.00 92.25 316 TYR A O 1
ATOM 2605 N N . PHE A 1 317 ? -1.916 -9.875 -11.633 1.00 89.06 317 PHE A N 1
ATOM 2606 C CA . PHE A 1 317 ? -1.725 -9.207 -12.918 1.00 89.06 317 PHE A CA 1
ATOM 2607 C C . PHE A 1 317 ? -1.800 -10.157 -14.086 1.00 89.06 317 PHE A C 1
ATOM 2609 O O . PHE A 1 317 ? -2.619 -9.938 -14.972 1.00 89.06 317 PHE A O 1
ATOM 2616 N N . ALA A 1 318 ? -0.978 -11.200 -14.084 1.00 89.12 318 ALA A N 1
ATOM 2617 C CA . ALA A 1 318 ? -0.859 -12.104 -15.214 1.00 89.12 318 ALA A CA 1
ATOM 2618 C C . ALA A 1 318 ? -2.215 -12.715 -15.612 1.00 89.12 318 ALA A C 1
ATOM 2620 O O . ALA A 1 318 ? -2.488 -12.865 -16.799 1.00 89.12 318 ALA A O 1
ATOM 2621 N N . GLU A 1 319 ? -3.100 -13.001 -14.653 1.00 90.56 319 GLU A N 1
ATOM 2622 C CA . GLU A 1 319 ? -4.446 -13.521 -14.932 1.00 90.56 319 GLU A CA 1
ATOM 2623 C C . GLU A 1 319 ? -5.400 -12.513 -15.592 1.00 90.56 319 GLU A C 1
ATOM 2625 O O . GLU A 1 319 ? -6.311 -12.915 -16.324 1.00 90.56 319 GLU A O 1
ATOM 2630 N N . ARG A 1 320 ? -5.235 -11.220 -15.291 1.00 89.44 320 ARG A N 1
ATOM 2631 C CA . ARG A 1 320 ? -6.195 -10.161 -15.645 1.00 89.44 320 ARG A CA 1
ATOM 2632 C C . ARG A 1 320 ? -5.766 -9.344 -16.856 1.00 89.44 320 ARG A C 1
ATOM 2634 O O . ARG A 1 320 ? -6.618 -8.902 -17.621 1.00 89.44 320 ARG A O 1
ATOM 2641 N N . ILE A 1 321 ? -4.459 -9.214 -17.085 1.00 87.62 321 ILE A N 1
ATOM 2642 C CA . ILE A 1 321 ? -3.955 -8.593 -18.308 1.00 87.62 321 ILE A CA 1
ATOM 2643 C C . ILE A 1 321 ? -4.421 -9.369 -19.546 1.00 87.62 321 ILE A C 1
ATOM 2645 O O . ILE A 1 321 ? -4.624 -10.588 -19.531 1.00 87.62 321 ILE A O 1
ATOM 2649 N N . ASN A 1 322 ? -4.569 -8.639 -20.644 1.00 83.56 322 ASN A N 1
ATOM 2650 C CA . ASN A 1 322 ? -4.875 -9.204 -21.949 1.00 83.56 322 ASN A CA 1
ATOM 2651 C C . ASN A 1 322 ? -3.612 -9.251 -22.818 1.00 83.56 322 ASN A C 1
ATOM 2653 O O . ASN A 1 322 ? -2.614 -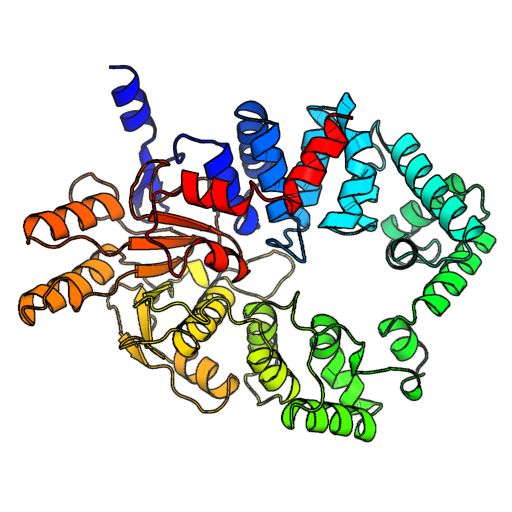8.595 -22.532 1.00 83.56 322 ASN A O 1
ATOM 2657 N N . GLY A 1 323 ? -3.671 -10.018 -23.906 1.00 87.31 323 GLY A N 1
ATOM 2658 C CA . GLY A 1 323 ? -2.575 -10.118 -24.868 1.00 87.31 323 GLY A CA 1
ATOM 2659 C C . GLY A 1 323 ? -1.651 -11.324 -24.646 1.00 87.31 323 GLY A C 1
ATOM 2660 O O . GLY A 1 323 ? -1.984 -12.233 -23.882 1.00 87.31 323 GLY A O 1
ATOM 2661 N N . PRO A 1 324 ? -0.511 -11.368 -25.357 1.00 90.06 324 PRO A N 1
ATOM 2662 C CA . PRO A 1 324 ? 0.342 -12.556 -25.458 1.00 90.06 324 PRO A CA 1
ATOM 2663 C C . PRO A 1 324 ? 0.993 -12.982 -24.137 1.00 90.06 324 PRO A C 1
ATOM 2665 O O . PRO A 1 324 ? 1.328 -14.152 -23.988 1.00 90.06 324 PRO A O 1
ATOM 2668 N N . TYR A 1 325 ? 1.148 -12.069 -23.174 1.00 91.19 325 TYR A N 1
ATOM 2669 C CA . TYR A 1 325 ? 1.750 -12.364 -21.867 1.00 91.19 325 TYR A CA 1
ATOM 2670 C C . TYR A 1 325 ? 0.726 -12.752 -20.794 1.00 91.19 325 TYR A C 1
ATOM 2672 O O . TYR A 1 325 ? 1.086 -12.915 -19.629 1.00 91.19 325 TYR A O 1
ATOM 2680 N N . LYS A 1 326 ? -0.552 -12.922 -21.161 1.00 91.69 326 LYS A N 1
ATOM 2681 C CA . LYS A 1 326 ? -1.575 -13.402 -20.229 1.00 91.69 326 LYS A CA 1
ATOM 2682 C C . LYS A 1 326 ? -1.157 -14.743 -19.625 1.00 91.69 326 LYS A C 1
ATOM 2684 O O . LYS A 1 326 ? -0.713 -15.636 -20.340 1.00 91.69 326 LYS A O 1
ATOM 2689 N N . ASN A 1 327 ? -1.325 -14.875 -18.313 1.00 93.31 327 ASN A N 1
ATOM 2690 C CA . ASN A 1 327 ? -0.889 -16.000 -17.485 1.00 93.31 327 ASN A CA 1
ATOM 2691 C C . ASN A 1 327 ? 0.626 -16.262 -17.503 1.00 93.31 327 ASN A C 1
ATOM 2693 O O . ASN A 1 327 ? 1.040 -17.357 -17.143 1.00 93.31 327 ASN A O 1
ATOM 2697 N N . HIS A 1 328 ? 1.457 -15.290 -17.887 1.00 93.06 328 HIS A N 1
ATOM 2698 C CA . HIS A 1 328 ? 2.911 -15.438 -17.871 1.00 93.06 328 HIS A CA 1
ATOM 2699 C C . HIS A 1 328 ? 3.585 -14.336 -17.051 1.00 93.06 328 HIS A C 1
ATOM 2701 O O . HIS A 1 328 ? 3.128 -13.194 -17.007 1.00 93.06 328 HIS A O 1
ATOM 2707 N N . PHE A 1 329 ? 4.715 -14.670 -16.437 1.00 92.88 329 PHE A N 1
ATOM 2708 C CA . PHE A 1 329 ? 5.663 -13.694 -15.909 1.00 92.88 329 PHE A CA 1
ATOM 2709 C C . PHE A 1 329 ? 7.093 -14.190 -16.109 1.00 92.88 329 PHE A C 1
ATOM 2711 O O . PHE A 1 329 ? 7.338 -15.384 -16.256 1.00 92.88 329 PHE A O 1
ATOM 2718 N N . LEU A 1 330 ? 8.042 -13.264 -16.112 1.00 91.69 330 LEU A N 1
ATOM 2719 C CA . LEU A 1 330 ? 9.466 -13.557 -16.195 1.00 91.69 330 LEU A CA 1
ATOM 2720 C C . LEU A 1 330 ? 10.075 -13.502 -14.789 1.00 91.69 330 LEU A C 1
ATOM 2722 O O . LEU A 1 330 ? 9.833 -12.542 -14.049 1.00 91.69 330 LEU A O 1
ATOM 2726 N N . THR A 1 331 ? 10.844 -14.515 -14.395 1.00 89.44 331 THR A N 1
ATOM 2727 C CA . THR A 1 331 ? 11.591 -14.462 -13.132 1.00 89.44 331 THR A CA 1
ATOM 2728 C C . THR A 1 331 ? 12.765 -13.499 -13.250 1.00 89.44 331 THR A C 1
ATOM 2730 O O . THR A 1 331 ? 13.413 -13.379 -14.291 1.00 89.44 331 THR A O 1
ATOM 2733 N N . PHE A 1 332 ? 13.038 -12.788 -12.164 1.00 82.69 332 PHE A N 1
ATOM 2734 C CA . PHE A 1 332 ? 14.214 -11.946 -12.040 1.00 82.69 332 PHE A CA 1
ATOM 2735 C C . PHE A 1 332 ? 15.283 -12.708 -11.257 1.00 82.69 332 PHE A C 1
ATO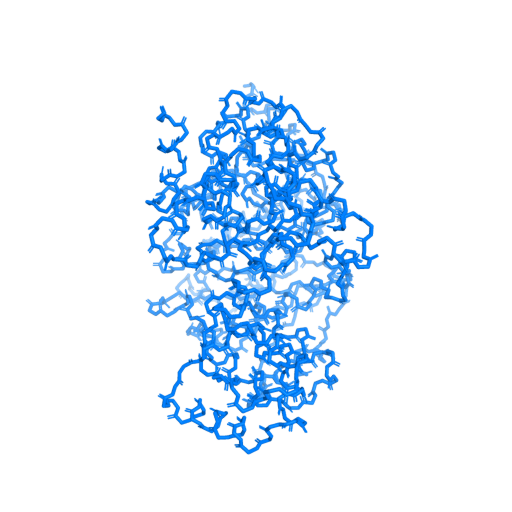M 2737 O O . PHE A 1 332 ? 15.315 -12.694 -10.029 1.00 82.69 332 PHE A O 1
ATOM 2744 N N . SER A 1 333 ? 16.161 -13.352 -12.023 1.00 78.62 333 SER A N 1
ATOM 2745 C CA . SER A 1 333 ? 17.307 -14.142 -11.572 1.00 78.62 333 SER A CA 1
ATOM 2746 C C . SER A 1 333 ? 18.442 -14.083 -12.611 1.00 78.62 333 SER A C 1
ATOM 2748 O O . SER A 1 333 ? 18.303 -13.469 -13.669 1.00 78.62 333 SER A O 1
ATOM 2750 N N . GLU A 1 334 ? 19.588 -14.700 -12.317 1.00 76.06 334 GLU A N 1
ATOM 2751 C CA . GLU A 1 334 ? 20.698 -14.888 -13.272 1.00 76.06 334 GLU A CA 1
ATOM 2752 C C . GLU A 1 334 ? 20.335 -15.826 -14.434 1.00 76.06 334 GLU A C 1
ATOM 2754 O O . GLU A 1 334 ? 20.907 -15.728 -15.517 1.00 76.06 334 GLU A O 1
ATOM 2759 N N . GLU A 1 335 ? 19.332 -16.680 -14.238 1.00 81.56 335 GLU A N 1
ATOM 2760 C CA . GLU A 1 335 ? 18.749 -17.537 -15.269 1.00 81.56 335 GLU A CA 1
ATOM 2761 C C . GLU A 1 335 ? 17.244 -17.237 -15.381 1.00 81.56 335 GLU A C 1
ATOM 2763 O O . GLU A 1 335 ? 16.432 -17.977 -14.818 1.00 81.56 335 GLU A O 1
ATOM 2768 N N . PRO A 1 336 ? 16.850 -16.132 -16.053 1.00 86.50 336 PRO A N 1
ATOM 2769 C CA . PRO A 1 336 ? 15.447 -15.760 -16.184 1.00 86.50 336 PRO A CA 1
ATOM 2770 C C . PRO A 1 336 ? 14.641 -16.864 -16.871 1.00 86.50 336 PRO A C 1
ATOM 2772 O O . PRO A 1 336 ? 14.985 -17.316 -17.964 1.00 86.50 336 PRO A O 1
ATOM 2775 N N . GLU A 1 337 ? 13.529 -17.247 -16.256 1.00 88.69 337 GLU A N 1
ATOM 2776 C CA . GLU A 1 337 ? 12.585 -18.240 -16.756 1.00 88.69 337 GLU A CA 1
ATOM 2777 C C . GLU A 1 337 ? 11.239 -17.562 -17.020 1.00 88.69 337 GLU A C 1
ATOM 2779 O O . GLU A 1 337 ? 10.703 -16.844 -16.169 1.00 88.69 337 GLU A O 1
ATOM 2784 N N . LEU A 1 338 ? 10.682 -17.782 -18.214 1.00 91.00 338 LEU A N 1
ATOM 2785 C CA . LEU A 1 338 ? 9.307 -17.398 -18.508 1.00 91.00 338 LEU A CA 1
ATOM 2786 C C . LEU A 1 338 ? 8.375 -18.452 -17.905 1.00 91.00 338 LEU A C 1
ATOM 2788 O O . LEU A 1 338 ? 8.219 -19.542 -18.452 1.00 91.00 338 LEU A O 1
ATOM 2792 N N . VAL A 1 339 ? 7.753 -18.115 -16.782 1.00 91.19 339 VAL A N 1
ATOM 2793 C CA . VAL A 1 339 ? 6.855 -19.006 -16.052 1.00 91.19 339 VAL A CA 1
ATOM 2794 C C . VAL A 1 339 ? 5.429 -18.811 -16.550 1.00 91.19 339 VAL A C 1
ATOM 2796 O O . VAL A 1 339 ? 4.875 -17.714 -16.490 1.00 91.19 339 VAL A O 1
ATOM 2799 N N . GLU A 1 340 ? 4.823 -19.900 -17.016 1.00 93.69 340 GLU A N 1
ATOM 2800 C CA . GLU A 1 340 ? 3.394 -19.986 -17.320 1.00 93.69 340 GLU A CA 1
ATOM 2801 C C . GLU A 1 340 ? 2.632 -20.407 -16.056 1.00 93.69 340 GLU A C 1
ATOM 2803 O O . GLU A 1 340 ? 2.857 -21.495 -15.522 1.00 93.69 340 GLU A O 1
ATOM 2808 N N . ILE A 1 341 ? 1.712 -19.561 -15.592 1.00 93.25 341 ILE A N 1
ATOM 2809 C CA . ILE A 1 341 ? 0.861 -19.819 -14.429 1.00 93.25 341 ILE A CA 1
ATOM 2810 C C . ILE A 1 341 ? -0.208 -20.842 -14.807 1.00 93.25 341 ILE A C 1
ATOM 2812 O O . ILE A 1 341 ? -1.126 -20.561 -15.582 1.00 93.25 341 ILE A O 1
ATOM 2816 N N . LYS A 1 342 ? -0.114 -22.025 -14.201 1.00 91.88 342 LYS A N 1
ATOM 2817 C CA . LYS A 1 342 ? -1.018 -23.158 -14.428 1.00 91.88 342 LYS A CA 1
ATOM 2818 C C . LYS A 1 342 ? -1.833 -23.475 -13.185 1.00 91.88 3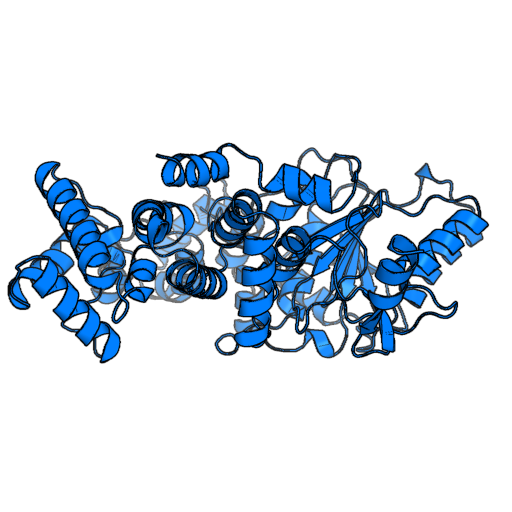42 LYS A C 1
ATOM 2820 O O . LYS A 1 342 ? -1.318 -23.486 -12.072 1.00 91.88 342 LYS A O 1
ATOM 2825 N N . GLY A 1 343 ? -3.105 -23.794 -13.397 1.00 91.94 343 GLY A N 1
ATOM 2826 C CA . GLY A 1 343 ? -4.032 -24.216 -12.350 1.00 91.94 343 GLY A CA 1
ATOM 2827 C C . GLY A 1 343 ? -5.440 -23.689 -12.596 1.00 91.94 343 GLY A C 1
ATOM 2828 O O . GLY A 1 343 ? -5.621 -22.620 -13.173 1.00 91.94 343 GLY A O 1
ATOM 2829 N N . GLU A 1 344 ? -6.440 -24.437 -12.148 1.00 92.31 344 GLU A N 1
ATOM 2830 C CA . GLU A 1 344 ? -7.842 -24.010 -12.163 1.00 92.31 344 GLU A CA 1
ATOM 2831 C C . GLU A 1 344 ? -8.162 -23.155 -10.931 1.00 92.31 344 GLU A C 1
ATOM 2833 O O . GLU A 1 344 ? -8.891 -22.169 -11.028 1.00 92.31 344 GLU A O 1
ATOM 2838 N N . THR A 1 345 ? -7.564 -23.494 -9.786 1.00 94.19 345 THR A N 1
ATOM 2839 C CA . THR A 1 345 ? -7.757 -22.800 -8.504 1.00 94.19 345 THR A CA 1
ATOM 2840 C C . THR A 1 345 ? -6.570 -21.903 -8.167 1.00 94.19 345 THR A C 1
ATOM 2842 O O . THR A 1 345 ? -5.444 -22.153 -8.609 1.00 94.19 345 THR A O 1
ATOM 2845 N N . LEU A 1 346 ? -6.783 -20.871 -7.346 1.00 94.81 346 LEU A N 1
ATOM 2846 C CA . LEU A 1 346 ? -5.690 -20.044 -6.838 1.00 94.81 346 LEU A CA 1
ATOM 2847 C C . LEU A 1 346 ? -4.670 -20.895 -6.072 1.00 94.81 346 LEU A C 1
ATOM 2849 O O . LEU A 1 346 ? -3.471 -20.709 -6.259 1.00 94.81 346 LEU A O 1
ATOM 2853 N N . ALA A 1 347 ? -5.123 -21.867 -5.275 1.00 92.94 347 ALA A N 1
ATOM 2854 C CA . ALA A 1 347 ? -4.235 -22.795 -4.569 1.00 92.94 347 ALA A CA 1
ATOM 2855 C C . ALA A 1 347 ? -3.258 -23.520 -5.518 1.00 92.94 347 ALA A C 1
ATOM 2857 O O . ALA A 1 347 ? -2.054 -23.564 -5.261 1.00 92.94 347 ALA A O 1
ATOM 2858 N N . GLN A 1 348 ? -3.760 -24.035 -6.647 1.00 93.50 348 GLN A N 1
ATOM 2859 C CA . GLN A 1 348 ? -2.937 -24.700 -7.663 1.00 93.50 348 GLN A CA 1
ATOM 2860 C C . GLN A 1 348 ? -1.969 -23.733 -8.345 1.00 93.50 348 GLN A C 1
ATOM 2862 O O . GLN A 1 348 ? -0.818 -24.096 -8.573 1.00 93.50 348 GLN A O 1
ATOM 2867 N N . LYS A 1 349 ? -2.407 -22.503 -8.629 1.00 94.00 349 LYS A N 1
ATOM 2868 C CA . LYS A 1 349 ? -1.557 -21.475 -9.244 1.00 94.00 349 LYS A CA 1
ATOM 2869 C C . LYS A 1 349 ? -0.427 -21.048 -8.318 1.00 94.00 349 LYS A C 1
ATOM 2871 O O . LYS A 1 349 ? 0.715 -20.974 -8.759 1.00 94.00 349 LYS A O 1
ATOM 2876 N N . ILE A 1 350 ? -0.715 -20.843 -7.030 1.00 91.00 350 ILE A N 1
ATOM 2877 C CA . ILE A 1 350 ? 0.319 -20.579 -6.021 1.00 91.00 350 ILE A CA 1
ATOM 2878 C C . ILE A 1 350 ? 1.300 -21.747 -5.986 1.00 91.00 350 ILE A C 1
ATOM 2880 O O . ILE A 1 350 ? 2.498 -21.526 -6.097 1.00 91.00 350 ILE A O 1
ATOM 2884 N N . PHE A 1 351 ? 0.806 -22.984 -5.901 1.00 89.38 351 PHE A N 1
ATOM 2885 C CA . PHE A 1 351 ? 1.661 -24.168 -5.889 1.00 89.38 351 PHE A CA 1
ATOM 2886 C C . PHE A 1 351 ? 2.543 -24.268 -7.144 1.00 89.38 351 PHE A C 1
ATOM 2888 O O . PHE A 1 351 ? 3.734 -24.547 -7.036 1.00 89.38 351 PHE A O 1
ATOM 2895 N N . ASN A 1 352 ? 1.989 -24.018 -8.331 1.00 90.06 352 ASN A N 1
ATOM 2896 C CA . ASN A 1 352 ? 2.733 -24.027 -9.587 1.00 90.06 352 ASN A CA 1
ATOM 2897 C C . ASN A 1 352 ? 3.852 -22.974 -9.592 1.00 90.06 352 ASN A C 1
ATOM 2899 O O . ASN A 1 352 ? 4.994 -23.312 -9.894 1.00 90.06 352 ASN A O 1
ATOM 2903 N N . VAL A 1 353 ? 3.547 -21.740 -9.188 1.00 87.31 353 VAL A N 1
ATOM 2904 C CA . VAL A 1 353 ? 4.529 -20.648 -9.120 1.00 87.31 353 VAL A CA 1
ATOM 2905 C C . VAL A 1 353 ? 5.587 -20.899 -8.045 1.00 87.31 353 VAL A C 1
ATOM 2907 O O . VAL A 1 353 ? 6.768 -20.661 -8.288 1.00 87.31 353 VAL A O 1
ATOM 2910 N N . SER A 1 354 ? 5.190 -21.421 -6.882 1.00 80.81 354 SER A N 1
ATOM 2911 C CA . SER A 1 354 ? 6.083 -21.754 -5.764 1.00 80.81 354 SER A CA 1
ATOM 2912 C C . SER A 1 354 ? 7.081 -22.872 -6.055 1.00 80.81 354 SER A C 1
ATOM 2914 O O . SER A 1 354 ? 8.091 -22.958 -5.366 1.00 80.81 354 SER A O 1
ATOM 2916 N N . ASN A 1 355 ? 6.815 -23.713 -7.056 1.00 78.75 355 ASN A N 1
ATOM 2917 C CA . ASN A 1 355 ? 7.719 -24.784 -7.479 1.00 78.75 355 ASN A CA 1
ATOM 2918 C C . ASN A 1 355 ? 8.546 -24.433 -8.729 1.00 78.75 355 ASN A C 1
ATOM 2920 O O . ASN A 1 355 ? 9.320 -25.275 -9.185 1.00 78.75 355 ASN A O 1
ATOM 2924 N N . ALA A 1 356 ? 8.384 -23.236 -9.303 1.00 76.12 356 ALA A N 1
ATOM 2925 C CA . ALA A 1 356 ? 9.220 -22.788 -10.416 1.00 76.12 356 ALA A CA 1
ATOM 2926 C C . ALA A 1 356 ? 10.682 -22.608 -9.965 1.00 76.12 356 ALA A C 1
ATOM 2928 O O . ALA A 1 356 ? 10.953 -22.380 -8.782 1.00 76.12 356 ALA A O 1
ATOM 2929 N N . ASN A 1 357 ? 11.640 -22.703 -10.892 1.00 71.31 357 ASN A N 1
ATOM 2930 C CA . ASN A 1 357 ? 13.040 -22.504 -10.539 1.00 71.31 357 ASN A CA 1
ATOM 2931 C C . ASN A 1 357 ? 13.310 -21.012 -10.319 1.00 71.31 357 ASN A C 1
ATOM 2933 O O . ASN A 1 357 ? 13.300 -20.203 -11.242 1.00 71.31 357 ASN A O 1
ATOM 2937 N N . TRP A 1 358 ? 13.541 -20.635 -9.067 1.00 72.06 358 TRP A N 1
ATOM 2938 C CA . TRP A 1 358 ? 13.686 -19.230 -8.703 1.00 72.06 358 TRP A CA 1
ATOM 2939 C C . TRP A 1 358 ? 15.125 -18.715 -8.783 1.00 72.06 358 TRP A C 1
ATOM 2941 O O . TRP A 1 358 ? 15.323 -17.506 -8.735 1.00 72.06 358 TRP A O 1
ATOM 2951 N N . GLY A 1 359 ? 16.139 -19.583 -8.889 1.00 63.31 359 GLY A N 1
ATOM 2952 C CA . GLY A 1 359 ? 17.564 -19.204 -8.953 1.00 63.31 359 GLY A CA 1
ATOM 2953 C C . GLY A 1 359 ? 18.138 -18.551 -7.678 1.00 63.31 359 GLY A C 1
ATOM 2954 O O . GLY A 1 359 ? 19.309 -18.737 -7.366 1.00 63.31 359 GLY A O 1
ATOM 2955 N N . LEU A 1 360 ? 17.309 -17.846 -6.895 1.00 66.38 360 LEU A N 1
ATOM 2956 C CA . LEU A 1 360 ? 17.593 -17.161 -5.625 1.00 66.38 360 LEU A CA 1
ATOM 2957 C C . LEU A 1 360 ? 18.676 -16.062 -5.685 1.00 66.38 360 LEU A C 1
ATOM 2959 O O . LEU A 1 360 ? 19.030 -15.500 -4.646 1.00 66.38 360 LEU A O 1
ATOM 2963 N N . ASN A 1 361 ? 19.152 -15.706 -6.878 1.00 66.75 361 ASN A N 1
ATOM 2964 C CA . ASN A 1 361 ? 20.075 -14.605 -7.168 1.00 66.75 361 ASN A CA 1
ATOM 2965 C C . ASN A 1 361 ? 19.367 -13.484 -7.961 1.00 66.75 361 ASN A C 1
ATOM 2967 O O . ASN A 1 361 ? 18.201 -13.613 -8.320 1.00 66.75 361 ASN A O 1
ATOM 2971 N N . THR A 1 362 ? 20.054 -12.364 -8.196 1.00 63.56 362 THR A N 1
ATOM 2972 C CA . THR A 1 362 ? 19.487 -11.150 -8.809 1.00 63.56 362 THR A CA 1
ATOM 2973 C C . THR A 1 362 ? 20.323 -10.774 -10.031 1.00 63.56 362 THR A C 1
ATOM 2975 O O . THR A 1 362 ? 21.498 -10.459 -9.860 1.00 63.56 362 THR A O 1
ATOM 2978 N N . ASN A 1 363 ? 19.740 -10.794 -11.241 1.00 76.62 363 ASN A N 1
ATOM 2979 C CA . ASN A 1 363 ? 20.358 -10.185 -12.426 1.00 76.62 363 ASN A CA 1
ATOM 2980 C C . ASN A 1 363 ? 19.367 -9.440 -13.343 1.00 76.62 363 ASN A C 1
ATOM 2982 O O . ASN A 1 363 ? 18.795 -10.013 -14.272 1.00 76.62 363 ASN A O 1
ATOM 2986 N N . ILE A 1 364 ? 19.156 -8.141 -13.098 1.00 78.69 364 ILE A N 1
ATOM 2987 C CA . ILE A 1 364 ? 18.236 -7.329 -13.904 1.00 78.69 364 ILE A CA 1
ATOM 2988 C C . ILE A 1 364 ? 18.813 -7.103 -15.299 1.00 78.69 364 ILE A C 1
ATOM 2990 O O . ILE A 1 364 ? 18.063 -7.035 -16.270 1.00 78.69 364 ILE A O 1
ATOM 2994 N N . GLY A 1 365 ? 20.145 -7.020 -15.406 1.00 81.44 365 GLY A N 1
ATOM 2995 C CA . GLY A 1 365 ? 20.841 -6.898 -16.682 1.00 81.44 365 GLY A CA 1
ATOM 2996 C C . GLY A 1 365 ? 20.520 -8.079 -17.592 1.00 81.44 365 GLY A C 1
ATOM 2997 O O . GLY A 1 365 ? 20.153 -7.880 -18.744 1.00 81.44 365 GLY A O 1
ATOM 2998 N N . ARG A 1 366 ? 20.546 -9.297 -17.048 1.00 84.69 366 ARG A N 1
ATOM 2999 C CA . ARG A 1 366 ? 20.255 -10.527 -17.778 1.00 84.69 366 ARG A CA 1
ATOM 3000 C C . ARG A 1 366 ? 18.795 -10.619 -18.191 1.00 84.69 366 ARG A C 1
ATOM 3002 O O . ARG A 1 366 ? 18.543 -10.968 -19.336 1.00 84.69 366 ARG A O 1
ATOM 3009 N N . VAL A 1 367 ? 17.850 -10.285 -17.308 1.00 85.69 367 VAL A N 1
ATOM 3010 C CA . VAL A 1 367 ? 16.411 -10.219 -17.645 1.00 85.69 367 VAL A CA 1
ATOM 3011 C C . VAL A 1 367 ? 16.190 -9.342 -18.873 1.00 85.69 367 VAL A C 1
ATOM 3013 O O . VAL A 1 367 ? 15.533 -9.725 -19.837 1.00 85.69 367 VAL A O 1
ATOM 3016 N N . PHE A 1 368 ? 16.782 -8.159 -18.837 1.00 87.06 368 PHE A N 1
ATOM 3017 C CA . PHE A 1 368 ? 16.730 -7.189 -19.909 1.00 87.06 368 PHE A CA 1
ATOM 3018 C C . PHE A 1 368 ? 17.430 -7.676 -21.187 1.00 87.06 368 PHE A C 1
ATOM 3020 O O . PHE A 1 368 ? 16.873 -7.537 -22.280 1.00 87.06 368 PHE A O 1
ATOM 3027 N N . ASP A 1 369 ? 18.588 -8.318 -21.056 1.00 88.19 369 ASP A N 1
ATOM 3028 C CA . ASP A 1 369 ? 19.318 -8.899 -22.180 1.00 88.19 369 ASP A CA 1
ATOM 3029 C C . ASP A 1 369 ? 18.536 -10.040 -22.841 1.00 88.19 369 ASP A C 1
ATOM 3031 O O . ASP A 1 369 ? 18.414 -10.023 -24.058 1.00 88.19 369 ASP A O 1
ATOM 3035 N N . VAL A 1 370 ? 17.899 -10.947 -22.085 1.00 91.25 370 VAL A N 1
ATOM 3036 C CA . VAL A 1 370 ? 17.035 -12.013 -22.641 1.00 91.25 370 VAL A CA 1
ATOM 3037 C C . VAL A 1 370 ? 15.935 -11.421 -23.524 1.00 91.25 370 VAL A C 1
ATOM 3039 O O . VAL A 1 370 ? 15.673 -11.923 -24.620 1.00 91.25 370 VAL A O 1
ATOM 3042 N N . ILE A 1 371 ? 15.286 -10.345 -23.064 1.00 91.50 371 ILE A N 1
ATOM 3043 C CA . ILE A 1 371 ? 14.214 -9.693 -23.825 1.00 91.50 371 ILE A CA 1
ATOM 3044 C C . ILE A 1 371 ? 14.783 -9.102 -25.122 1.00 91.50 371 ILE A C 1
ATOM 3046 O O . ILE A 1 371 ? 14.231 -9.348 -26.196 1.00 91.50 371 ILE A O 1
ATOM 3050 N N . LEU A 1 372 ? 15.890 -8.355 -25.049 1.00 92.50 372 LEU A N 1
ATOM 3051 C CA . LEU A 1 372 ? 16.494 -7.728 -26.227 1.00 92.50 372 LEU A CA 1
ATOM 3052 C C . LEU A 1 372 ? 17.052 -8.761 -27.216 1.00 92.50 372 LEU A C 1
ATOM 3054 O O . LEU A 1 372 ? 16.808 -8.647 -28.413 1.00 92.50 372 LEU A O 1
ATOM 3058 N N . GLU A 1 373 ? 17.763 -9.778 -26.733 1.00 93.88 373 GLU A N 1
ATOM 3059 C CA . GLU A 1 373 ? 18.286 -10.895 -27.529 1.00 93.88 373 GLU A CA 1
ATOM 3060 C C . GLU A 1 373 ? 17.153 -11.578 -28.294 1.00 93.88 373 GLU A C 1
ATOM 3062 O O . GLU A 1 373 ? 17.235 -11.722 -29.512 1.00 93.88 373 GLU A O 1
ATOM 3067 N N . THR A 1 374 ? 16.041 -11.881 -27.617 1.00 93.38 374 THR A N 1
ATOM 3068 C CA . THR A 1 374 ? 14.859 -12.480 -28.253 1.00 93.38 374 THR A CA 1
ATOM 3069 C C . THR A 1 374 ? 14.308 -11.591 -29.371 1.00 93.38 374 THR A C 1
ATOM 3071 O O . THR A 1 374 ? 14.006 -12.083 -30.461 1.00 93.38 374 THR A O 1
ATOM 3074 N N . VAL A 1 375 ? 14.207 -10.278 -29.134 1.00 94.06 375 VAL A N 1
ATOM 3075 C CA . VAL A 1 375 ? 13.755 -9.300 -30.139 1.00 94.06 375 VAL A CA 1
ATOM 3076 C C . VAL A 1 375 ? 14.667 -9.311 -31.368 1.00 94.06 375 VAL A C 1
ATOM 3078 O O . VAL A 1 375 ? 14.176 -9.343 -32.499 1.00 94.06 375 VAL A O 1
ATOM 3081 N N . LEU A 1 376 ? 15.984 -9.329 -31.162 1.00 94.75 376 LEU A N 1
ATOM 3082 C CA . LEU A 1 376 ? 16.975 -9.311 -32.238 1.00 94.75 376 LEU A CA 1
ATOM 3083 C C . LEU A 1 376 ? 17.010 -10.627 -33.022 1.00 94.75 376 LEU A C 1
ATOM 3085 O O . LEU A 1 376 ? 16.993 -10.610 -34.254 1.00 94.75 376 LEU A O 1
ATOM 3089 N N . GLU A 1 377 ? 17.020 -11.763 -32.328 1.00 96.00 377 GLU A N 1
ATOM 3090 C CA . GLU A 1 377 ? 17.066 -13.096 -32.932 1.00 96.00 377 GLU A CA 1
ATOM 3091 C C . GLU A 1 377 ? 15.815 -13.400 -33.755 1.00 96.00 377 GLU A C 1
ATOM 3093 O O . GLU A 1 377 ? 15.902 -13.935 -34.864 1.00 96.00 377 GLU A O 1
ATOM 3098 N N . LYS A 1 378 ? 14.639 -13.045 -33.223 1.00 96.25 378 LYS A N 1
ATOM 3099 C CA . LYS A 1 378 ? 13.352 -13.256 -33.898 1.00 96.25 378 LYS A CA 1
ATOM 3100 C C . LYS A 1 378 ? 12.991 -12.132 -34.866 1.00 96.25 378 LYS A C 1
ATOM 3102 O O . LYS A 1 378 ? 12.024 -12.285 -35.605 1.00 96.25 378 LYS A O 1
ATOM 3107 N N . LYS A 1 379 ? 13.787 -11.055 -34.915 1.00 94.19 379 LYS A N 1
ATOM 3108 C CA . LYS A 1 379 ? 13.570 -9.870 -35.764 1.00 94.19 379 LYS A CA 1
ATOM 3109 C C . LYS A 1 379 ? 12.182 -9.257 -35.555 1.00 94.19 379 LYS A C 1
ATOM 3111 O O . LYS A 1 379 ? 11.501 -8.921 -36.524 1.00 94.19 379 LYS A O 1
ATOM 3116 N N . LEU A 1 380 ? 11.769 -9.159 -34.293 1.00 95.25 380 LEU A N 1
ATOM 3117 C CA . LEU A 1 380 ? 10.465 -8.612 -33.927 1.00 95.25 380 LEU A CA 1
ATOM 3118 C C . LEU A 1 380 ? 10.404 -7.123 -34.256 1.00 95.25 380 LEU A C 1
ATOM 3120 O O . LEU A 1 380 ? 11.379 -6.395 -34.117 1.00 95.25 380 LEU A O 1
ATOM 3124 N N . THR A 1 381 ? 9.240 -6.648 -34.663 1.00 94.25 381 THR A N 1
ATOM 3125 C CA . THR A 1 381 ? 8.959 -5.225 -34.843 1.00 94.25 381 THR A CA 1
ATOM 3126 C C . THR A 1 381 ? 8.643 -4.561 -33.502 1.00 94.25 381 THR A C 1
ATOM 3128 O O . THR A 1 381 ? 8.208 -5.214 -32.558 1.00 94.25 381 THR A O 1
ATOM 3131 N N . GLN A 1 382 ? 8.779 -3.231 -33.411 1.00 93.69 382 GLN A N 1
ATOM 3132 C CA . GLN A 1 382 ? 8.452 -2.477 -32.188 1.00 93.69 382 GLN A CA 1
ATOM 3133 C C . GLN A 1 382 ? 7.019 -2.733 -31.679 1.00 93.69 382 GLN A C 1
ATOM 3135 O O . GLN A 1 382 ? 6.778 -2.665 -30.478 1.00 93.69 382 GLN A O 1
ATOM 3140 N N . ALA A 1 383 ? 6.076 -3.019 -32.582 1.00 91.38 383 ALA A N 1
ATOM 3141 C CA . ALA A 1 383 ? 4.680 -3.287 -32.242 1.00 91.38 383 ALA A CA 1
ATOM 3142 C C . ALA A 1 383 ? 4.461 -4.670 -31.598 1.00 91.38 383 ALA A C 1
ATOM 3144 O O . ALA A 1 383 ? 3.441 -4.875 -30.945 1.00 91.38 383 ALA A O 1
ATOM 3145 N N . GLU A 1 384 ? 5.401 -5.603 -31.770 1.00 91.88 384 GLU A N 1
ATOM 3146 C CA . GLU A 1 384 ? 5.347 -6.955 -31.196 1.00 91.88 384 GLU A CA 1
ATOM 3147 C C . GLU A 1 384 ? 5.959 -7.026 -29.789 1.00 91.88 384 GLU A C 1
ATOM 3149 O O . GLU A 1 384 ? 5.783 -8.020 -29.086 1.00 91.88 384 GLU A O 1
ATOM 3154 N N . LEU A 1 385 ? 6.662 -5.976 -29.358 1.00 92.56 385 LEU A N 1
ATOM 3155 C CA . LEU A 1 385 ? 7.206 -5.873 -28.007 1.00 92.56 385 LEU A CA 1
ATOM 3156 C C . LEU A 1 385 ? 6.092 -5.602 -26.978 1.00 92.56 385 LEU A C 1
ATOM 3158 O O . LEU A 1 385 ? 5.040 -5.044 -27.317 1.00 92.56 385 LEU A O 1
ATOM 3162 N N . PRO A 1 386 ? 6.322 -5.924 -25.689 1.00 92.69 386 PRO A N 1
ATOM 3163 C CA . PRO A 1 386 ? 5.445 -5.441 -24.631 1.00 92.69 386 PRO A CA 1
ATOM 3164 C C . PRO A 1 386 ? 5.404 -3.910 -24.662 1.00 92.69 386 PRO A C 1
ATOM 3166 O O . PRO A 1 386 ? 6.425 -3.249 -24.847 1.00 92.69 386 PRO A O 1
ATOM 3169 N N . ASN A 1 387 ? 4.225 -3.328 -24.447 1.00 91.62 387 ASN A N 1
ATOM 3170 C CA . ASN A 1 387 ? 4.100 -1.880 -24.293 1.00 91.62 387 ASN A CA 1
ATOM 3171 C C . ASN A 1 387 ? 4.675 -1.430 -22.948 1.00 91.62 387 ASN A C 1
ATOM 3173 O O . ASN A 1 387 ? 5.227 -0.331 -22.850 1.00 91.62 387 ASN A O 1
ATOM 3177 N N . LYS A 1 388 ? 4.540 -2.278 -21.917 1.00 93.69 388 LYS A N 1
ATOM 3178 C CA . LYS A 1 388 ? 4.997 -1.991 -20.559 1.00 93.69 388 LYS A CA 1
ATOM 3179 C C . LYS A 1 388 ? 5.694 -3.194 -19.919 1.00 93.69 388 LYS A C 1
ATOM 3181 O O . LYS A 1 388 ? 5.252 -4.330 -20.082 1.00 93.69 388 LYS A O 1
ATOM 3186 N N . LEU A 1 389 ? 6.743 -2.933 -19.147 1.00 94.31 389 LEU A N 1
ATOM 3187 C CA . LEU A 1 389 ? 7.361 -3.889 -18.229 1.00 94.31 389 LEU A CA 1
ATOM 3188 C C . LEU A 1 389 ? 6.942 -3.540 -16.802 1.00 94.31 389 LEU A C 1
ATOM 3190 O O . LEU A 1 389 ? 7.130 -2.404 -16.365 1.00 94.31 389 LEU A O 1
ATOM 3194 N N . LEU A 1 390 ? 6.386 -4.507 -16.078 1.00 94.00 390 LEU A N 1
ATOM 3195 C CA . LEU A 1 390 ? 6.006 -4.356 -14.675 1.00 94.00 390 LEU A CA 1
ATOM 3196 C C . LEU A 1 390 ? 7.008 -5.098 -13.794 1.00 94.00 390 LEU A C 1
ATOM 3198 O O . LEU A 1 390 ? 6.933 -6.317 -13.690 1.00 94.00 390 LEU A O 1
ATOM 3202 N N . ILE A 1 391 ? 7.928 -4.374 -13.160 1.00 93.81 391 ILE A N 1
ATOM 3203 C CA . ILE A 1 391 ? 8.978 -4.954 -12.314 1.00 93.81 391 ILE A CA 1
ATOM 3204 C C . ILE A 1 391 ? 8.535 -4.890 -10.855 1.00 93.81 391 ILE A C 1
ATOM 3206 O O . ILE A 1 391 ? 8.440 -3.801 -10.292 1.00 93.81 391 ILE A O 1
ATOM 3210 N N . ILE A 1 392 ? 8.296 -6.043 -10.234 1.00 93.12 392 ILE A N 1
ATOM 3211 C CA . ILE A 1 392 ? 7.904 -6.163 -8.825 1.00 93.12 392 ILE A CA 1
ATOM 3212 C C . ILE A 1 392 ? 9.115 -6.654 -8.030 1.00 93.12 392 ILE A C 1
ATOM 3214 O O . ILE A 1 392 ? 9.498 -7.812 -8.160 1.00 93.12 392 ILE A O 1
ATOM 3218 N N . SER A 1 393 ? 9.740 -5.770 -7.245 1.00 90.00 393 SER A N 1
ATOM 3219 C CA . SER A 1 393 ? 11.052 -6.012 -6.618 1.00 90.00 393 SER A CA 1
ATOM 3220 C C . SER A 1 393 ? 11.260 -5.154 -5.363 1.00 90.00 393 SER A C 1
ATOM 3222 O O . SER A 1 393 ? 10.526 -4.193 -5.116 1.00 90.00 393 SER A O 1
ATOM 3224 N N . ASP A 1 394 ? 12.283 -5.474 -4.570 1.00 87.19 394 ASP A N 1
ATOM 3225 C CA . ASP A 1 394 ? 12.822 -4.587 -3.533 1.00 87.19 394 ASP A CA 1
ATOM 3226 C C . ASP A 1 394 ? 13.772 -3.492 -4.093 1.00 87.19 394 ASP A C 1
ATOM 3228 O O . ASP A 1 394 ? 14.324 -2.672 -3.347 1.00 87.19 394 ASP A O 1
ATOM 3232 N N . MET A 1 395 ? 13.940 -3.456 -5.422 1.00 88.62 395 MET A N 1
ATOM 3233 C CA . MET A 1 395 ? 14.820 -2.571 -6.197 1.00 88.62 395 MET A CA 1
ATOM 3234 C C . MET A 1 395 ? 16.313 -2.703 -5.853 1.00 88.62 395 MET A C 1
ATOM 3236 O O . MET A 1 395 ? 17.103 -1.814 -6.186 1.00 88.62 395 MET A O 1
ATOM 3240 N N . GLN A 1 396 ? 16.734 -3.803 -5.219 1.00 80.81 396 GLN A N 1
ATOM 3241 C CA . GLN A 1 396 ? 18.144 -4.123 -4.980 1.00 80.81 396 GLN A CA 1
ATOM 3242 C C . GLN A 1 396 ? 18.776 -4.764 -6.215 1.00 80.81 396 GLN A C 1
ATOM 3244 O O . GLN A 1 396 ? 19.293 -5.875 -6.176 1.00 80.81 396 GLN A O 1
ATOM 3249 N N . PHE A 1 397 ? 18.757 -4.037 -7.329 1.00 82.62 397 PHE A N 1
ATOM 3250 C CA . PHE A 1 397 ? 19.362 -4.497 -8.576 1.00 82.62 397 PHE A CA 1
ATOM 3251 C C . PHE A 1 397 ? 20.861 -4.738 -8.419 1.00 82.62 397 PHE A C 1
ATOM 3253 O O . PHE A 1 397 ? 21.510 -4.137 -7.562 1.00 82.62 397 PHE A O 1
ATOM 3260 N N . ASP A 1 398 ? 21.398 -5.598 -9.264 1.00 77.69 398 ASP A N 1
ATOM 3261 C CA . ASP A 1 398 ? 22.802 -5.969 -9.383 1.00 77.69 398 ASP A CA 1
ATOM 3262 C C . ASP A 1 398 ? 23.569 -5.087 -10.377 1.00 77.69 398 ASP A C 1
ATOM 3264 O O . ASP A 1 398 ? 22.997 -4.334 -11.178 1.00 77.69 398 ASP A O 1
ATOM 3268 N N . HIS A 1 399 ? 24.894 -5.120 -10.256 1.00 80.12 399 HIS A N 1
ATOM 3269 C CA . HIS A 1 399 ? 25.781 -4.307 -11.069 1.00 80.12 399 HIS A CA 1
ATOM 3270 C C . HIS A 1 399 ? 25.631 -4.598 -12.565 1.00 80.12 399 HIS A C 1
ATOM 3272 O O . HIS A 1 399 ? 25.829 -5.720 -13.015 1.00 80.12 399 HIS A O 1
ATOM 3278 N N . VAL A 1 400 ? 25.400 -3.541 -13.346 1.00 77.69 400 VAL A N 1
ATOM 3279 C CA . VAL A 1 400 ? 25.453 -3.590 -14.808 1.00 77.69 400 VAL A CA 1
ATOM 3280 C C . VAL A 1 400 ? 26.655 -2.780 -15.285 1.00 77.69 400 VAL A C 1
ATOM 3282 O O . VAL A 1 400 ? 26.870 -1.645 -14.848 1.00 77.69 400 VAL A O 1
ATOM 3285 N N . GLU A 1 401 ? 27.426 -3.350 -16.209 1.00 75.12 401 GLU A N 1
ATOM 3286 C CA . GLU A 1 401 ? 28.574 -2.679 -16.817 1.00 75.12 401 GLU A CA 1
ATOM 3287 C C . GLU A 1 401 ? 28.173 -1.379 -17.543 1.00 75.12 401 GLU A C 1
ATOM 3289 O O . GLU A 1 401 ? 27.064 -1.237 -18.064 1.00 75.12 401 GLU A O 1
ATOM 3294 N N . GLY A 1 402 ? 29.109 -0.428 -17.630 1.00 72.44 402 GLY A N 1
ATOM 3295 C CA . GLY A 1 402 ? 28.949 0.791 -18.435 1.00 72.44 402 GLY A CA 1
ATOM 3296 C C . GLY A 1 402 ? 28.869 2.098 -17.647 1.00 72.44 402 GLY A C 1
ATOM 3297 O O . GLY A 1 402 ? 28.798 3.156 -18.258 1.00 72.44 402 GLY A O 1
ATOM 3298 N N . GLY A 1 403 ? 28.933 2.061 -16.311 1.00 81.19 403 GLY A N 1
ATOM 3299 C CA . GLY A 1 403 ? 29.023 3.274 -15.483 1.00 81.19 403 GLY A CA 1
ATOM 3300 C C . GLY A 1 403 ? 27.726 4.087 -15.384 1.00 81.19 403 GLY A C 1
ATOM 3301 O O . GLY A 1 403 ? 27.757 5.233 -14.932 1.00 81.19 403 GLY A O 1
ATOM 3302 N N . TYR A 1 404 ? 26.595 3.493 -15.765 1.00 86.12 404 TYR A N 1
ATOM 3303 C CA . TYR A 1 404 ? 25.254 4.060 -15.636 1.00 86.12 404 TYR A CA 1
ATOM 3304 C C . TYR A 1 404 ? 24.372 3.189 -14.732 1.00 86.12 404 TYR A C 1
ATOM 3306 O O . TYR A 1 404 ? 24.754 2.085 -14.348 1.00 86.12 404 TYR A O 1
ATOM 3314 N N . THR A 1 405 ? 23.186 3.687 -14.372 1.00 88.56 405 THR A N 1
ATOM 3315 C CA . THR A 1 405 ? 22.182 2.864 -13.681 1.00 88.56 405 THR A CA 1
ATOM 3316 C C . THR A 1 405 ? 21.671 1.748 -14.600 1.00 88.56 405 THR A C 1
ATOM 3318 O O . THR A 1 405 ? 21.655 1.952 -15.818 1.00 88.56 405 THR A O 1
ATOM 3321 N N . PRO A 1 406 ? 21.191 0.607 -14.065 1.00 88.94 406 PRO A N 1
ATOM 3322 C CA . PRO A 1 406 ? 20.664 -0.488 -14.882 1.00 88.94 406 PRO A CA 1
ATOM 3323 C C . PRO A 1 406 ? 19.621 -0.040 -15.916 1.00 88.94 406 PRO A C 1
ATOM 3325 O O . PRO A 1 406 ? 19.715 -0.395 -17.089 1.00 88.94 406 PRO A O 1
ATOM 3328 N N . TYR A 1 407 ? 18.684 0.825 -15.509 1.00 91.12 407 TYR A N 1
ATOM 3329 C CA . TYR A 1 407 ? 17.684 1.407 -16.408 1.00 91.12 407 TYR A CA 1
ATOM 3330 C C . TYR A 1 407 ? 18.320 2.190 -17.568 1.00 91.12 407 TYR A C 1
ATOM 3332 O O . TYR A 1 407 ? 17.975 1.978 -18.730 1.00 91.12 407 TYR A O 1
ATOM 3340 N N . THR A 1 408 ? 19.278 3.072 -17.264 1.00 91.00 408 THR A N 1
ATOM 3341 C CA . THR A 1 408 ? 19.947 3.901 -18.277 1.00 91.00 408 THR A CA 1
ATOM 3342 C C . THR A 1 408 ? 20.745 3.040 -19.251 1.00 91.00 408 THR A C 1
ATOM 3344 O O . THR A 1 408 ? 20.654 3.242 -20.462 1.00 91.00 408 THR A O 1
ATOM 3347 N N . THR A 1 409 ? 21.494 2.054 -18.745 1.00 91.12 409 THR A N 1
ATOM 3348 C CA . THR A 1 409 ? 22.244 1.120 -19.591 1.00 91.12 409 THR A CA 1
ATOM 3349 C C . THR A 1 409 ? 21.314 0.398 -20.559 1.00 91.12 409 THR A C 1
ATOM 3351 O O . THR A 1 409 ? 21.607 0.312 -21.752 1.00 91.12 409 THR A O 1
ATOM 3354 N N . PHE A 1 410 ? 20.171 -0.079 -20.071 1.00 90.06 410 PHE A N 1
ATOM 3355 C CA . PHE A 1 410 ? 19.241 -0.831 -20.897 1.00 90.06 410 PHE A CA 1
ATOM 3356 C C . PHE A 1 410 ? 18.562 0.024 -21.969 1.00 90.06 410 PHE A C 1
ATOM 3358 O O . PHE A 1 410 ? 18.502 -0.371 -23.135 1.00 90.06 410 PHE A O 1
ATOM 3365 N N . LYS A 1 411 ? 18.146 1.242 -21.609 1.00 92.69 411 LYS A N 1
ATOM 3366 C CA . LYS A 1 411 ? 17.610 2.219 -22.559 1.00 92.69 411 LYS A CA 1
ATOM 3367 C C . LYS A 1 411 ? 18.580 2.480 -23.717 1.00 92.69 411 LYS A C 1
ATOM 3369 O O . LYS A 1 411 ? 18.186 2.385 -24.877 1.00 92.69 411 LYS A O 1
ATOM 3374 N N . LEU A 1 412 ? 19.859 2.721 -23.412 1.00 92.62 412 LEU A N 1
ATOM 3375 C CA . LEU A 1 412 ? 20.897 2.943 -24.426 1.00 92.62 412 LEU A CA 1
ATOM 3376 C C . LEU A 1 412 ? 21.120 1.712 -25.319 1.00 92.62 412 LEU A C 1
ATOM 3378 O O . LEU A 1 412 ? 21.375 1.855 -26.516 1.00 92.62 412 LEU A O 1
ATOM 3382 N N . ARG A 1 413 ? 21.020 0.495 -24.765 1.00 92.19 413 ARG A N 1
ATOM 3383 C CA . ARG A 1 413 ? 21.133 -0.752 -25.543 1.00 92.19 413 ARG A CA 1
ATOM 3384 C C . ARG A 1 413 ? 19.978 -0.918 -26.532 1.00 92.19 413 ARG A C 1
ATOM 3386 O O . ARG A 1 413 ? 20.237 -1.309 -27.669 1.00 92.19 413 ARG A O 1
ATOM 3393 N N . TYR A 1 414 ? 18.748 -0.591 -26.138 1.00 93.38 414 TYR A N 1
ATOM 3394 C CA . TYR A 1 414 ? 17.587 -0.585 -27.036 1.00 93.38 414 TYR A CA 1
ATOM 3395 C C . TYR A 1 414 ? 17.759 0.423 -28.174 1.00 93.38 414 TYR A C 1
ATOM 3397 O O . TYR A 1 414 ? 17.674 0.054 -29.347 1.00 93.38 414 TYR A O 1
ATOM 3405 N N . GLU A 1 415 ? 18.100 1.669 -27.828 1.00 94.19 415 GLU A N 1
ATOM 3406 C CA . GLU A 1 415 ? 18.299 2.753 -28.797 1.00 94.19 415 GLU A CA 1
ATOM 3407 C C . GLU A 1 415 ? 19.396 2.407 -29.815 1.00 94.19 415 GLU A C 1
ATOM 3409 O O . GLU A 1 415 ? 19.221 2.616 -31.017 1.00 94.19 415 GLU A O 1
ATOM 3414 N N . LYS A 1 416 ? 20.498 1.792 -29.362 1.00 94.88 416 LYS A N 1
ATOM 3415 C CA . LYS A 1 416 ? 21.595 1.332 -30.229 1.00 94.88 416 LYS A CA 1
ATOM 3416 C C . LYS A 1 416 ? 21.140 0.330 -31.297 1.00 94.88 416 LYS A C 1
ATOM 3418 O O . LYS A 1 416 ? 21.723 0.306 -32.379 1.00 94.88 416 LYS A O 1
ATOM 3423 N N . HIS A 1 417 ? 20.128 -0.486 -31.009 1.00 94.31 417 HIS A N 1
ATOM 3424 C CA . HIS A 1 417 ? 19.593 -1.480 -31.943 1.00 94.31 417 HIS A CA 1
ATOM 3425 C C . HIS A 1 417 ? 18.341 -0.997 -32.692 1.00 94.31 417 HIS A C 1
ATOM 3427 O O . HIS A 1 417 ? 17.715 -1.784 -33.397 1.00 94.31 417 HIS A O 1
ATOM 3433 N N . GLY A 1 418 ? 17.984 0.287 -32.572 1.00 94.44 418 GLY A N 1
ATOM 3434 C CA . GLY A 1 418 ? 16.844 0.877 -33.275 1.00 94.44 418 GLY A CA 1
ATOM 3435 C C . GLY A 1 418 ? 15.482 0.599 -32.634 1.00 94.44 418 GLY A C 1
ATOM 3436 O O . GLY A 1 418 ? 14.464 0.814 -33.288 1.00 94.44 418 GLY A O 1
ATOM 3437 N N . TYR A 1 419 ? 15.450 0.156 -31.373 1.00 94.62 419 TYR A N 1
ATOM 3438 C CA . TYR A 1 419 ? 14.219 -0.076 -30.618 1.00 94.62 419 TYR A CA 1
ATOM 3439 C C . TYR A 1 419 ? 14.002 0.999 -29.555 1.00 94.62 419 TYR A C 1
ATOM 3441 O O . TYR A 1 419 ? 14.940 1.569 -28.999 1.00 94.62 419 TYR A O 1
ATOM 3449 N N . GLN A 1 420 ? 12.738 1.240 -29.231 1.00 93.12 420 GLN A N 1
ATOM 3450 C CA . GLN A 1 420 ? 12.333 1.996 -28.056 1.00 93.12 420 GLN A CA 1
ATOM 3451 C C . GLN A 1 420 ? 12.142 1.03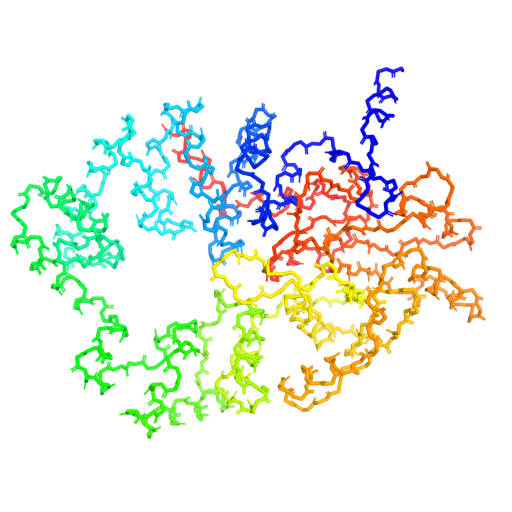5 -26.888 1.00 93.12 420 GLN A C 1
ATOM 3453 O O . GLN A 1 420 ? 11.463 0.011 -27.018 1.00 93.12 420 GLN A O 1
ATOM 3458 N N . LEU A 1 421 ? 12.733 1.379 -25.745 1.00 93.75 421 LEU A N 1
ATOM 3459 C CA . LEU A 1 421 ? 12.525 0.642 -24.507 1.00 93.75 421 LEU A CA 1
ATOM 3460 C C . LEU A 1 421 ? 11.028 0.678 -24.129 1.00 93.75 421 LEU A C 1
ATOM 3462 O O . LEU A 1 421 ? 10.466 1.777 -24.075 1.00 93.75 421 LEU A O 1
ATOM 3466 N N . PRO A 1 422 ? 10.379 -0.474 -23.854 1.00 94.69 422 PRO A N 1
ATOM 3467 C CA . PRO A 1 422 ? 9.033 -0.497 -23.292 1.00 94.69 422 PRO A CA 1
ATOM 3468 C C . PRO A 1 422 ? 8.926 0.362 -22.032 1.00 94.69 422 PRO A C 1
ATOM 3470 O O . PRO A 1 422 ? 9.886 0.492 -21.275 1.00 94.69 422 PRO A O 1
ATOM 3473 N N . GLN A 1 423 ? 7.750 0.925 -21.767 1.00 95.38 423 GLN A N 1
ATOM 3474 C CA . GLN A 1 423 ? 7.584 1.769 -20.583 1.00 95.38 423 GLN A CA 1
ATOM 3475 C C . GLN A 1 423 ? 7.762 0.929 -19.312 1.00 95.38 423 GLN A C 1
ATOM 3477 O O . GLN A 1 423 ? 7.231 -0.176 -19.228 1.00 95.38 423 GLN A O 1
ATOM 3482 N N . VAL A 1 424 ? 8.494 1.421 -18.314 1.00 95.31 424 VAL A N 1
ATOM 3483 C CA . VAL A 1 424 ? 8.878 0.610 -17.147 1.00 95.31 424 VAL A CA 1
ATOM 3484 C C . VAL A 1 424 ? 8.157 1.083 -15.891 1.00 95.31 424 VAL A C 1
ATOM 3486 O O . VAL A 1 424 ? 8.296 2.229 -15.464 1.00 95.31 424 VAL A O 1
ATOM 3489 N N . ILE A 1 425 ? 7.401 0.185 -15.269 1.00 95.12 425 ILE A N 1
ATOM 3490 C CA . ILE A 1 425 ? 6.757 0.405 -13.976 1.00 95.12 425 ILE A CA 1
ATOM 3491 C C . ILE A 1 425 ? 7.599 -0.300 -12.917 1.00 95.12 425 ILE A C 1
ATOM 3493 O O . ILE A 1 425 ? 7.655 -1.528 -12.873 1.00 95.12 425 ILE A O 1
ATOM 3497 N N . PHE A 1 426 ? 8.238 0.479 -12.050 1.00 95.06 426 PHE A N 1
ATOM 3498 C CA . PHE A 1 426 ? 8.976 -0.033 -10.903 1.00 95.06 426 PHE A CA 1
ATOM 3499 C C . PHE A 1 426 ? 8.050 -0.100 -9.692 1.00 95.06 426 PHE A C 1
ATOM 3501 O O . PHE A 1 426 ? 7.671 0.929 -9.128 1.00 95.06 426 PHE A O 1
ATOM 3508 N N . TRP A 1 427 ? 7.703 -1.317 -9.285 1.00 94.38 427 TRP A N 1
ATOM 3509 C CA . TRP A 1 427 ? 6.895 -1.588 -8.109 1.00 94.38 427 TRP A CA 1
ATOM 3510 C C . TRP A 1 427 ? 7.754 -2.043 -6.938 1.00 94.38 427 TRP A C 1
ATOM 3512 O O . TRP A 1 427 ? 8.146 -3.203 -6.825 1.00 94.38 427 TRP A O 1
ATOM 3522 N N . GLN A 1 428 ? 8.023 -1.097 -6.045 1.00 92.81 428 GLN A N 1
ATOM 3523 C CA . GLN A 1 428 ? 8.817 -1.299 -4.847 1.00 92.81 428 GLN A CA 1
ATOM 3524 C C . GLN A 1 428 ? 7.968 -1.944 -3.735 1.00 92.81 428 GLN A C 1
ATOM 3526 O O . GLN A 1 428 ? 7.027 -1.331 -3.220 1.00 92.81 428 GLN A O 1
ATOM 3531 N N . VAL A 1 429 ? 8.300 -3.173 -3.332 1.00 90.19 429 VAL A N 1
ATOM 3532 C CA . VAL A 1 429 ? 7.540 -3.916 -2.305 1.00 90.19 429 VAL A CA 1
ATOM 3533 C C . VAL A 1 429 ? 8.220 -3.963 -0.932 1.00 90.19 429 VAL A C 1
ATOM 3535 O O . VAL A 1 429 ? 7.547 -4.207 0.073 1.00 90.19 429 VAL A O 1
ATOM 3538 N N . ASN A 1 430 ? 9.526 -3.700 -0.834 1.00 89.31 430 ASN A N 1
ATOM 3539 C CA . ASN A 1 430 ? 10.256 -3.824 0.431 1.00 89.31 430 ASN A CA 1
ATOM 3540 C C . ASN A 1 430 ? 11.479 -2.894 0.517 1.00 89.31 430 ASN A C 1
ATOM 3542 O O . ASN A 1 430 ? 12.627 -3.340 0.544 1.00 89.31 430 ASN A O 1
ATOM 3546 N N . ALA A 1 431 ? 11.244 -1.583 0.605 1.00 87.12 431 ALA A N 1
ATOM 3547 C CA . ALA A 1 431 ? 12.322 -0.610 0.716 1.00 87.12 431 ALA A CA 1
ATOM 3548 C C . ALA A 1 431 ? 13.033 -0.697 2.076 1.00 87.12 431 ALA A C 1
ATOM 3550 O O . ALA A 1 431 ? 12.432 -0.523 3.141 1.00 87.12 431 ALA A O 1
ATOM 3551 N N . GLN A 1 432 ? 14.352 -0.894 2.030 1.00 80.69 432 GLN A N 1
ATOM 3552 C CA . GLN A 1 432 ? 15.216 -0.877 3.216 1.00 80.69 432 GLN A CA 1
ATOM 3553 C C . GLN A 1 432 ? 15.949 0.458 3.401 1.00 80.69 432 GLN A C 1
ATOM 3555 O O . GLN A 1 432 ? 16.351 0.801 4.513 1.00 80.69 432 GLN A O 1
ATOM 3560 N N . ARG A 1 433 ? 16.154 1.206 2.311 1.00 82.69 433 ARG A N 1
ATOM 3561 C CA . ARG A 1 433 ? 16.899 2.472 2.264 1.00 82.69 433 ARG A CA 1
ATOM 3562 C C . ARG A 1 433 ? 16.264 3.406 1.236 1.00 82.69 433 ARG A C 1
ATOM 3564 O O . ARG A 1 433 ? 15.544 2.947 0.354 1.00 82.69 433 ARG A O 1
ATOM 3571 N N . VAL A 1 434 ? 16.561 4.703 1.336 1.00 83.00 434 VAL A N 1
ATOM 3572 C CA . VAL A 1 434 ? 16.163 5.679 0.312 1.00 83.00 434 VAL A CA 1
ATOM 3573 C C . VAL A 1 434 ? 17.058 5.495 -0.906 1.00 83.00 434 VAL A C 1
ATOM 3575 O O . VAL A 1 434 ? 18.232 5.867 -0.899 1.00 83.00 434 VAL A O 1
ATOM 3578 N N . GLN A 1 435 ? 16.495 4.850 -1.918 1.00 87.00 435 GLN A N 1
ATOM 3579 C CA . GLN A 1 435 ? 17.157 4.533 -3.167 1.00 87.00 435 GLN A CA 1
ATOM 3580 C C . GLN A 1 435 ? 16.106 4.366 -4.259 1.00 87.00 435 GLN A C 1
ATOM 3582 O O . GLN A 1 435 ? 15.077 3.732 -4.026 1.00 87.00 435 GLN A O 1
ATOM 3587 N N . VAL A 1 436 ? 16.374 4.906 -5.447 1.00 90.31 436 VAL A N 1
ATOM 3588 C CA . VAL A 1 436 ? 15.436 4.845 -6.573 1.00 90.31 436 VAL A CA 1
ATOM 3589 C C . VAL A 1 436 ? 16.142 4.490 -7.888 1.00 90.31 436 VAL A C 1
ATOM 3591 O O . VAL A 1 436 ? 17.286 4.906 -8.112 1.00 90.31 436 VAL A O 1
ATOM 3594 N N . PRO A 1 437 ? 15.494 3.709 -8.774 1.00 91.25 437 PRO A N 1
ATOM 3595 C CA . PRO A 1 437 ? 16.099 3.274 -10.035 1.00 91.25 437 PRO A CA 1
ATOM 3596 C C . PRO A 1 437 ? 16.141 4.383 -11.098 1.00 91.25 437 PRO A C 1
ATOM 3598 O O . PRO A 1 437 ? 16.952 4.311 -12.022 1.00 91.25 437 PRO A O 1
ATOM 3601 N N . VAL A 1 438 ? 15.293 5.408 -10.953 1.00 93.19 438 VAL A N 1
ATOM 3602 C CA . VAL A 1 438 ? 15.094 6.508 -11.909 1.00 93.19 438 VAL A CA 1
ATOM 3603 C C . VAL A 1 438 ? 14.851 7.840 -11.195 1.00 93.19 438 VAL A C 1
ATOM 3605 O O . VAL A 1 438 ? 14.588 7.880 -9.993 1.00 93.19 438 VAL A O 1
ATOM 3608 N N . THR A 1 439 ? 14.947 8.935 -11.938 1.00 91.75 439 THR A N 1
ATOM 3609 C CA . THR A 1 439 ? 14.717 10.315 -11.499 1.00 91.75 439 THR A CA 1
ATOM 3610 C C . THR A 1 439 ? 13.380 10.865 -12.002 1.00 91.75 439 THR A C 1
ATOM 3612 O O . THR A 1 439 ? 12.709 10.255 -12.832 1.00 91.75 439 THR A O 1
ATOM 3615 N N . LEU A 1 440 ? 12.963 12.031 -11.496 1.00 90.06 440 LEU A N 1
ATOM 3616 C CA . LEU A 1 440 ? 11.609 12.552 -11.714 1.00 90.06 440 LEU A CA 1
ATOM 3617 C C . LEU A 1 440 ? 11.216 12.782 -13.191 1.00 90.06 440 LEU A C 1
ATOM 3619 O O . LEU A 1 440 ? 10.027 12.774 -13.491 1.00 90.06 440 LEU A O 1
ATOM 3623 N N . LEU A 1 441 ? 12.182 12.999 -14.099 1.00 84.50 441 LEU A N 1
ATOM 3624 C CA . LEU A 1 441 ? 11.944 13.300 -15.524 1.00 84.50 441 LEU A CA 1
ATOM 3625 C C . LEU A 1 441 ? 12.308 12.140 -16.465 1.00 84.50 441 LEU A C 1
ATOM 3627 O O . LEU A 1 441 ? 12.422 12.341 -17.676 1.00 84.50 441 LEU A O 1
ATOM 3631 N N . ASP A 1 442 ? 12.511 10.932 -15.936 1.00 90.56 442 ASP A N 1
ATOM 3632 C CA . ASP A 1 442 ? 12.772 9.758 -16.764 1.00 90.56 442 ASP A CA 1
ATOM 3633 C C . ASP A 1 442 ? 11.494 9.318 -17.482 1.00 90.56 442 ASP A C 1
ATOM 3635 O O . ASP A 1 442 ? 10.688 8.536 -16.972 1.00 90.56 442 ASP A O 1
ATOM 3639 N N . ASN A 1 443 ? 11.297 9.868 -18.682 1.00 92.81 443 ASN A N 1
ATOM 3640 C CA . ASN A 1 443 ? 10.080 9.643 -19.445 1.00 92.81 443 ASN A CA 1
ATOM 3641 C C . ASN A 1 443 ? 9.849 8.158 -19.745 1.00 92.81 443 ASN A C 1
ATOM 3643 O O . ASN A 1 443 ? 10.796 7.420 -20.022 1.00 92.81 443 ASN A O 1
ATOM 3647 N N . GLY A 1 444 ? 8.583 7.740 -19.731 1.00 93.56 444 GLY A N 1
ATOM 3648 C CA . GLY A 1 444 ? 8.210 6.338 -19.917 1.00 93.56 444 GLY A CA 1
ATOM 3649 C C . GLY A 1 444 ? 8.420 5.469 -18.678 1.00 93.56 444 GLY A C 1
ATOM 3650 O O . GLY A 1 444 ? 8.389 4.248 -18.803 1.00 93.56 444 GLY A O 1
ATOM 3651 N N . THR A 1 445 ? 8.620 6.062 -17.496 1.00 96.00 445 THR A N 1
ATOM 3652 C CA . THR A 1 445 ? 8.759 5.312 -16.240 1.00 96.00 445 THR A CA 1
ATOM 3653 C C . THR A 1 445 ? 7.776 5.752 -15.165 1.00 96.00 445 THR A C 1
ATOM 3655 O O . THR A 1 445 ? 7.354 6.908 -15.123 1.00 96.00 445 THR A O 1
ATOM 3658 N N . ALA A 1 446 ? 7.404 4.814 -14.294 1.00 95.62 446 ALA A N 1
ATOM 3659 C CA . ALA A 1 446 ? 6.577 5.056 -13.119 1.00 95.62 446 ALA A CA 1
ATOM 3660 C C . ALA A 1 446 ? 7.210 4.411 -11.880 1.00 95.62 446 ALA A C 1
ATOM 3662 O O . ALA A 1 446 ? 7.765 3.315 -11.960 1.00 95.62 446 ALA A O 1
ATOM 3663 N N . LEU A 1 447 ? 7.094 5.085 -10.735 1.00 95.00 447 LEU A N 1
ATOM 3664 C CA . LEU A 1 447 ? 7.490 4.566 -9.426 1.00 95.00 447 LEU A CA 1
ATOM 3665 C C . LEU A 1 447 ? 6.230 4.350 -8.590 1.00 95.00 447 LEU A C 1
ATOM 3667 O O . LEU A 1 447 ? 5.510 5.308 -8.327 1.00 95.00 447 LEU A O 1
ATOM 3671 N N . ILE A 1 448 ? 5.970 3.119 -8.161 1.00 92.62 448 ILE A N 1
ATOM 3672 C CA . ILE A 1 448 ? 4.867 2.792 -7.249 1.00 92.62 448 ILE A CA 1
ATOM 3673 C C . ILE A 1 448 ? 5.378 1.940 -6.093 1.00 92.62 448 ILE A C 1
ATOM 3675 O O . ILE A 1 448 ? 6.389 1.250 -6.215 1.00 92.62 448 ILE A O 1
ATOM 3679 N N . SER A 1 449 ? 4.684 1.988 -4.957 1.00 91.44 449 SER A N 1
ATOM 3680 C CA . SER A 1 449 ? 5.079 1.236 -3.767 1.00 91.44 449 SER A CA 1
ATOM 3681 C C . SER A 1 449 ? 3.913 0.602 -3.029 1.00 91.44 449 SER A C 1
ATOM 3683 O O . SER A 1 449 ? 2.749 0.941 -3.243 1.00 91.44 449 SER A O 1
ATOM 3685 N N . GLY A 1 450 ? 4.245 -0.326 -2.134 1.00 87.94 450 GLY A N 1
ATOM 3686 C CA . GLY A 1 450 ? 3.276 -0.998 -1.277 1.00 87.94 450 GLY A CA 1
ATOM 3687 C C . GLY A 1 450 ? 2.592 -2.161 -1.970 1.00 87.94 450 GLY A C 1
ATOM 3688 O O . GLY A 1 450 ? 3.135 -2.745 -2.901 1.00 87.94 450 GLY A O 1
ATOM 3689 N N . TYR A 1 451 ? 1.418 -2.548 -1.474 1.00 86.62 451 TYR A N 1
ATOM 3690 C CA . TYR A 1 451 ? 0.799 -3.836 -1.825 1.00 86.62 451 TYR A CA 1
ATOM 3691 C C . TYR A 1 451 ? -0.572 -3.711 -2.486 1.00 86.62 451 TYR A C 1
ATOM 3693 O O . TYR A 1 451 ? -1.250 -4.720 -2.682 1.00 86.62 451 TYR A O 1
ATOM 3701 N N . SER A 1 452 ? -1.005 -2.480 -2.764 1.00 85.62 452 SER A N 1
ATOM 3702 C CA . SER A 1 452 ? -2.336 -2.194 -3.291 1.00 85.62 452 SER A CA 1
ATOM 3703 C C . SER A 1 452 ? -2.296 -2.073 -4.816 1.00 85.62 452 SER A C 1
ATOM 3705 O O . SER A 1 452 ? -1.601 -1.190 -5.321 1.00 85.62 452 SER A O 1
ATOM 3707 N N . PRO A 1 453 ? -3.068 -2.890 -5.555 1.00 83.06 453 PRO A N 1
ATOM 3708 C CA . PRO A 1 453 ? -3.196 -2.768 -7.007 1.00 83.06 453 PRO A CA 1
ATOM 3709 C C . PRO A 1 453 ? -3.873 -1.493 -7.514 1.00 83.06 453 PRO A C 1
ATOM 3711 O O . PRO A 1 453 ? -3.802 -1.199 -8.705 1.00 83.06 453 PRO A O 1
ATOM 3714 N N . ILE A 1 454 ? -4.478 -0.700 -6.623 1.00 84.81 454 ILE A N 1
ATOM 3715 C CA . ILE A 1 454 ? -5.140 0.561 -6.985 1.00 84.81 454 ILE A CA 1
ATOM 3716 C C . ILE A 1 454 ? -4.188 1.565 -7.652 1.00 84.81 454 ILE A C 1
ATOM 3718 O O . ILE A 1 454 ? -4.624 2.371 -8.473 1.00 84.81 454 ILE A O 1
ATOM 3722 N N . THR A 1 455 ? -2.891 1.483 -7.332 1.00 80.12 455 THR A N 1
ATOM 3723 C CA . THR A 1 455 ? -1.807 2.316 -7.880 1.00 80.12 455 THR A CA 1
ATOM 3724 C C . THR A 1 455 ? -1.752 2.277 -9.401 1.00 80.12 455 THR A C 1
ATOM 3726 O O . THR A 1 455 ? -1.345 3.247 -10.031 1.00 80.12 455 THR A O 1
ATOM 3729 N N . LEU A 1 456 ? -2.173 1.169 -10.008 1.00 83.06 456 LEU A N 1
ATOM 3730 C CA . LEU A 1 456 ? -2.115 0.998 -11.450 1.00 83.06 456 LEU A CA 1
ATOM 3731 C C . LEU A 1 456 ? -3.270 1.639 -12.199 1.00 83.06 456 LEU A C 1
ATOM 3733 O O . LEU A 1 456 ? -3.160 1.827 -13.409 1.00 83.06 456 LEU A O 1
ATOM 3737 N N . LYS A 1 457 ? -4.351 2.017 -11.511 1.00 82.38 457 LYS A N 1
ATOM 3738 C CA . LYS A 1 457 ? -5.513 2.636 -12.153 1.00 82.38 457 LYS A CA 1
ATOM 3739 C C . LYS A 1 457 ? -5.135 3.904 -12.932 1.00 82.38 457 LYS A C 1
ATOM 3741 O O . LYS A 1 457 ? -5.726 4.169 -13.977 1.00 82.38 457 LYS A O 1
ATOM 3746 N N . SER A 1 458 ? -4.159 4.671 -12.437 1.00 77.19 458 SER A N 1
ATOM 3747 C CA . SER A 1 458 ? -3.636 5.875 -13.099 1.00 77.19 458 SER A CA 1
ATOM 3748 C C . SER A 1 458 ? -2.584 5.577 -14.177 1.00 77.19 458 SER A C 1
ATOM 3750 O O . SER A 1 458 ? -2.344 6.421 -15.038 1.00 77.19 458 SER A O 1
ATOM 3752 N N . ILE A 1 459 ? -1.985 4.381 -14.168 1.00 85.44 459 ILE A N 1
ATOM 3753 C CA . ILE A 1 459 ? -0.832 4.017 -15.006 1.00 85.44 459 ILE A CA 1
ATOM 3754 C C . ILE A 1 459 ? -1.255 3.212 -16.241 1.00 85.44 459 ILE A C 1
ATOM 3756 O O . ILE A 1 459 ? -0.755 3.460 -17.340 1.00 85.44 459 ILE A O 1
ATOM 3760 N N . LEU A 1 460 ? -2.172 2.254 -16.084 1.00 85.94 460 LEU A N 1
ATOM 3761 C CA . LEU A 1 460 ? -2.619 1.395 -17.181 1.00 85.94 460 LEU A CA 1
ATOM 3762 C C . LEU A 1 460 ? -3.636 2.102 -18.100 1.00 85.94 460 LEU A C 1
ATOM 3764 O O . LEU A 1 460 ? -4.482 2.893 -17.673 1.00 85.94 460 LEU A O 1
ATOM 3768 N N . GLY A 1 461 ? -3.563 1.795 -19.392 1.00 82.94 461 GLY A N 1
ATOM 3769 C CA . GLY A 1 461 ? -4.309 2.384 -20.510 1.00 82.94 461 GLY A CA 1
ATOM 3770 C C . GLY A 1 461 ? -3.760 3.699 -21.037 1.00 82.94 461 GLY A C 1
ATOM 3771 O O . GLY A 1 461 ? -4.266 4.193 -22.037 1.00 82.94 461 GLY A O 1
ATOM 3772 N N . ASN A 1 462 ? -2.752 4.269 -20.379 1.00 81.50 462 ASN A N 1
ATOM 3773 C CA . ASN A 1 462 ? -2.165 5.548 -20.754 1.00 81.50 462 ASN A CA 1
ATOM 3774 C C . ASN A 1 462 ? -0.689 5.374 -21.114 1.00 81.50 462 ASN A C 1
ATOM 3776 O O . ASN A 1 462 ? -0.015 4.456 -20.639 1.00 81.50 462 ASN A O 1
ATOM 3780 N N . VAL A 1 463 ? -0.168 6.288 -21.931 1.00 87.81 463 VAL A N 1
ATOM 3781 C CA . VAL A 1 463 ? 1.280 6.464 -22.072 1.00 87.81 463 VAL A CA 1
ATOM 3782 C C . VAL A 1 463 ? 1.793 7.033 -20.757 1.00 87.81 463 VAL A C 1
ATOM 3784 O O . VAL A 1 463 ? 1.312 8.068 -20.309 1.00 87.81 463 VAL A O 1
ATOM 3787 N N . ILE A 1 464 ? 2.775 6.374 -20.149 1.00 91.00 464 ILE A N 1
ATOM 3788 C CA . ILE A 1 464 ? 3.443 6.873 -18.944 1.00 91.00 464 ILE A CA 1
ATOM 3789 C C . ILE A 1 464 ? 4.292 8.108 -19.301 1.00 91.00 464 ILE A C 1
ATOM 3791 O O . ILE A 1 464 ? 5.274 7.954 -20.033 1.00 91.00 464 ILE A O 1
ATOM 3795 N N . PRO A 1 465 ? 3.957 9.317 -18.806 1.00 89.94 465 PRO A N 1
ATOM 3796 C CA . PRO A 1 465 ? 4.748 10.514 -19.065 1.00 89.94 465 PRO A CA 1
ATOM 3797 C C . PRO A 1 465 ? 6.104 10.421 -18.365 1.00 89.94 465 PRO A C 1
ATOM 3799 O O . PRO A 1 465 ? 7.103 10.227 -19.041 1.00 89.94 465 PRO A O 1
ATOM 3802 N N . ASN A 1 466 ? 6.132 10.506 -17.033 1.00 94.25 466 ASN A N 1
ATOM 3803 C CA . ASN A 1 466 ? 7.293 10.358 -16.151 1.00 94.25 466 ASN A CA 1
ATOM 3804 C C . ASN A 1 466 ? 6.809 10.094 -14.703 1.00 94.25 466 ASN A C 1
ATOM 3806 O O . ASN A 1 466 ? 5.612 10.257 -14.429 1.00 94.25 466 ASN A O 1
ATOM 3810 N N . PRO A 1 467 ? 7.699 9.728 -13.758 1.00 95.50 467 PRO A N 1
ATOM 3811 C CA . PRO A 1 467 ? 7.294 9.401 -12.392 1.00 95.50 467 PRO A CA 1
ATOM 3812 C C . PRO A 1 467 ? 6.594 10.543 -11.642 1.00 95.50 467 PRO A C 1
ATOM 3814 O O . PRO A 1 467 ? 5.685 10.285 -10.852 1.00 95.50 467 PRO A O 1
ATOM 3817 N N . TYR A 1 468 ? 6.991 11.796 -11.885 1.00 95.81 468 TYR A N 1
ATOM 3818 C CA . TYR A 1 468 ? 6.424 12.957 -11.197 1.00 95.81 468 TYR A CA 1
ATOM 3819 C C . TYR A 1 468 ? 4.965 13.201 -11.593 1.00 95.81 468 TYR A C 1
ATOM 3821 O O . TYR A 1 468 ? 4.102 13.351 -10.734 1.00 95.81 468 TYR A O 1
ATOM 3829 N N . GLU A 1 469 ? 4.668 13.161 -12.890 1.00 94.75 469 GLU A N 1
ATOM 3830 C CA . GLU A 1 469 ? 3.309 13.312 -13.419 1.00 94.75 469 GLU A CA 1
ATOM 3831 C C . GLU A 1 469 ? 2.391 12.155 -12.989 1.00 94.75 469 GLU A C 1
ATOM 3833 O O . GLU A 1 469 ? 1.217 12.365 -12.681 1.00 94.75 469 GLU A O 1
ATOM 3838 N N . ILE A 1 470 ? 2.923 10.929 -12.877 1.00 94.12 470 ILE A N 1
ATOM 3839 C CA . ILE A 1 470 ? 2.170 9.803 -12.301 1.00 94.12 470 ILE A CA 1
ATOM 3840 C C . ILE A 1 470 ? 1.814 10.074 -10.835 1.00 94.12 470 ILE A C 1
ATOM 3842 O O . ILE A 1 470 ? 0.654 9.894 -10.453 1.00 94.12 470 ILE A O 1
ATOM 3846 N N . MET A 1 471 ? 2.759 10.561 -10.024 1.00 95.50 471 MET A N 1
ATOM 3847 C CA . MET A 1 471 ? 2.465 10.973 -8.648 1.00 95.50 471 MET A CA 1
ATOM 3848 C C . MET A 1 471 ? 1.378 12.053 -8.623 1.00 95.50 471 MET A C 1
ATOM 3850 O O . MET A 1 471 ? 0.384 11.889 -7.915 1.00 95.50 471 MET A O 1
ATOM 3854 N N . LEU A 1 472 ? 1.525 13.119 -9.419 1.00 95.12 472 LEU A N 1
ATOM 3855 C CA . LEU A 1 472 ? 0.543 14.202 -9.493 1.00 95.12 472 LEU A CA 1
ATOM 3856 C C . LEU A 1 472 ? -0.846 13.677 -9.858 1.00 95.12 472 LEU A C 1
ATOM 3858 O O . LEU A 1 472 ? -1.791 13.920 -9.116 1.00 95.12 472 LEU A O 1
ATOM 3862 N N . SER A 1 473 ? -0.975 12.892 -10.928 1.00 92.44 473 SER A N 1
ATOM 3863 C CA . SER A 1 473 ? -2.265 12.319 -11.346 1.00 92.44 473 SER A CA 1
ATOM 3864 C C . SER A 1 473 ? -2.906 11.415 -10.284 1.00 92.44 473 SER A C 1
ATOM 3866 O O . SER A 1 473 ? -4.128 11.277 -10.239 1.00 92.44 473 SER A O 1
ATOM 3868 N N . THR A 1 474 ? -2.095 10.830 -9.399 1.00 92.25 474 THR A N 1
ATOM 3869 C CA . THR A 1 474 ? -2.559 9.959 -8.315 1.00 92.25 474 THR A CA 1
ATOM 3870 C C . THR A 1 474 ? -3.072 10.761 -7.114 1.00 92.25 474 THR A C 1
ATOM 3872 O O . THR A 1 474 ? -4.079 10.390 -6.508 1.00 92.25 474 THR A O 1
ATOM 3875 N N . VAL A 1 475 ? -2.412 11.872 -6.763 1.00 94.88 475 VAL A N 1
ATOM 3876 C CA . VAL A 1 475 ? -2.690 12.610 -5.512 1.00 94.88 475 VAL A CA 1
ATOM 3877 C C . VAL A 1 475 ? -3.389 13.962 -5.708 1.00 94.88 475 VAL A C 1
ATOM 3879 O O . VAL A 1 475 ? -3.932 14.527 -4.755 1.00 94.88 475 VAL A O 1
ATOM 3882 N N . MET A 1 476 ? -3.430 14.486 -6.932 1.00 94.81 476 MET A N 1
ATOM 3883 C CA . MET A 1 476 ? -4.157 15.707 -7.307 1.00 94.81 476 MET A CA 1
ATOM 3884 C C . MET A 1 476 ? -5.590 15.360 -7.714 1.00 94.81 476 MET A C 1
ATOM 3886 O O . MET A 1 476 ? -6.016 15.581 -8.845 1.00 94.81 476 MET A O 1
ATOM 3890 N N . THR A 1 477 ? -6.322 14.756 -6.781 1.00 93.50 477 THR A N 1
ATOM 3891 C CA . THR A 1 477 ? -7.712 14.339 -6.975 1.00 93.50 477 THR A CA 1
ATOM 3892 C C . THR A 1 477 ? -8.622 14.999 -5.937 1.00 93.50 477 THR A C 1
ATOM 3894 O O . THR A 1 477 ? -8.152 15.298 -4.830 1.00 93.50 477 THR A O 1
ATOM 3897 N N . PRO A 1 478 ? -9.940 15.119 -6.211 1.00 94.38 478 PRO A N 1
ATOM 3898 C CA . PRO A 1 478 ? -10.905 15.656 -5.246 1.00 94.38 478 PRO A CA 1
ATOM 3899 C C . PRO A 1 478 ? -10.861 14.949 -3.889 1.00 94.38 478 PRO A C 1
ATOM 3901 O O . PRO A 1 478 ? -11.132 15.550 -2.849 1.00 94.38 478 PRO A O 1
ATOM 3904 N N . ARG A 1 479 ? -10.472 13.664 -3.890 1.00 93.56 479 ARG A N 1
ATOM 3905 C CA . ARG A 1 479 ? -10.303 12.869 -2.676 1.00 93.56 479 ARG A CA 1
ATOM 3906 C C . ARG A 1 479 ? -9.291 13.498 -1.725 1.00 93.56 479 ARG A C 1
ATOM 3908 O O . ARG A 1 479 ? -9.567 13.490 -0.537 1.00 93.56 479 ARG A O 1
ATOM 3915 N N . TYR A 1 480 ? -8.176 14.039 -2.220 1.00 95.50 480 TYR A N 1
ATOM 3916 C CA . TYR A 1 480 ? -7.118 14.631 -1.391 1.00 95.50 480 TYR A CA 1
ATOM 3917 C C . TYR A 1 480 ? -7.136 16.166 -1.379 1.00 95.50 480 TYR A C 1
ATOM 3919 O O . TYR A 1 480 ? -6.575 16.758 -0.457 1.00 95.50 480 TYR A O 1
ATOM 3927 N N . ASP A 1 481 ? -7.837 16.815 -2.319 1.00 94.19 481 ASP A N 1
ATOM 3928 C CA . ASP A 1 481 ? -8.140 18.255 -2.254 1.00 94.19 481 ASP A CA 1
ATOM 3929 C C . ASP A 1 481 ? -8.847 18.607 -0.943 1.00 94.19 481 ASP A C 1
ATOM 3931 O O . ASP A 1 481 ? -8.448 19.547 -0.256 1.00 94.19 481 ASP A O 1
ATOM 3935 N N . TYR A 1 482 ? -9.811 17.774 -0.534 1.00 90.69 482 TYR A N 1
ATOM 3936 C CA . TYR A 1 482 ? -10.536 17.933 0.725 1.00 90.69 482 TYR A CA 1
ATOM 3937 C C . TYR A 1 482 ? -9.602 18.076 1.936 1.00 90.69 482 TYR A C 1
ATOM 3939 O O . TYR A 1 482 ? -9.832 18.925 2.793 1.00 90.69 482 TYR A O 1
ATOM 3947 N N . ALA A 1 483 ? -8.525 17.284 2.012 1.00 91.00 483 ALA A N 1
ATOM 3948 C CA . ALA A 1 483 ? -7.576 17.381 3.121 1.00 91.00 483 ALA A CA 1
ATOM 3949 C C . ALA A 1 483 ? -6.876 18.749 3.160 1.00 91.00 483 ALA A C 1
ATOM 3951 O O . ALA A 1 483 ? -6.742 19.347 4.226 1.00 91.00 483 ALA A O 1
ATOM 3952 N N . ILE A 1 484 ? -6.468 19.257 1.997 1.00 93.88 484 ILE A N 1
ATOM 3953 C CA . ILE A 1 484 ? -5.771 20.542 1.877 1.00 93.88 484 ILE A CA 1
ATOM 3954 C C . ILE A 1 484 ? -6.718 21.709 2.162 1.00 93.88 484 ILE A C 1
ATOM 3956 O O . ILE A 1 484 ? -6.372 22.625 2.907 1.00 93.88 484 ILE A O 1
ATOM 3960 N N . GLU A 1 485 ? -7.943 21.654 1.644 1.00 91.69 485 GLU A N 1
ATOM 3961 C CA . GLU A 1 485 ? -8.968 22.663 1.913 1.00 91.69 485 GLU A CA 1
ATOM 3962 C C . GLU A 1 485 ? -9.300 22.776 3.404 1.00 91.69 485 GLU A C 1
ATOM 3964 O O . GLU A 1 485 ? -9.441 23.885 3.913 1.00 91.69 485 GLU A O 1
ATOM 3969 N N . GLN A 1 486 ? -9.399 21.654 4.126 1.00 87.31 486 GLN A N 1
ATOM 3970 C CA . GLN A 1 486 ? -9.678 21.668 5.569 1.00 87.31 486 GLN A CA 1
ATOM 3971 C C . GLN A 1 486 ? -8.553 22.296 6.393 1.00 87.31 486 GLN A C 1
ATOM 3973 O O . GLN A 1 486 ? -8.812 22.869 7.445 1.00 87.31 486 GLN A O 1
ATOM 3978 N N . ILE A 1 487 ? -7.310 22.218 5.925 1.00 87.69 487 ILE A N 1
ATOM 3979 C CA . ILE A 1 487 ? -6.158 22.789 6.633 1.00 87.69 487 ILE A CA 1
ATOM 3980 C C . ILE A 1 487 ? -6.020 24.287 6.362 1.00 87.69 487 ILE A C 1
ATOM 3982 O O . ILE A 1 487 ? -5.558 25.033 7.231 1.00 87.69 487 ILE A O 1
ATOM 3986 N N . ASN A 1 488 ? -6.444 24.727 5.178 1.00 83.81 488 ASN A N 1
ATOM 3987 C CA . ASN A 1 488 ? -6.406 26.130 4.775 1.00 83.81 488 ASN A CA 1
ATOM 3988 C C . ASN A 1 488 ? -7.571 26.961 5.340 1.00 83.81 488 ASN A C 1
ATOM 3990 O O . ASN A 1 488 ? -7.424 28.177 5.445 1.00 83.81 488 ASN A O 1
ATOM 3994 N N . LYS A 1 489 ? -8.691 26.329 5.719 1.00 79.12 489 LYS A N 1
ATOM 3995 C CA . LYS A 1 489 ? -9.764 26.941 6.529 1.00 79.12 489 LYS A CA 1
ATOM 3996 C C . LYS A 1 489 ? -9.269 27.234 7.935 1.00 79.12 489 LYS A C 1
ATOM 3998 O O . LYS A 1 489 ? -9.509 28.347 8.441 1.00 79.12 489 LYS A O 1
#

pLDDT: mean 90.49, std 6.19, range [63.31, 98.38]

Foldseek 3Di:
DVVVVCVVVQWDAFPQGFIFGLALVALLLLCFQPVQQCQQADLVQLLVSLVSNCVRPVQLSLLSLLQCCALQQHFNPPVSNLSSLVSCCVPPVPLSLLCLVVCCVRHNLLSLCSCPVHPCVLSSLVVVLVVVVVCVVVVHQDCNLVRQAACPDPDVVSVVSNCVSCVSNVHDSVRSNVVSVVSVVVVLDPVVCLVVLVLVSDDLLPQALLRCLVCVVVCCVRPVPVSVVVLVCLVVVVGAHNLSSPFLLSLLLSCVVVVLPDDSSSQSSLVRHDQLCPPFLFQEAEEAELAQQQCDDSHPPDNDGNNSLRLSVVCSDLCRHDDDSRQWYWYFAPDIDTARQDDPTPSSSSVSVVPDDRNNHGAPLNVLVVLVVCCVVVVPDLVPHGLEYEYRDLPSHHYDPDPDGSVVVSQVVQVVVVYGDRQYEYERNHHHHSTDSHHFQPASYARHYHRHPSLCSLPTNDRGGGHNVSSCSSSVDPSSVVSSVSSVD